Protein AF-A0A6N4XTC2-F1 (afdb_monomer_lite)

Organism: NCBI:txid2675058

InterPro domains:
  IPR032871 AHH domain-containing protein [PF14412] (399-469)

Radius of gyration: 38.66 Å; chains: 1; bounding box: 98×58×109 Å

Sequence (501 aa):
MTTCGFVETYTIRGCSDVHNGVSTHNENNTSEWENCKADRKPGVHMTMTYRCDFISDTNNPGTGGGDGSSSGNEGGTYVPGGGSSIPCNGNGIATGPFDPTEDIGDRNCTGIPTTPTVTLSTFFLYVKSLPSDLKDMINDPSNSDFYEELKNYYDANSSEDSRKFITNVLKSNLPNAITAAQFRKWFLEGYSQTFQKNISLLSSDKIQEYIAINKEIEASPYDEEYIKETNEAFVAFTSYADINTMTDAQIEYVLNNNCCAGLLIQNFVHEKVRLISANYLHLRKYYPSWSKGKCFWEASRETFQLLLDVIGVVPVVGEVADLTNGLIYTINGDGLNASLSFASAVPVAGWGAVGAKFAIKTVAVAGGGKVVLGMIKGAGGLITFGKTSKLRAAIKLTDASKHAHHIIPRSLYRHQIIQNAAKSEKAFHIDEALNGMAIDKWRNTNHPSYNDIIEFKLENFKNENPNANYDECYDFLLDLIDEAKAAINNNPTLKLQNLIF

Foldseek 3Di:
DKDKDKDKDKDKDAAPCDDPNHRPGTLQALVCQVVDPGPGGIDMDIDIDIDIDDDDPDDDPDDDDDDDDDDDDDDDDDDDDDDPPDPLQNDPDDPDDDDQQDFSDDDPRGDRNDPDPDLPQCVVSLLSNDDPQLSCLCPPPLLVLVVVLLSVQCSVPVDPLSSLLSNQCSVLVVSVVDPSVLCCVQAPPPADPLLSSLSSQDHSVLVVVSVVLVVVVVVDPDDQPCLRQLSQLLSLDRRQDDLVDDDLVSQLCSPCPRGDVPQDDPPCSSLLSLQLNLQLVLCCVPPVVDDSSNSSSVSNSVSSVLLVLLVVVAPDPQLSSLCSQLNSCVSVQNNVSNQVSNQVNDPDQAKDASDDFKIWHWAAEPPGDTGIWIWGQDPPRQIDGGPDACQCVQHVPPDPQWDWDFQQDPVCCRQPLNSLLCVDRRRDHRSHPLRTDTAGPVLADDAVQSNVQNVVQSVVCCVVCVPQHSVSSNVSVSVSSVVSVVQCVVCNPHRSNPTDD

Secondary structure (DSSP, 8-state):
-EEEEEEEEEEEE--S-EETTEESS-TT-GGGGGG--SSS--EEEEEEEEEEEE---------------------------------TTSSSS--SPPPTTS---BTTB----PPP------HHHHHHHS-HHHHHHHHSGGGHHHHHHHHHHHHHS-SHHHHHHHHHHHHTTGGGTS-HHHHIIIIISS--HHHHHHHTTS-HHHHHHHHHHHHHHHT-SS--TTHHHHHHHHHHHHHH--TTT--HHHHHHHHHHTS-TTSS-GGGHHHHHHHHHHHHHHHHHH-TTS-HHHHHHHHHHHHHHHHHHHHHH-SSHHHHHHHHHHHHHHHHT-HHHHHHHHHHS--SSSEEE-SSSEEEEEEEPTTS-EEEEEEEE-GGG-EE--SS--HHHHTT---TTEEEEESS-GGGTTSHHHHHHTTSTT---TTSGGGEEEEETTTSS--HHHHHHHHHHHHHHHHH-TT--HHHHHHHHHHHHHHHHHHHHH-TTS-GGG---

Structure (mmCIF, N/CA/C/O backbone):
data_AF-A0A6N4XTC2-F1
#
_entry.id   AF-A0A6N4XTC2-F1
#
loop_
_atom_site.group_PDB
_atom_site.id
_atom_site.type_symbol
_atom_site.label_atom_id
_atom_site.label_alt_id
_atom_site.label_comp_id
_atom_site.label_asym_id
_atom_site.label_entity_id
_atom_site.label_seq_id
_atom_site.pdbx_PDB_ins_code
_atom_site.Cartn_x
_atom_site.Cartn_y
_atom_site.Cartn_z
_atom_site.occupancy
_atom_site.B_iso_or_equiv
_atom_site.auth_seq_id
_atom_site.auth_comp_id
_atom_site.auth_asym_id
_atom_site.auth_atom_id
_atom_site.pdbx_PDB_model_num
ATOM 1 N N . MET A 1 1 ? 46.965 20.454 -27.073 1.00 43.00 1 MET A N 1
ATOM 2 C CA . MET A 1 1 ? 46.793 19.227 -26.256 1.00 43.00 1 MET A CA 1
ATOM 3 C C . MET A 1 1 ? 46.506 18.079 -27.210 1.00 43.00 1 MET A C 1
ATOM 5 O O . MET A 1 1 ? 45.688 18.271 -28.102 1.00 43.00 1 MET A O 1
ATOM 9 N N . THR A 1 2 ? 47.201 16.947 -27.086 1.00 49.19 2 THR A N 1
ATOM 10 C CA . THR A 1 2 ? 46.916 15.749 -27.894 1.00 49.19 2 THR A CA 1
ATOM 11 C C . THR A 1 2 ? 45.931 14.895 -27.111 1.00 49.19 2 THR A C 1
ATOM 13 O O . THR A 1 2 ? 46.274 14.415 -26.032 1.00 49.19 2 THR A O 1
ATOM 16 N N . THR A 1 3 ? 44.710 14.739 -27.613 1.00 46.22 3 THR A N 1
ATOM 17 C CA . THR A 1 3 ? 43.733 13.830 -27.005 1.00 46.22 3 THR A CA 1
ATOM 18 C C . THR A 1 3 ? 43.834 12.508 -27.747 1.00 46.22 3 THR A C 1
ATOM 20 O O . THR A 1 3 ? 43.473 12.425 -28.920 1.00 46.22 3 THR A O 1
ATOM 23 N N . CYS A 1 4 ? 44.382 11.492 -27.086 1.00 54.62 4 CYS A N 1
ATOM 24 C CA . CYS A 1 4 ? 44.421 10.131 -27.603 1.00 54.62 4 CYS A CA 1
ATOM 25 C C . CYS A 1 4 ? 43.319 9.289 -26.962 1.00 54.62 4 CYS A C 1
ATOM 27 O O . CYS A 1 4 ? 43.104 9.370 -25.754 1.00 54.62 4 CYS A O 1
ATOM 29 N N . GLY A 1 5 ? 42.632 8.474 -27.756 1.00 55.06 5 GLY A N 1
ATOM 30 C CA . GLY A 1 5 ? 41.586 7.580 -27.273 1.00 55.06 5 GLY A CA 1
ATOM 31 C C . GLY A 1 5 ? 41.187 6.536 -28.309 1.00 55.06 5 GLY A C 1
ATOM 32 O O . GLY A 1 5 ? 41.481 6.662 -29.497 1.00 55.06 5 GLY A O 1
ATOM 33 N N . PHE A 1 6 ? 40.515 5.479 -27.859 1.00 60.75 6 PHE A N 1
ATOM 34 C CA . PHE A 1 6 ? 39.911 4.503 -28.761 1.00 60.75 6 PHE A CA 1
ATOM 35 C C . PHE A 1 6 ? 38.625 5.066 -29.376 1.00 60.75 6 PHE A C 1
ATOM 37 O O . PHE A 1 6 ? 37.772 5.608 -28.680 1.00 60.75 6 PHE A O 1
ATOM 44 N N . VAL A 1 7 ? 38.488 4.900 -30.687 1.00 65.38 7 VAL A N 1
ATOM 45 C CA . VAL A 1 7 ? 37.278 5.151 -31.467 1.00 65.38 7 VAL A CA 1
ATOM 46 C C . VAL A 1 7 ? 36.715 3.804 -31.893 1.00 65.38 7 VAL A C 1
ATOM 48 O O . VAL A 1 7 ? 37.384 3.026 -32.576 1.00 65.38 7 VAL A O 1
ATOM 51 N N . GLU A 1 8 ? 35.478 3.522 -31.507 1.00 69.00 8 GLU A N 1
ATOM 52 C CA . GLU A 1 8 ? 34.762 2.325 -31.942 1.00 69.00 8 GLU A CA 1
ATOM 53 C C . GLU A 1 8 ? 34.015 2.602 -33.247 1.00 69.00 8 GLU A C 1
ATOM 55 O O . GLU A 1 8 ? 33.336 3.613 -33.401 1.00 69.00 8 GLU A O 1
ATOM 60 N N . THR A 1 9 ? 34.131 1.698 -34.215 1.00 73.94 9 THR A N 1
ATOM 61 C CA . THR A 1 9 ? 33.367 1.733 -35.464 1.00 73.94 9 THR A CA 1
ATOM 62 C C . THR A 1 9 ? 32.690 0.389 -35.673 1.00 73.94 9 THR A C 1
ATOM 64 O O . THR A 1 9 ? 33.342 -0.653 -35.674 1.00 73.94 9 THR A O 1
ATOM 67 N N . TYR A 1 10 ? 31.377 0.402 -35.880 1.00 73.62 10 TYR A N 1
ATOM 68 C CA . TYR A 1 10 ? 30.587 -0.799 -36.134 1.00 73.62 10 TYR A CA 1
ATOM 69 C C . TYR A 1 10 ? 30.278 -0.887 -37.627 1.00 73.62 10 TYR A C 1
ATOM 71 O O . TYR A 1 10 ? 29.731 0.043 -38.212 1.00 73.62 10 TYR A O 1
ATOM 79 N N . THR A 1 11 ? 30.606 -2.016 -38.251 1.00 82.31 11 THR A N 1
ATOM 80 C CA . THR A 1 11 ? 30.273 -2.297 -39.651 1.00 82.31 11 THR A CA 1
ATOM 81 C C . THR A 1 11 ? 29.332 -3.492 -39.738 1.00 82.31 11 THR A C 1
ATOM 83 O O . THR A 1 11 ? 29.626 -4.590 -39.259 1.00 82.31 11 THR A O 1
ATOM 86 N N . ILE A 1 12 ? 28.170 -3.277 -40.356 1.00 81.94 12 ILE A N 1
ATOM 87 C CA . ILE A 1 12 ? 27.224 -4.346 -40.673 1.00 81.94 12 ILE A CA 1
ATOM 88 C C . ILE A 1 12 ? 27.607 -4.931 -42.027 1.00 81.94 12 ILE A C 1
ATOM 90 O O . ILE A 1 12 ? 27.702 -4.223 -43.027 1.00 81.94 12 ILE A O 1
ATOM 94 N N . ARG A 1 13 ? 27.801 -6.247 -42.066 1.00 87.06 13 ARG A N 1
ATOM 95 C CA . ARG A 1 13 ? 28.026 -6.988 -43.302 1.00 87.06 13 ARG A CA 1
ATOM 96 C C . ARG A 1 13 ? 26.802 -7.846 -43.598 1.00 87.06 13 ARG A C 1
ATOM 98 O O . ARG A 1 13 ? 26.436 -8.701 -42.795 1.00 87.06 13 ARG A O 1
ATOM 105 N N . GLY A 1 14 ? 26.207 -7.640 -44.771 1.00 87.56 14 GLY A N 1
ATOM 106 C CA . GLY A 1 14 ? 25.113 -8.469 -45.267 1.00 87.56 14 GLY A CA 1
ATOM 107 C C . GLY A 1 14 ? 25.543 -9.903 -45.596 1.00 87.56 14 GLY A C 1
ATOM 108 O O . GLY A 1 14 ? 26.730 -10.205 -45.812 1.00 87.56 14 GLY A O 1
ATOM 109 N N . CYS A 1 15 ? 24.562 -10.802 -45.637 1.00 90.44 15 CYS A N 1
ATOM 110 C CA . CYS A 1 15 ? 24.790 -12.205 -45.965 1.00 90.44 15 CYS A CA 1
ATOM 111 C C . CYS A 1 15 ? 25.318 -12.390 -47.401 1.00 90.44 15 CYS A C 1
ATOM 113 O O . CYS A 1 15 ? 25.290 -11.465 -48.216 1.00 90.44 15 CYS A O 1
ATOM 115 N N . SER A 1 16 ? 25.858 -13.573 -47.712 1.00 92.38 16 SER A N 1
ATOM 116 C CA . SER A 1 16 ? 26.364 -13.872 -49.065 1.00 92.38 16 SER A CA 1
ATOM 117 C C . SER A 1 16 ? 25.274 -14.090 -50.111 1.00 92.38 16 SER A C 1
ATOM 119 O O . SER A 1 16 ? 25.600 -14.160 -51.290 1.00 92.38 16 SER A O 1
ATOM 121 N N . ASP A 1 17 ? 24.011 -14.208 -49.703 1.00 91.56 17 ASP A N 1
ATOM 122 C CA . ASP A 1 17 ? 22.883 -14.265 -50.628 1.00 91.56 17 ASP A CA 1
ATOM 123 C C . ASP A 1 17 ? 22.516 -12.840 -51.057 1.00 91.56 17 ASP A C 1
ATOM 125 O O . ASP A 1 17 ? 22.234 -11.990 -50.211 1.00 91.56 17 ASP A O 1
ATOM 129 N N . VAL A 1 18 ? 22.599 -12.561 -52.358 1.00 87.94 18 VAL A N 1
ATOM 130 C CA . VAL A 1 18 ? 22.509 -11.213 -52.934 1.00 87.94 18 VAL A CA 1
ATOM 131 C C . VAL A 1 18 ? 21.487 -11.212 -54.061 1.00 87.94 18 VAL A C 1
ATOM 133 O O . VAL A 1 18 ? 21.643 -11.927 -55.048 1.00 87.94 18 VAL A O 1
ATOM 136 N N . HIS A 1 19 ? 20.486 -10.342 -53.948 1.00 84.69 19 HIS A N 1
ATOM 137 C CA . HIS A 1 19 ? 19.469 -10.106 -54.966 1.00 84.69 19 HIS A CA 1
ATOM 138 C C . HIS A 1 19 ? 19.546 -8.648 -55.429 1.00 84.69 19 HIS A C 1
ATOM 140 O O . HIS A 1 19 ? 19.532 -7.725 -54.619 1.00 84.69 19 HIS A O 1
ATOM 146 N N . ASN A 1 20 ? 19.657 -8.425 -56.743 1.00 86.25 20 ASN A N 1
ATOM 147 C CA . ASN A 1 20 ? 19.776 -7.088 -57.347 1.00 86.25 20 ASN A CA 1
ATOM 148 C C . ASN A 1 20 ? 20.890 -6.213 -56.733 1.00 86.25 20 ASN A C 1
ATOM 150 O O . ASN A 1 20 ? 20.725 -5.010 -56.554 1.00 86.25 20 ASN A O 1
ATOM 154 N N . GLY A 1 21 ? 22.030 -6.823 -56.394 1.00 85.69 21 GLY A N 1
ATOM 155 C CA . GLY A 1 21 ? 23.174 -6.117 -55.806 1.00 85.69 21 GLY A CA 1
ATOM 156 C C . GLY A 1 21 ? 23.029 -5.781 -54.318 1.00 85.69 21 GLY A C 1
ATOM 157 O O . GLY A 1 21 ? 23.939 -5.183 -53.750 1.00 85.69 21 GLY A O 1
ATOM 158 N N . VAL A 1 22 ? 21.936 -6.193 -53.671 1.00 86.25 22 VAL A N 1
ATOM 159 C CA . VAL A 1 22 ? 21.696 -5.999 -52.237 1.00 86.25 22 VAL A CA 1
ATOM 160 C C . VAL A 1 22 ? 21.639 -7.360 -51.548 1.00 86.25 22 VAL A C 1
ATOM 162 O O . VAL A 1 22 ? 20.973 -8.279 -52.022 1.00 86.25 22 VAL A O 1
ATOM 165 N N . SER A 1 23 ? 22.349 -7.520 -50.429 1.00 89.88 23 SER A N 1
ATOM 166 C CA . SER A 1 23 ? 22.249 -8.746 -49.629 1.00 89.88 23 SER A CA 1
ATOM 167 C C . SER A 1 23 ? 20.812 -8.950 -49.148 1.00 89.88 23 SER A C 1
ATOM 169 O O . SER A 1 23 ? 20.228 -8.029 -48.574 1.00 89.88 23 SER A O 1
ATOM 171 N N . THR A 1 24 ? 20.273 -10.159 -49.320 1.00 88.94 24 THR A N 1
ATOM 172 C CA . THR A 1 24 ? 18.914 -10.535 -48.895 1.00 88.94 24 THR A CA 1
ATOM 173 C C . THR A 1 24 ? 18.695 -10.241 -47.409 1.00 88.94 24 THR A C 1
ATOM 175 O O . THR A 1 24 ? 17.650 -9.731 -47.026 1.00 88.94 24 THR A O 1
ATOM 178 N N . HIS A 1 25 ? 19.710 -10.492 -46.576 1.00 89.88 25 HIS A N 1
ATOM 179 C CA . HIS A 1 25 ? 19.749 -10.068 -45.176 1.00 89.88 25 HIS A CA 1
ATOM 180 C C . HIS A 1 25 ? 20.874 -9.041 -45.003 1.00 89.88 25 HIS A C 1
ATOM 182 O O . HIS A 1 25 ? 22.049 -9.349 -45.230 1.00 89.88 25 HIS A O 1
ATOM 188 N N . ASN A 1 26 ? 20.513 -7.814 -44.639 1.00 88.25 26 ASN A N 1
ATOM 189 C CA . ASN A 1 26 ? 21.367 -6.634 -44.543 1.00 88.25 26 ASN A CA 1
ATOM 190 C C . ASN A 1 26 ? 21.005 -5.787 -43.305 1.00 88.25 26 ASN A C 1
ATOM 192 O O . ASN A 1 26 ? 20.306 -6.237 -42.400 1.00 88.25 26 ASN A O 1
ATOM 196 N N . GLU A 1 27 ? 21.523 -4.565 -43.227 1.00 82.25 27 GLU A N 1
ATOM 197 C CA . GLU A 1 27 ? 21.330 -3.673 -42.079 1.00 82.25 27 GLU A CA 1
ATOM 198 C C . GLU A 1 27 ? 19.895 -3.184 -41.847 1.00 82.25 27 GLU A C 1
ATOM 200 O O . GLU A 1 27 ? 19.609 -2.679 -40.761 1.00 82.25 27 GLU A O 1
ATOM 205 N N . ASN A 1 28 ? 19.015 -3.321 -42.840 1.00 84.19 28 ASN A N 1
ATOM 206 C CA . ASN A 1 28 ? 17.634 -2.846 -42.787 1.00 84.19 28 ASN A CA 1
ATOM 207 C C . ASN A 1 28 ? 16.637 -3.928 -42.347 1.00 84.19 28 ASN A C 1
ATOM 209 O O . ASN A 1 28 ? 15.486 -3.604 -42.075 1.00 84.19 28 ASN A O 1
ATOM 213 N N . ASN A 1 29 ? 17.058 -5.195 -42.256 1.00 82.38 29 ASN A N 1
ATOM 214 C CA . ASN A 1 29 ? 16.220 -6.322 -41.829 1.00 82.38 29 ASN A CA 1
ATOM 215 C C . ASN A 1 29 ? 16.934 -7.220 -40.804 1.00 82.38 29 ASN A C 1
ATOM 217 O O . ASN A 1 29 ? 16.976 -8.445 -40.930 1.00 82.38 29 ASN A O 1
ATOM 221 N N . THR A 1 30 ? 17.497 -6.606 -39.758 1.00 83.31 30 THR A N 1
ATOM 222 C CA . THR A 1 30 ? 18.222 -7.313 -38.683 1.00 83.31 30 THR A CA 1
ATOM 223 C C . THR A 1 30 ? 17.377 -8.348 -37.938 1.00 83.31 30 THR A C 1
ATOM 225 O O . THR A 1 30 ? 17.923 -9.333 -37.448 1.00 83.31 30 THR A O 1
ATOM 228 N N . SER A 1 31 ? 16.053 -8.179 -37.901 1.00 77.94 31 SER A N 1
ATOM 229 C CA . SER A 1 31 ? 15.100 -9.137 -37.321 1.00 77.94 31 SER A CA 1
ATOM 230 C C . SER A 1 31 ? 15.037 -10.479 -38.060 1.00 77.94 31 SER A C 1
ATOM 232 O O . SER A 1 31 ? 14.625 -11.479 -37.480 1.00 77.94 31 SER A O 1
ATOM 234 N N . GLU A 1 32 ? 15.455 -10.531 -39.326 1.00 84.19 32 GLU A N 1
ATOM 235 C CA . GLU A 1 32 ? 15.381 -11.732 -40.167 1.00 84.19 32 GLU A CA 1
ATOM 236 C C . GLU A 1 32 ? 16.703 -12.512 -40.200 1.00 84.19 32 GLU A C 1
ATOM 238 O O . GLU A 1 32 ? 16.783 -13.592 -40.784 1.00 84.19 32 GLU A O 1
ATOM 243 N N . TRP A 1 33 ? 17.761 -11.988 -39.573 1.00 85.88 33 TRP A N 1
ATOM 244 C CA . TRP A 1 33 ? 19.120 -12.523 -39.692 1.00 85.88 33 TRP A CA 1
ATOM 245 C C . TRP A 1 33 ? 19.252 -13.987 -39.266 1.00 85.88 33 TRP A C 1
ATOM 247 O O . TRP A 1 33 ? 19.992 -14.738 -39.905 1.00 85.88 33 TRP A O 1
ATOM 257 N N . GLU A 1 34 ? 18.508 -14.415 -38.244 1.00 82.12 34 GLU A N 1
ATOM 258 C CA . GLU A 1 34 ? 18.507 -15.805 -37.763 1.00 82.12 34 GLU A CA 1
ATOM 259 C C . GLU A 1 34 ? 17.957 -16.796 -38.803 1.00 82.12 34 GLU A C 1
ATOM 261 O O . GLU A 1 34 ? 18.349 -17.964 -38.836 1.00 82.12 34 GLU A O 1
ATOM 266 N N . ASN A 1 35 ? 17.105 -16.324 -39.718 1.00 85.12 35 ASN A N 1
ATOM 267 C CA . ASN A 1 35 ? 16.509 -17.145 -40.769 1.00 85.12 35 ASN A CA 1
ATOM 268 C C . ASN A 1 35 ? 17.390 -17.254 -42.021 1.00 85.12 35 ASN A C 1
ATOM 270 O O . ASN A 1 35 ? 17.087 -18.046 -42.920 1.00 85.12 35 ASN A O 1
ATOM 274 N N . CYS A 1 36 ? 18.504 -16.516 -42.081 1.00 87.50 36 CYS A N 1
ATOM 275 C CA . CYS A 1 36 ? 19.376 -16.488 -43.245 1.00 87.50 36 CYS A CA 1
ATOM 276 C C . CYS A 1 36 ? 19.940 -17.881 -43.562 1.00 87.50 36 CYS A C 1
ATOM 278 O O . CYS A 1 36 ? 20.656 -18.483 -42.759 1.00 87.50 36 CYS A O 1
ATOM 280 N N . LYS A 1 37 ? 19.694 -18.385 -44.778 1.00 90.00 37 LYS A N 1
ATOM 281 C CA . LYS A 1 37 ? 20.203 -19.688 -45.251 1.00 90.00 37 LYS A CA 1
ATOM 282 C C . LYS A 1 37 ? 21.526 -19.617 -46.017 1.00 90.00 37 LYS A C 1
ATOM 284 O O . LYS A 1 37 ? 22.135 -20.656 -46.214 1.00 90.00 37 LYS A O 1
ATOM 289 N N . ALA A 1 38 ? 22.007 -18.418 -46.346 1.00 90.06 38 ALA A N 1
ATOM 290 C CA . ALA A 1 38 ? 23.271 -18.212 -47.055 1.00 90.06 38 ALA A CA 1
ATOM 291 C C . ALA A 1 38 ? 24.485 -18.806 -46.313 1.00 90.06 38 ALA A C 1
ATOM 293 O O . ALA A 1 38 ? 24.487 -18.842 -45.075 1.00 90.06 38 ALA A O 1
ATOM 294 N N . ASP A 1 39 ? 25.517 -19.204 -47.065 1.00 86.56 39 ASP A N 1
ATOM 295 C CA . ASP A 1 39 ? 26.774 -19.757 -46.534 1.00 86.56 39 ASP A CA 1
ATOM 296 C C . ASP A 1 39 ? 27.471 -18.781 -45.580 1.00 86.56 39 ASP A C 1
ATOM 298 O O . ASP A 1 39 ? 27.853 -19.142 -44.467 1.00 86.56 39 ASP A O 1
ATOM 302 N N . ARG A 1 40 ? 27.572 -17.504 -45.974 1.00 89.25 40 ARG A N 1
ATOM 303 C CA . ARG A 1 40 ? 28.008 -16.423 -45.088 1.00 89.25 40 ARG A CA 1
ATOM 304 C C . ARG A 1 40 ? 26.783 -15.751 -44.484 1.00 89.25 40 ARG A C 1
ATOM 306 O O . ARG A 1 40 ? 26.041 -15.056 -45.184 1.00 89.25 40 ARG A O 1
ATOM 313 N N . LYS A 1 41 ? 26.597 -15.924 -43.177 1.00 87.25 41 LYS A N 1
ATOM 314 C CA . LYS A 1 41 ? 25.551 -15.246 -42.400 1.00 87.25 41 LYS A CA 1
ATOM 315 C C . LYS A 1 41 ? 25.793 -13.729 -42.347 1.00 87.25 41 LYS A C 1
ATOM 317 O O . LYS A 1 41 ? 26.940 -13.296 -42.500 1.00 87.25 41 LYS A O 1
ATOM 322 N N . PRO A 1 42 ? 24.735 -12.916 -42.177 1.00 86.75 42 PRO A N 1
ATOM 323 C CA . PRO A 1 42 ? 24.916 -11.503 -41.881 1.00 86.75 42 PRO A CA 1
ATOM 324 C C . PRO A 1 42 ? 25.557 -11.355 -40.493 1.00 86.75 42 PRO A C 1
ATOM 326 O O . PRO A 1 42 ? 25.411 -12.234 -39.641 1.00 86.75 42 PRO A O 1
ATOM 329 N N . GLY A 1 43 ? 26.297 -10.274 -40.264 1.00 80.88 43 GLY A N 1
ATOM 330 C CA . GLY A 1 43 ? 27.004 -10.094 -38.999 1.00 80.88 43 GLY A CA 1
ATOM 331 C C . GLY A 1 43 ? 27.513 -8.680 -38.766 1.00 80.88 43 GLY A C 1
ATOM 332 O O . GLY A 1 43 ? 27.693 -7.894 -39.700 1.00 80.88 43 GLY A O 1
ATOM 333 N N . VAL A 1 44 ? 27.766 -8.373 -37.495 1.00 79.25 44 VAL A N 1
ATOM 334 C CA . VAL A 1 44 ? 28.387 -7.123 -37.050 1.00 79.25 44 VAL A CA 1
ATOM 335 C C . VAL A 1 44 ? 29.866 -7.341 -36.812 1.00 79.25 44 VAL A C 1
ATOM 337 O O . VAL A 1 44 ? 30.258 -8.292 -36.144 1.00 79.25 44 VAL A O 1
ATOM 340 N N . HIS A 1 45 ? 30.669 -6.412 -37.317 1.00 76.62 45 HIS A N 1
ATOM 341 C CA . HIS A 1 45 ? 32.092 -6.334 -37.043 1.00 76.62 45 HIS A CA 1
ATOM 342 C C . HIS A 1 45 ? 32.354 -5.018 -36.315 1.00 76.62 45 HIS A C 1
ATOM 344 O O . HIS A 1 45 ? 32.092 -3.944 -36.856 1.00 76.62 45 HIS A O 1
ATOM 350 N N . MET A 1 46 ? 32.851 -5.096 -35.085 1.00 69.31 46 MET A N 1
ATOM 351 C CA . MET A 1 46 ? 33.375 -3.929 -34.383 1.00 69.31 46 MET A CA 1
ATOM 352 C C . MET A 1 46 ? 34.857 -3.782 -34.732 1.00 69.31 46 MET A C 1
ATOM 354 O O . MET A 1 46 ? 35.618 -4.745 -34.683 1.00 69.31 46 MET A O 1
ATOM 358 N N . THR A 1 47 ? 35.262 -2.576 -35.106 1.00 72.25 47 THR A N 1
ATOM 359 C CA . THR A 1 47 ? 36.656 -2.172 -35.275 1.00 72.25 47 THR A CA 1
ATOM 360 C C . THR A 1 47 ? 36.961 -1.102 -34.241 1.00 72.25 47 THR A C 1
ATOM 362 O O . THR A 1 47 ? 36.311 -0.062 -34.223 1.00 72.25 47 THR A O 1
ATOM 365 N N . MET A 1 48 ? 37.944 -1.350 -33.381 1.00 64.25 48 MET A N 1
ATOM 366 C CA . MET A 1 48 ? 38.448 -0.351 -32.442 1.00 64.25 48 MET A CA 1
ATOM 367 C C . MET A 1 48 ? 39.711 0.272 -33.020 1.00 64.25 48 MET A C 1
ATOM 369 O O . MET A 1 48 ? 40.672 -0.433 -33.319 1.00 64.25 48 MET A O 1
ATOM 373 N N . THR A 1 49 ? 39.705 1.589 -33.189 1.00 67.62 49 THR A N 1
ATOM 374 C CA . THR A 1 49 ? 40.834 2.351 -33.725 1.00 67.62 49 THR A CA 1
ATOM 375 C C . THR A 1 49 ? 41.344 3.291 -32.649 1.00 67.62 49 THR A C 1
ATOM 377 O O . THR A 1 49 ? 40.631 4.202 -32.248 1.00 67.62 49 THR A O 1
ATOM 380 N N . TYR A 1 50 ? 42.572 3.107 -32.177 1.00 63.12 50 TYR A N 1
ATOM 381 C CA . TYR A 1 50 ? 43.204 4.101 -31.313 1.00 63.12 50 TYR A CA 1
ATOM 382 C C . TYR A 1 50 ? 43.609 5.320 -32.150 1.00 63.12 50 TYR A C 1
ATOM 384 O O . TYR A 1 50 ? 44.369 5.189 -33.111 1.00 63.12 50 TYR A O 1
ATOM 392 N N . ARG A 1 51 ? 43.073 6.498 -31.820 1.00 63.69 51 ARG A N 1
ATOM 393 C CA . ARG A 1 51 ? 43.309 7.753 -32.539 1.00 63.69 51 ARG A CA 1
ATOM 394 C C . ARG A 1 51 ? 43.829 8.818 -31.582 1.00 63.69 51 ARG A C 1
ATOM 396 O O . ARG A 1 51 ? 43.277 9.014 -30.507 1.00 63.69 51 ARG A O 1
ATOM 403 N N . CYS A 1 52 ? 44.868 9.526 -32.009 1.00 58.12 52 CYS A N 1
ATOM 404 C CA . CYS A 1 52 ? 45.381 10.721 -31.351 1.00 58.12 52 CYS A CA 1
ATOM 405 C C . CYS A 1 52 ? 45.053 11.939 -32.211 1.00 58.12 52 CYS A C 1
ATOM 407 O O . CYS A 1 52 ? 45.617 12.087 -33.297 1.00 58.12 52 CYS A O 1
ATOM 409 N N . ASP A 1 53 ? 44.146 12.794 -31.741 1.00 56.25 53 ASP A N 1
ATOM 410 C CA . ASP A 1 53 ? 43.835 14.056 -32.407 1.00 56.25 53 ASP A CA 1
ATOM 411 C C . ASP A 1 53 ? 44.742 15.171 -31.880 1.00 56.25 53 ASP A C 1
ATOM 413 O O . ASP A 1 53 ? 44.837 15.433 -30.676 1.00 56.25 53 ASP A O 1
ATOM 417 N N . PHE A 1 54 ? 45.425 15.837 -32.809 1.00 55.25 54 PHE A N 1
ATOM 418 C CA . PHE A 1 54 ? 46.261 16.994 -32.524 1.00 55.25 54 PHE A CA 1
ATOM 419 C C . PHE A 1 54 ? 45.395 18.255 -32.570 1.00 55.25 54 PHE A C 1
ATOM 421 O O . PHE A 1 54 ? 45.021 18.713 -33.648 1.00 55.25 54 PHE A O 1
ATOM 428 N N . ILE A 1 55 ? 45.088 18.841 -31.410 1.00 48.09 55 ILE A N 1
ATOM 429 C CA . ILE A 1 55 ? 44.513 20.190 -31.359 1.00 48.09 55 ILE A CA 1
ATOM 430 C C . ILE A 1 55 ? 45.662 21.176 -31.583 1.00 48.09 55 ILE A C 1
ATOM 432 O O . ILE A 1 55 ? 46.441 21.442 -30.660 1.00 48.09 55 ILE A O 1
ATOM 436 N N . SER A 1 56 ? 45.800 21.697 -32.806 1.00 45.88 56 SER A N 1
ATOM 437 C CA . SER A 1 56 ? 46.553 22.932 -33.024 1.00 45.88 56 SER A CA 1
ATOM 438 C C . SER A 1 56 ? 45.664 24.095 -32.594 1.00 45.88 56 SER A C 1
ATOM 440 O O . SER A 1 56 ? 44.649 24.358 -33.241 1.00 45.88 56 SER A O 1
ATOM 442 N N . ASP A 1 57 ? 46.023 24.780 -31.510 1.00 40.56 57 ASP A N 1
ATOM 443 C CA . ASP A 1 57 ? 45.394 26.047 -31.134 1.00 40.56 57 ASP A CA 1
ATOM 444 C C . ASP A 1 57 ? 45.718 27.114 -32.188 1.00 40.56 57 ASP A C 1
ATOM 446 O O . ASP A 1 57 ? 46.642 27.910 -32.051 1.00 40.56 57 ASP A O 1
ATOM 450 N N . THR A 1 58 ? 44.925 27.136 -33.251 1.00 41.16 58 THR A N 1
ATOM 451 C CA . THR A 1 58 ? 44.632 28.331 -34.036 1.00 41.16 58 THR A CA 1
ATOM 452 C C . THR A 1 58 ? 43.153 28.288 -34.385 1.00 41.16 58 THR A C 1
ATOM 454 O O . THR A 1 58 ? 42.741 27.833 -35.449 1.00 41.16 58 THR A O 1
ATOM 457 N N . ASN A 1 59 ? 42.338 28.774 -33.449 1.00 41.91 59 ASN A N 1
ATOM 458 C CA . ASN A 1 59 ? 40.965 29.180 -33.715 1.00 41.91 59 ASN A CA 1
ATOM 459 C C . ASN A 1 59 ? 40.930 30.128 -34.923 1.00 41.91 59 ASN A C 1
ATOM 461 O O . ASN A 1 59 ? 41.269 31.303 -34.794 1.00 41.91 59 ASN A O 1
ATOM 465 N N . ASN A 1 60 ? 40.474 29.638 -36.076 1.00 34.16 60 ASN A N 1
ATOM 466 C CA . ASN A 1 60 ? 39.686 30.454 -36.992 1.00 34.16 60 ASN A CA 1
ATOM 467 C C . ASN A 1 60 ? 38.766 29.561 -37.848 1.00 34.16 60 ASN A C 1
ATOM 469 O O . ASN A 1 60 ? 39.269 28.705 -38.579 1.00 34.16 60 ASN A O 1
ATOM 473 N N . PRO A 1 61 ? 37.433 29.735 -37.796 1.00 47.06 61 PRO A N 1
ATOM 474 C CA . PRO A 1 61 ? 36.521 29.055 -38.702 1.00 47.06 61 PRO A CA 1
ATOM 475 C C . PRO A 1 61 ? 36.557 29.784 -40.052 1.00 47.06 61 PRO A C 1
ATOM 477 O O . PRO A 1 61 ? 35.910 30.809 -40.243 1.00 47.06 61 PRO A O 1
ATOM 480 N N . GLY A 1 62 ? 37.361 29.279 -40.987 1.00 31.59 62 GLY A N 1
ATOM 481 C CA . GLY A 1 62 ? 37.395 29.742 -42.373 1.00 31.59 62 GLY A CA 1
ATOM 482 C C . GLY A 1 62 ? 36.568 28.822 -43.261 1.00 31.59 62 GLY A C 1
ATOM 483 O O . GLY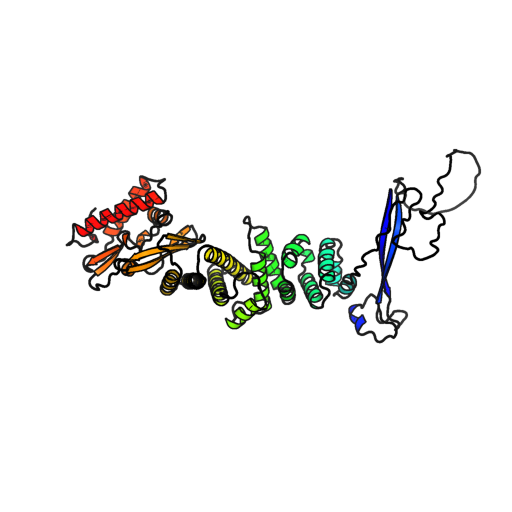 A 1 62 ? 37.005 27.733 -43.616 1.00 31.59 62 GLY A O 1
ATOM 484 N N . THR A 1 63 ? 35.362 29.268 -43.584 1.00 35.94 63 THR A N 1
ATOM 485 C CA . THR A 1 63 ? 34.444 28.722 -44.591 1.00 35.94 63 THR A CA 1
ATOM 486 C C . THR A 1 63 ? 35.135 28.391 -45.919 1.00 35.94 63 THR A C 1
ATOM 488 O O . THR A 1 63 ? 36.032 29.112 -46.347 1.00 35.94 63 THR A O 1
ATOM 491 N N . GLY A 1 64 ? 34.683 27.324 -46.584 1.00 35.59 64 GLY A N 1
ATOM 492 C CA . GLY A 1 64 ? 35.234 26.853 -47.855 1.00 35.59 64 GLY A CA 1
ATOM 493 C C . GLY A 1 64 ? 35.140 27.834 -49.032 1.00 35.59 64 GLY A C 1
ATOM 494 O O . GLY A 1 64 ? 34.410 28.822 -48.999 1.00 35.59 64 GLY A O 1
ATOM 495 N N . GLY A 1 65 ? 35.859 27.498 -50.102 1.00 28.52 65 GLY A N 1
ATOM 496 C CA . GLY A 1 65 ? 35.779 28.149 -51.410 1.00 28.52 65 GLY A CA 1
ATOM 497 C C . GLY A 1 65 ? 36.981 27.769 -52.273 1.00 28.52 65 GLY A C 1
ATOM 498 O O . GLY A 1 65 ? 38.115 27.896 -51.825 1.00 28.52 65 GLY A O 1
ATOM 499 N N . GLY A 1 66 ? 36.726 27.226 -53.464 1.00 35.06 66 GLY A N 1
ATOM 500 C CA . GLY A 1 66 ? 37.752 26.802 -54.415 1.00 35.06 66 GLY A CA 1
ATOM 501 C C . GLY A 1 66 ? 38.314 27.925 -55.296 1.00 35.06 66 GLY A C 1
ATOM 502 O O . GLY A 1 66 ? 38.036 29.101 -55.085 1.00 35.06 66 GLY A O 1
ATOM 503 N N . ASP A 1 67 ? 39.041 27.461 -56.317 1.00 30.42 67 ASP A N 1
ATOM 504 C CA . ASP A 1 67 ? 39.520 28.121 -57.544 1.00 30.42 67 ASP A CA 1
ATOM 505 C C . ASP A 1 67 ? 40.959 28.684 -57.586 1.00 30.42 67 ASP A C 1
ATOM 507 O O . ASP A 1 67 ? 41.309 29.683 -56.974 1.00 30.42 67 ASP A O 1
ATOM 511 N N . GLY A 1 68 ? 41.784 28.022 -58.414 1.00 31.02 68 GLY A N 1
ATOM 512 C CA . GLY A 1 68 ? 42.337 28.598 -59.649 1.00 31.02 68 GLY A CA 1
ATOM 513 C C . GLY A 1 68 ? 43.453 29.660 -59.611 1.00 31.02 68 GLY A C 1
ATOM 514 O O . GLY A 1 68 ? 43.187 30.841 -59.451 1.00 31.02 68 GLY A O 1
ATOM 515 N N . SER A 1 69 ? 44.633 29.240 -60.098 1.00 29.28 69 SER A N 1
ATOM 516 C CA . SER A 1 69 ? 45.517 29.970 -61.042 1.00 29.28 69 SER A CA 1
ATOM 517 C C . SER A 1 69 ? 46.686 30.857 -60.542 1.00 29.28 69 SER A C 1
ATOM 519 O O . SER A 1 69 ? 46.507 31.879 -59.897 1.00 29.28 69 SER A O 1
ATOM 521 N N . SER A 1 70 ? 47.876 30.474 -61.040 1.00 32.69 70 SER A N 1
ATOM 522 C CA . SER A 1 70 ? 48.980 31.267 -61.628 1.00 32.69 70 SER A CA 1
ATOM 523 C C . SER A 1 70 ? 49.824 32.280 -60.824 1.00 32.69 70 SER A C 1
ATOM 525 O O . SER A 1 70 ? 49.370 33.348 -60.442 1.00 32.69 70 SER A O 1
ATOM 527 N N . SER A 1 71 ? 51.138 31.991 -60.855 1.00 35.75 71 SER A N 1
ATOM 528 C CA . SER A 1 71 ? 52.306 32.879 -61.071 1.00 35.75 71 SER A CA 1
ATOM 529 C C . SER A 1 71 ? 52.605 34.037 -60.112 1.00 35.75 71 SER A C 1
ATOM 531 O O . SER A 1 71 ? 51.819 34.967 -59.987 1.00 35.75 71 SER A O 1
ATOM 533 N N . GLY A 1 72 ? 53.857 34.096 -59.643 1.00 29.11 72 GLY A N 1
ATOM 534 C CA . GLY A 1 72 ? 54.490 35.358 -59.246 1.00 29.11 72 GLY A CA 1
ATOM 535 C C . GLY A 1 72 ? 55.498 35.214 -58.116 1.00 29.11 72 GLY A C 1
ATOM 536 O O . GLY A 1 72 ? 55.130 35.020 -56.967 1.00 29.11 72 GLY A O 1
ATOM 537 N N . ASN A 1 73 ? 56.774 35.306 -58.469 1.00 35.69 73 ASN A N 1
ATOM 538 C CA . ASN A 1 73 ? 57.924 35.380 -57.577 1.00 35.69 73 ASN A CA 1
ATOM 539 C C . ASN A 1 73 ? 57.986 36.785 -56.939 1.00 35.69 73 ASN A C 1
ATOM 541 O O . ASN A 1 73 ? 57.847 37.740 -57.694 1.00 35.69 73 ASN A O 1
ATOM 545 N N . GLU A 1 74 ? 58.191 36.894 -55.615 1.00 28.72 74 GLU A N 1
ATOM 546 C CA . GLU A 1 74 ? 59.037 37.891 -54.908 1.00 28.72 74 GLU A CA 1
ATOM 547 C C . GLU A 1 74 ? 58.706 38.011 -53.395 1.00 28.72 74 GLU A C 1
ATOM 549 O O . GLU A 1 74 ? 57.601 38.364 -53.001 1.00 28.72 74 GLU A O 1
ATOM 554 N N . GLY A 1 75 ? 59.718 37.794 -52.539 1.00 28.11 75 GLY A N 1
ATOM 555 C CA . GLY A 1 75 ? 60.051 38.788 -51.504 1.00 28.11 75 GLY A CA 1
ATOM 556 C C . GLY A 1 75 ? 59.468 38.706 -50.082 1.00 28.11 75 GLY A C 1
ATOM 557 O O . GLY A 1 75 ? 58.950 39.698 -49.596 1.00 28.11 75 GLY A O 1
ATOM 558 N N . GLY A 1 76 ? 59.671 37.589 -49.374 1.00 27.00 76 GLY A N 1
ATOM 559 C CA . GLY A 1 76 ? 60.158 37.554 -47.979 1.00 27.00 76 GLY A CA 1
ATOM 560 C C . GLY A 1 76 ? 59.356 38.184 -46.820 1.00 27.00 76 GLY A C 1
ATOM 561 O O . GLY A 1 76 ? 59.511 39.360 -46.510 1.00 27.00 76 GLY A O 1
ATOM 562 N N . THR A 1 77 ? 58.766 37.323 -45.984 1.00 24.78 77 THR A N 1
ATOM 563 C CA . THR A 1 77 ? 58.949 37.403 -44.524 1.00 24.78 77 THR A CA 1
ATOM 564 C C . THR A 1 77 ? 59.455 36.059 -44.010 1.00 24.78 77 THR A C 1
ATOM 566 O O . THR A 1 77 ? 58.837 35.008 -44.154 1.00 24.78 77 THR A O 1
ATOM 569 N N . TYR A 1 78 ? 60.655 36.106 -43.449 1.00 29.69 78 TYR A N 1
ATOM 570 C CA . TYR A 1 78 ? 61.286 35.024 -42.718 1.00 29.69 78 TYR A CA 1
ATOM 571 C C . TYR A 1 78 ? 60.423 34.662 -41.501 1.00 29.69 78 TYR A C 1
ATOM 573 O O . TYR A 1 78 ? 60.329 35.448 -40.559 1.00 29.69 78 TYR A O 1
ATOM 581 N N . VAL A 1 79 ? 59.815 33.473 -41.513 1.00 28.11 79 VAL A N 1
ATOM 582 C CA . VAL A 1 79 ? 59.384 32.787 -40.289 1.00 28.11 79 VAL A CA 1
ATOM 583 C C . VAL A 1 79 ? 60.409 31.679 -40.034 1.00 28.11 79 VAL A C 1
ATOM 585 O O . VAL A 1 79 ? 60.556 30.783 -40.870 1.00 28.11 79 VAL A O 1
ATOM 588 N N . PRO A 1 80 ? 61.184 31.750 -38.941 1.00 29.11 80 PRO A N 1
ATOM 589 C CA . PRO A 1 80 ? 62.221 30.775 -38.664 1.00 29.11 80 PRO A CA 1
ATOM 590 C C . PRO A 1 80 ? 61.614 29.413 -38.320 1.00 29.11 80 PRO A C 1
ATOM 592 O O . PRO A 1 80 ? 60.766 29.310 -37.443 1.00 29.11 80 PRO A O 1
ATOM 595 N N . GLY A 1 81 ? 62.143 28.376 -38.968 1.00 25.95 81 GLY A N 1
ATOM 596 C CA . GLY A 1 81 ? 62.439 27.095 -38.331 1.00 25.95 81 GLY A CA 1
ATOM 597 C C . GLY A 1 81 ? 61.262 26.229 -37.881 1.00 25.95 81 GLY A C 1
ATOM 598 O O . GLY A 1 81 ? 60.805 26.317 -36.752 1.00 25.95 81 GLY A O 1
ATOM 599 N N . GLY A 1 82 ? 60.937 25.247 -38.723 1.00 36.69 82 GLY A N 1
ATOM 600 C CA . GLY A 1 82 ? 61.048 23.841 -38.327 1.00 36.69 82 GLY A CA 1
ATOM 601 C C . GLY A 1 82 ? 60.194 23.366 -37.152 1.00 36.69 82 GLY A C 1
ATOM 602 O O . GLY A 1 82 ? 60.690 23.190 -36.046 1.00 36.69 82 GLY A O 1
ATOM 603 N N . GLY A 1 83 ? 58.958 22.980 -37.448 1.00 29.06 83 GLY A N 1
ATOM 604 C 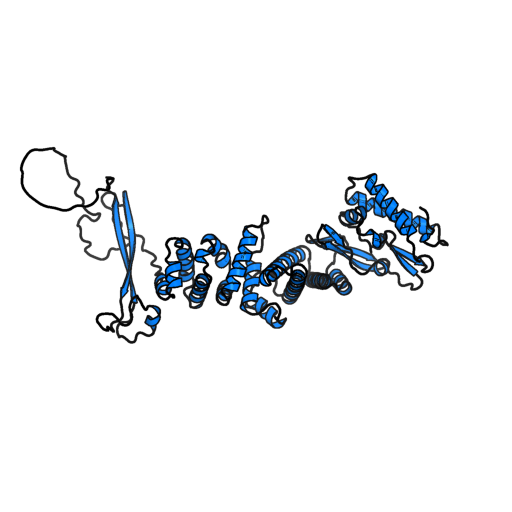CA . GLY A 1 83 ? 58.229 21.978 -36.680 1.00 29.06 83 GLY A CA 1
ATOM 605 C C . GLY A 1 83 ? 57.825 20.859 -37.625 1.00 29.06 83 GLY A C 1
ATOM 606 O O . GLY A 1 83 ? 56.793 20.948 -38.276 1.00 29.06 83 GLY A O 1
ATOM 607 N N . SER A 1 84 ? 58.667 19.837 -37.761 1.00 36.66 84 SER A N 1
ATOM 608 C CA . SER A 1 84 ? 58.282 18.609 -38.456 1.00 36.66 84 SER A CA 1
ATOM 609 C C . SER A 1 84 ? 57.053 18.026 -37.752 1.00 36.66 84 SER A C 1
ATOM 611 O O . SER A 1 84 ? 57.147 17.670 -36.575 1.00 36.66 84 SER A O 1
ATOM 613 N N . SER A 1 85 ? 55.905 17.950 -38.431 1.00 46.50 85 SER A N 1
ATOM 614 C CA . SER A 1 85 ? 54.721 17.238 -37.941 1.00 46.50 85 SER A CA 1
ATOM 615 C C . SER A 1 85 ? 54.955 15.735 -38.096 1.00 46.50 85 SER A C 1
ATOM 617 O O . SER A 1 85 ? 54.403 15.082 -38.981 1.00 46.50 85 SER A O 1
ATOM 619 N N . ILE A 1 86 ? 55.860 15.204 -37.280 1.00 43.53 86 ILE A N 1
ATOM 620 C CA . ILE A 1 86 ? 56.090 13.768 -37.158 1.00 43.53 86 ILE A CA 1
ATOM 621 C C . ILE A 1 86 ? 54.924 13.217 -36.319 1.00 43.53 86 ILE A C 1
ATOM 623 O O . ILE A 1 86 ? 54.774 13.664 -35.179 1.00 43.53 86 ILE A O 1
ATOM 627 N N . PRO A 1 87 ? 54.084 12.297 -36.837 1.00 47.75 87 PRO A N 1
ATOM 628 C CA . PRO A 1 87 ? 53.109 11.582 -36.004 1.00 47.75 87 PRO A CA 1
ATOM 629 C C . PRO A 1 87 ? 53.830 10.855 -34.848 1.00 47.75 87 PRO A C 1
ATOM 631 O O . PRO A 1 87 ? 55.024 10.583 -34.976 1.00 47.75 87 PRO A O 1
ATOM 634 N N . CYS A 1 88 ? 53.145 10.549 -33.729 1.00 49.09 88 CYS A N 1
ATOM 635 C CA . CYS A 1 88 ? 53.737 9.982 -32.489 1.00 49.09 88 CYS A CA 1
ATOM 636 C C . CYS A 1 88 ? 54.370 8.565 -32.654 1.00 49.09 88 CYS A C 1
ATOM 638 O O . CYS A 1 88 ? 54.289 7.751 -31.749 1.00 49.09 88 CYS A O 1
ATOM 640 N N . ASN A 1 89 ? 54.984 8.213 -33.785 1.00 50.41 89 ASN A N 1
ATOM 641 C CA . ASN A 1 89 ? 55.743 6.973 -33.948 1.00 50.41 89 ASN A CA 1
ATOM 642 C C . ASN A 1 89 ? 57.040 7.114 -34.767 1.00 50.41 89 ASN A C 1
ATOM 644 O O . ASN A 1 89 ? 57.622 6.103 -35.148 1.00 50.41 89 ASN A O 1
ATOM 648 N N . GLY A 1 90 ? 57.506 8.331 -35.077 1.00 41.62 90 GLY A N 1
ATOM 649 C CA . GLY A 1 90 ? 58.814 8.553 -35.721 1.00 41.62 90 GLY A CA 1
ATOM 650 C C . GLY A 1 90 ? 58.954 8.059 -37.171 1.00 41.62 90 GLY A C 1
ATOM 651 O O . GLY A 1 90 ? 59.813 8.551 -37.892 1.00 41.62 90 GLY A O 1
ATOM 652 N N . ASN A 1 91 ? 58.087 7.155 -37.624 1.00 45.03 91 ASN A N 1
ATOM 653 C CA . ASN A 1 91 ? 58.030 6.554 -38.948 1.00 45.03 91 ASN A CA 1
ATOM 654 C C . ASN A 1 91 ? 56.550 6.331 -39.263 1.00 45.03 91 ASN A C 1
ATOM 656 O O . ASN A 1 91 ? 55.949 5.393 -38.751 1.00 45.03 91 ASN A O 1
ATOM 660 N N . GLY A 1 92 ? 55.952 7.202 -40.074 1.00 43.94 92 GLY A N 1
ATOM 661 C CA . GLY A 1 92 ? 54.502 7.332 -40.264 1.00 43.94 92 GLY A CA 1
ATOM 662 C C . GLY A 1 92 ? 53.718 6.147 -40.857 1.00 43.94 92 GLY A C 1
ATOM 663 O O . GLY A 1 92 ? 52.759 6.397 -41.575 1.00 43.94 92 GLY A O 1
ATOM 664 N N . ILE A 1 93 ? 54.061 4.884 -40.585 1.00 39.25 93 ILE A N 1
ATOM 665 C CA . ILE A 1 93 ? 53.250 3.696 -40.888 1.00 39.25 93 ILE A CA 1
ATOM 666 C C . ILE A 1 93 ? 53.468 2.658 -39.773 1.00 39.25 93 ILE A C 1
ATOM 668 O O . ILE A 1 93 ? 54.597 2.233 -39.541 1.00 39.25 93 ILE A O 1
ATOM 672 N N . ALA A 1 94 ? 52.401 2.230 -39.091 1.00 43.09 94 ALA A N 1
ATOM 673 C CA . ALA A 1 94 ? 52.452 1.084 -38.180 1.00 43.09 94 ALA A CA 1
ATOM 674 C C . ALA A 1 94 ? 52.742 -0.194 -38.989 1.00 43.09 94 ALA A C 1
ATOM 676 O O . ALA A 1 94 ? 51.964 -0.562 -39.867 1.00 43.09 94 ALA A O 1
ATOM 677 N N . THR A 1 95 ? 53.875 -0.851 -38.735 1.00 41.81 95 THR A N 1
ATOM 678 C CA . THR A 1 95 ? 54.339 -2.021 -39.507 1.00 41.81 95 THR A CA 1
ATOM 679 C C . THR A 1 95 ? 53.829 -3.363 -38.966 1.00 41.81 95 THR A C 1
ATOM 681 O O . THR A 1 95 ? 54.164 -4.409 -39.522 1.00 41.81 95 THR A O 1
ATOM 684 N N . GLY A 1 96 ? 52.987 -3.358 -37.928 1.00 50.91 96 GLY A N 1
ATOM 685 C CA . GLY A 1 96 ? 52.378 -4.554 -37.345 1.00 50.91 96 GLY A CA 1
ATOM 686 C C . GLY A 1 96 ? 51.302 -4.222 -36.301 1.00 50.91 96 GLY A C 1
ATOM 687 O O . GLY A 1 96 ? 51.132 -3.051 -35.956 1.00 50.91 96 GLY A O 1
ATOM 688 N N . PRO A 1 97 ? 50.542 -5.225 -35.822 1.00 49.78 97 PRO A N 1
ATOM 689 C CA . PRO A 1 97 ? 49.628 -5.046 -34.696 1.00 49.78 97 PRO A CA 1
ATOM 690 C C . PRO A 1 97 ? 50.419 -4.656 -33.437 1.00 49.78 97 PRO A C 1
ATOM 692 O O . PRO A 1 97 ? 51.407 -5.308 -33.111 1.00 49.78 97 PRO A O 1
ATOM 695 N N . PHE A 1 98 ? 49.995 -3.587 -32.762 1.00 55.19 98 PHE A N 1
ATOM 696 C CA . PHE A 1 98 ? 50.639 -3.081 -31.546 1.00 55.19 98 PHE A CA 1
ATOM 697 C C . PHE A 1 98 ? 50.438 -4.033 -30.360 1.00 55.19 98 PHE A C 1
ATOM 699 O O . PHE A 1 98 ? 49.345 -4.579 -30.185 1.00 55.19 98 PHE A O 1
ATOM 706 N N . ASP A 1 99 ? 51.468 -4.182 -29.523 1.00 56.69 99 ASP A N 1
ATOM 707 C C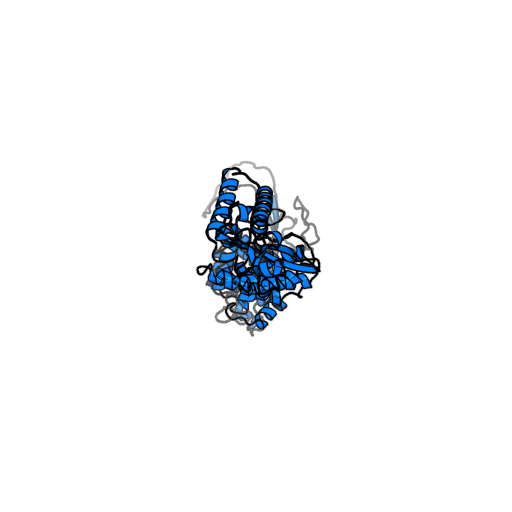A . ASP A 1 99 ? 51.311 -4.736 -28.180 1.00 56.69 99 ASP A CA 1
ATOM 708 C C . ASP A 1 99 ? 50.647 -3.661 -27.295 1.00 56.69 99 ASP A C 1
ATOM 710 O O . ASP A 1 99 ? 51.196 -2.568 -27.150 1.00 56.69 99 ASP A O 1
ATOM 714 N N . PRO A 1 100 ? 49.461 -3.912 -26.711 1.00 53.81 100 PRO A N 1
ATOM 715 C CA . PRO A 1 100 ? 48.764 -2.926 -25.885 1.00 53.81 100 PRO A CA 1
ATOM 716 C C . PRO A 1 100 ? 49.543 -2.551 -24.613 1.00 53.81 100 PRO A C 1
ATOM 718 O O . PRO A 1 100 ? 49.247 -1.546 -23.987 1.00 53.81 100 PRO A O 1
ATOM 721 N N . THR A 1 101 ? 50.550 -3.321 -24.206 1.00 54.41 101 THR A N 1
ATOM 722 C CA . THR A 1 101 ? 51.378 -2.986 -23.038 1.00 54.41 101 THR A CA 1
ATOM 723 C C . THR A 1 101 ? 52.553 -2.060 -23.359 1.00 54.41 101 THR A C 1
ATOM 725 O O . THR A 1 101 ? 53.244 -1.614 -22.441 1.00 54.41 101 THR A O 1
ATOM 728 N N . GLU A 1 102 ? 52.775 -1.743 -24.636 1.00 57.50 102 GLU A N 1
ATOM 729 C CA . GLU A 1 102 ? 53.874 -0.896 -25.090 1.00 57.50 102 GLU A CA 1
ATOM 730 C C . GLU A 1 102 ? 53.522 0.593 -24.913 1.00 57.50 102 GLU A C 1
ATOM 732 O O . GLU A 1 102 ? 52.513 1.082 -25.425 1.00 57.50 102 GLU A O 1
ATOM 737 N N . ASP A 1 103 ? 54.344 1.327 -24.154 1.00 55.19 103 ASP A N 1
ATOM 738 C CA . ASP A 1 103 ? 54.219 2.782 -24.026 1.00 55.19 103 ASP A CA 1
ATOM 739 C C . ASP A 1 103 ? 54.593 3.430 -25.365 1.00 55.19 103 ASP A C 1
ATOM 741 O O . ASP A 1 103 ? 55.705 3.253 -25.863 1.00 55.19 103 ASP A O 1
ATOM 745 N N . ILE A 1 104 ? 53.669 4.200 -25.946 1.00 55.28 104 ILE A N 1
ATOM 746 C CA . ILE A 1 104 ? 53.856 4.876 -27.243 1.00 55.28 104 ILE A CA 1
ATOM 747 C C . ILE A 1 104 ? 54.821 6.081 -27.108 1.00 55.28 104 ILE A C 1
ATOM 749 O O . ILE A 1 104 ? 55.070 6.808 -28.067 1.00 55.28 104 ILE A O 1
ATOM 753 N N . GLY A 1 105 ? 55.382 6.299 -25.914 1.00 53.12 105 GLY A N 1
ATOM 754 C CA . GLY A 1 105 ? 56.280 7.386 -25.549 1.00 53.12 105 GLY A CA 1
ATOM 755 C C . GLY A 1 105 ? 57.341 7.771 -26.581 1.00 53.12 105 GLY A C 1
ATOM 756 O O . GLY A 1 105 ? 58.424 7.195 -26.620 1.00 53.12 105 GLY A O 1
ATOM 757 N N . ASP A 1 106 ? 57.078 8.868 -27.301 1.00 47.81 106 ASP A N 1
ATOM 758 C CA . ASP A 1 106 ? 58.094 9.827 -27.734 1.00 47.81 106 ASP A CA 1
ATOM 759 C C . ASP A 1 106 ? 57.480 11.233 -27.948 1.00 47.81 106 ASP A C 1
ATOM 761 O O . ASP A 1 106 ? 56.319 11.378 -28.337 1.00 47.81 106 ASP A O 1
ATOM 765 N N . ARG A 1 107 ? 58.255 12.294 -27.676 1.00 47.59 107 ARG A N 1
ATOM 766 C CA . ARG A 1 107 ? 57.877 13.726 -27.819 1.00 47.59 107 ARG A CA 1
ATOM 767 C C . ARG A 1 107 ? 56.565 14.159 -27.128 1.00 47.59 107 ARG A C 1
ATOM 769 O O . ARG A 1 107 ? 55.683 14.735 -27.761 1.00 47.59 107 ARG A O 1
ATOM 776 N N . ASN A 1 108 ? 56.474 13.974 -25.808 1.00 51.09 108 ASN A N 1
ATOM 777 C CA . ASN A 1 108 ? 55.344 14.382 -24.945 1.00 51.09 108 ASN A CA 1
ATOM 778 C C . ASN A 1 108 ? 54.005 13.635 -25.166 1.00 51.09 108 ASN A C 1
ATOM 780 O O . ASN A 1 108 ? 53.019 13.998 -24.524 1.00 51.09 108 ASN A O 1
ATOM 784 N N . CYS A 1 109 ? 53.941 12.591 -26.005 1.00 50.44 109 CYS A N 1
ATOM 785 C CA . CYS A 1 109 ? 52.798 11.667 -26.036 1.00 50.44 109 CYS A CA 1
ATOM 786 C C . CYS A 1 109 ? 53.026 10.586 -24.951 1.00 50.44 109 CYS A C 1
ATOM 788 O O . CYS A 1 109 ? 53.725 9.617 -25.203 1.00 50.44 109 CYS A O 1
ATOM 790 N N . THR A 1 110 ? 52.514 10.761 -23.727 1.00 46.50 110 THR A N 1
ATOM 791 C CA . THR A 1 110 ? 52.587 9.743 -22.653 1.00 46.50 110 THR A CA 1
ATOM 792 C C . THR A 1 110 ? 51.275 8.964 -22.569 1.00 46.50 110 THR A C 1
ATOM 794 O O . THR A 1 110 ? 50.232 9.583 -22.346 1.00 46.50 110 THR A O 1
ATOM 797 N N . GLY A 1 111 ? 51.305 7.633 -22.699 1.00 49.50 111 GLY A N 1
ATOM 798 C CA . GLY A 1 111 ? 50.128 6.793 -22.464 1.00 49.50 111 GLY A CA 1
ATOM 799 C C . GLY A 1 111 ? 50.341 5.339 -22.878 1.00 49.50 111 GLY A C 1
ATOM 800 O O . GLY A 1 111 ? 50.552 5.057 -24.054 1.00 49.50 111 GLY A O 1
ATOM 801 N N . ILE A 1 112 ? 50.223 4.420 -21.917 1.00 50.84 112 ILE A N 1
ATOM 802 C CA . ILE A 1 112 ? 50.118 2.981 -22.186 1.00 50.84 112 ILE A CA 1
ATOM 803 C C . ILE A 1 112 ? 48.688 2.719 -22.682 1.00 50.84 112 ILE A C 1
ATOM 805 O O . ILE A 1 112 ? 47.745 3.064 -21.958 1.00 50.84 112 ILE A O 1
ATOM 809 N N . PRO A 1 113 ? 48.483 2.132 -23.876 1.00 50.03 113 PRO A N 1
ATOM 810 C CA . PRO A 1 113 ? 47.159 1.737 -24.339 1.00 50.03 113 PRO A CA 1
ATOM 811 C C . PRO A 1 113 ? 46.563 0.696 -23.388 1.00 50.03 113 PRO A C 1
ATOM 813 O O . PRO A 1 113 ? 46.892 -0.482 -23.434 1.00 50.03 113 PRO A O 1
ATOM 816 N N . THR A 1 114 ? 45.654 1.084 -22.497 1.00 49.94 114 THR A N 1
ATOM 817 C CA . THR A 1 114 ? 44.952 0.072 -21.703 1.00 49.94 114 THR A CA 1
ATOM 818 C C . THR A 1 114 ? 44.209 -0.857 -22.657 1.00 49.94 114 THR A C 1
ATOM 820 O O . THR A 1 114 ? 43.552 -0.402 -23.594 1.00 49.94 114 THR A O 1
ATOM 823 N N . THR A 1 115 ? 44.352 -2.171 -22.460 1.00 49.00 115 THR A N 1
ATOM 824 C CA . THR A 1 115 ? 43.604 -3.159 -23.239 1.00 49.00 115 THR A CA 1
ATOM 825 C C . THR A 1 115 ? 42.126 -2.818 -23.072 1.00 49.00 115 THR A C 1
ATOM 827 O O . THR A 1 115 ? 41.643 -2.835 -21.935 1.00 49.00 115 THR A O 1
ATOM 830 N N . PRO A 1 116 ? 41.402 -2.441 -24.139 1.00 50.44 116 PRO A N 1
ATOM 831 C CA . PRO A 1 116 ? 40.011 -2.085 -23.972 1.00 50.44 116 PRO A CA 1
ATOM 832 C C . PRO A 1 116 ? 39.252 -3.338 -23.547 1.00 50.44 116 PRO A C 1
ATOM 834 O O . PRO A 1 116 ? 39.327 -4.380 -24.201 1.00 50.44 116 PRO A O 1
ATOM 837 N N . THR A 1 117 ? 38.501 -3.242 -22.453 1.00 46.75 117 THR A N 1
ATOM 838 C CA . THR A 1 117 ? 37.493 -4.250 -22.134 1.00 46.75 117 THR A CA 1
ATOM 839 C C . THR A 1 117 ? 36.361 -4.083 -23.137 1.00 46.75 117 THR A C 1
ATOM 841 O O . THR A 1 117 ? 35.461 -3.265 -22.952 1.00 46.75 117 THR A O 1
ATOM 844 N N . VAL A 1 118 ? 36.443 -4.818 -24.245 1.00 52.59 118 VAL A N 1
ATOM 845 C CA . VAL A 1 118 ? 35.458 -4.741 -25.323 1.00 52.59 118 VAL A CA 1
ATOM 846 C C . VAL A 1 118 ? 34.180 -5.437 -24.872 1.00 52.59 118 VAL A C 1
ATOM 848 O O . VAL A 1 118 ? 34.038 -6.653 -24.989 1.00 52.59 118 VAL A O 1
ATOM 851 N N . THR A 1 119 ? 33.235 -4.662 -24.349 1.00 56.44 119 THR A N 1
ATOM 852 C CA . THR A 1 119 ? 31.876 -5.155 -24.121 1.00 56.44 119 THR A CA 1
ATOM 853 C C . THR A 1 119 ? 31.079 -4.820 -25.373 1.00 56.44 119 THR A C 1
ATOM 855 O O . THR A 1 119 ? 30.637 -3.688 -25.552 1.00 56.44 119 THR A O 1
ATOM 858 N N . LEU A 1 120 ? 30.966 -5.779 -26.297 1.00 67.56 120 LEU A N 1
ATOM 859 C CA . LEU A 1 120 ? 30.223 -5.586 -27.542 1.00 67.56 120 LEU A CA 1
ATOM 860 C C . LEU A 1 120 ? 28.730 -5.436 -27.229 1.00 67.56 120 LEU A C 1
ATOM 862 O O . LEU A 1 120 ? 28.011 -6.429 -27.109 1.00 67.56 120 LEU A O 1
ATOM 866 N N . SER A 1 121 ? 28.258 -4.194 -27.125 1.00 76.62 121 SER A N 1
ATOM 867 C CA . SER A 1 121 ? 26.826 -3.937 -27.030 1.00 76.62 121 SER A CA 1
ATOM 868 C C . SER A 1 121 ? 26.157 -4.322 -28.343 1.00 76.62 121 SER A C 1
ATOM 870 O O . SER A 1 121 ? 26.523 -3.840 -29.414 1.00 76.62 121 SER A O 1
ATOM 872 N N . THR A 1 122 ? 25.144 -5.182 -28.269 1.00 83.06 122 THR A N 1
ATOM 873 C CA . THR A 1 122 ? 24.271 -5.491 -29.415 1.00 83.06 122 THR A CA 1
ATOM 874 C C . THR A 1 122 ? 22.957 -4.716 -29.356 1.00 83.06 122 THR A C 1
ATOM 876 O O . THR A 1 122 ? 22.058 -4.963 -30.161 1.00 83.06 122 THR A O 1
ATOM 879 N N . PHE A 1 123 ? 22.842 -3.746 -28.442 1.00 87.94 123 PHE A N 1
ATOM 880 C CA . PHE A 1 123 ? 21.625 -2.962 -28.257 1.00 87.94 123 PHE A CA 1
ATOM 881 C C . PHE A 1 123 ? 21.212 -2.229 -29.537 1.00 87.94 123 PHE A C 1
ATOM 883 O O . PHE A 1 123 ? 20.051 -2.282 -29.930 1.00 87.94 123 PHE A O 1
ATOM 890 N N . PHE A 1 124 ? 22.166 -1.644 -30.266 1.00 84.44 124 PHE A N 1
ATOM 891 C CA . PHE A 1 124 ? 21.881 -0.942 -31.521 1.00 84.44 124 PHE A CA 1
ATOM 892 C C . PHE A 1 124 ? 21.282 -1.862 -32.607 1.00 84.44 124 PHE A C 1
ATOM 894 O O . PHE A 1 124 ? 20.465 -1.420 -33.415 1.00 84.44 124 PHE A O 1
ATOM 901 N N . LEU A 1 125 ? 21.650 -3.153 -32.637 1.00 82.81 125 LEU A N 1
ATOM 902 C CA . LEU A 1 125 ? 21.046 -4.130 -33.554 1.00 82.81 125 LEU A CA 1
ATOM 903 C C . LEU A 1 125 ? 19.596 -4.407 -33.189 1.00 82.81 125 LEU A C 1
ATOM 905 O O . LEU A 1 125 ? 18.741 -4.516 -34.070 1.00 82.81 125 LEU A O 1
ATOM 909 N N . TYR A 1 126 ? 19.338 -4.521 -31.889 1.00 88.56 126 TYR A N 1
ATOM 910 C CA . TYR A 1 126 ? 17.994 -4.660 -31.370 1.00 88.56 126 TYR A CA 1
ATOM 911 C C . TYR A 1 126 ? 17.159 -3.407 -31.679 1.00 88.56 126 TYR A C 1
ATOM 913 O O . TYR A 1 126 ? 16.065 -3.546 -32.219 1.00 88.56 126 TYR A O 1
ATOM 921 N N . VAL A 1 127 ? 17.699 -2.199 -31.487 1.00 90.50 127 VAL A N 1
ATOM 922 C CA . VAL A 1 127 ? 17.036 -0.941 -31.875 1.00 90.50 127 VAL A CA 1
ATOM 923 C C . VAL A 1 127 ? 16.708 -0.922 -33.370 1.00 90.50 127 VAL A C 1
ATOM 925 O O . VAL A 1 127 ? 15.595 -0.567 -33.749 1.00 90.50 127 VAL A O 1
ATOM 928 N N . LYS A 1 128 ? 17.624 -1.381 -34.236 1.00 86.50 128 LYS A N 1
ATOM 929 C CA . LYS A 1 128 ? 17.354 -1.522 -35.679 1.00 86.50 128 LYS A CA 1
ATOM 930 C C . LYS A 1 128 ? 16.229 -2.515 -35.999 1.00 86.50 128 LYS A C 1
ATOM 932 O O . LYS A 1 128 ? 15.588 -2.359 -37.033 1.00 86.50 128 LYS A O 1
ATOM 937 N N . SER A 1 129 ? 15.988 -3.504 -35.135 1.00 88.31 129 SER A N 1
ATOM 938 C CA . SER A 1 129 ? 14.912 -4.491 -35.302 1.00 88.31 129 SER A CA 1
ATOM 939 C C . SER A 1 129 ? 13.535 -4.002 -34.833 1.00 88.31 129 SER A C 1
ATOM 941 O O . SER A 1 129 ? 12.536 -4.675 -35.084 1.00 88.31 129 SER A O 1
ATOM 943 N N . LEU A 1 130 ? 13.467 -2.852 -34.152 1.00 92.00 130 LEU A N 1
ATOM 944 C CA . LEU A 1 130 ? 12.210 -2.277 -33.679 1.00 92.00 130 LEU A CA 1
ATOM 945 C C . LEU A 1 130 ? 11.360 -1.723 -34.839 1.00 92.00 130 LEU A C 1
ATOM 947 O O . LEU A 1 130 ? 11.907 -1.301 -35.864 1.00 92.00 130 LEU A O 1
ATOM 951 N N . PRO A 1 131 ? 10.026 -1.649 -34.661 1.00 93.56 131 PRO A N 1
ATOM 952 C CA . PRO A 1 131 ? 9.149 -0.844 -35.509 1.00 93.56 131 PRO A CA 1
ATOM 953 C C . PRO A 1 131 ? 9.671 0.588 -35.698 1.00 93.56 131 PRO A C 1
ATOM 955 O O . PRO A 1 131 ? 10.317 1.140 -34.804 1.00 93.56 131 PRO A O 1
ATOM 958 N N . SER A 1 132 ? 9.404 1.187 -36.864 1.00 91.44 132 SER A N 1
ATOM 959 C CA . SER A 1 132 ? 9.979 2.484 -37.249 1.00 91.44 132 SER A CA 1
ATOM 960 C C . SER A 1 132 ? 9.664 3.598 -36.255 1.00 91.44 132 SER A C 1
ATOM 962 O O . SER A 1 132 ? 10.562 4.338 -35.889 1.00 91.44 132 SER A O 1
ATOM 964 N N . ASP A 1 133 ? 8.435 3.660 -35.752 1.00 94.38 133 ASP A N 1
ATOM 965 C CA . ASP A 1 133 ? 7.992 4.629 -34.747 1.00 94.38 133 ASP A CA 1
ATOM 966 C C . ASP A 1 133 ? 8.777 4.522 -33.428 1.00 94.38 133 ASP A C 1
ATOM 968 O O . ASP A 1 133 ? 9.207 5.533 -32.873 1.00 94.38 133 ASP A O 1
ATOM 972 N N . LEU A 1 134 ? 9.026 3.302 -32.943 1.00 95.56 134 LEU A N 1
ATOM 973 C CA . LEU A 1 134 ? 9.792 3.083 -31.709 1.00 95.56 134 LEU A CA 1
ATOM 974 C C . LEU A 1 134 ? 11.285 3.347 -31.908 1.00 95.56 134 LEU A C 1
ATOM 976 O O . LEU A 1 134 ? 11.951 3.872 -31.016 1.00 95.56 134 LEU A O 1
ATOM 980 N N . LYS A 1 135 ? 11.807 2.978 -33.081 1.00 93.50 135 LYS A N 1
ATOM 981 C CA . LYS A 1 135 ? 13.189 3.245 -33.480 1.00 93.50 135 LYS A CA 1
ATOM 982 C C . LYS A 1 135 ? 13.445 4.746 -33.586 1.00 93.50 135 LYS A C 1
ATOM 984 O O . LYS A 1 135 ? 14.471 5.207 -33.097 1.00 93.50 135 LYS A O 1
ATOM 989 N N . ASP A 1 136 ? 12.539 5.495 -34.201 1.00 93.81 136 ASP A N 1
ATOM 990 C CA . ASP A 1 136 ? 12.675 6.943 -34.347 1.00 93.81 136 ASP A CA 1
ATOM 991 C C . ASP A 1 136 ? 12.586 7.625 -32.973 1.00 93.81 136 ASP A C 1
ATOM 993 O O . ASP A 1 136 ? 13.412 8.477 -32.666 1.00 93.81 136 ASP A O 1
ATOM 997 N N . MET A 1 137 ? 11.682 7.167 -32.094 1.00 95.44 137 MET A N 1
ATOM 998 C CA . MET A 1 137 ? 11.567 7.664 -30.717 1.00 95.44 137 MET A CA 1
ATOM 999 C C . MET A 1 137 ? 12.861 7.496 -29.915 1.00 95.44 137 MET A C 1
ATOM 1001 O O . MET A 1 137 ? 13.305 8.437 -29.262 1.00 95.44 137 MET A O 1
ATOM 1005 N N . ILE A 1 138 ? 13.456 6.299 -29.920 1.00 95.06 138 ILE A N 1
ATOM 1006 C CA . ILE A 1 138 ? 14.633 6.031 -29.084 1.00 95.06 138 ILE A CA 1
ATOM 1007 C C . ILE A 1 138 ? 15.920 6.642 -29.652 1.00 95.06 138 ILE A C 1
ATOM 1009 O O . ILE A 1 138 ? 16.857 6.879 -28.899 1.00 95.06 138 ILE A O 1
ATOM 1013 N N . ASN A 1 139 ? 15.966 6.913 -30.961 1.00 93.12 139 ASN A N 1
ATOM 1014 C CA . ASN A 1 139 ? 17.094 7.590 -31.605 1.00 93.12 139 ASN A CA 1
ATOM 1015 C C . ASN A 1 139 ? 16.932 9.119 -31.668 1.00 93.12 139 ASN A C 1
ATOM 1017 O O . ASN A 1 139 ? 17.827 9.786 -32.192 1.00 93.12 139 ASN A O 1
ATOM 1021 N N . ASP A 1 140 ? 15.825 9.682 -31.170 1.00 94.00 140 ASP A N 1
ATOM 1022 C CA . ASP A 1 140 ? 15.685 11.133 -31.051 1.00 94.00 140 ASP A CA 1
ATOM 1023 C C . ASP A 1 140 ? 16.810 11.674 -30.147 1.00 94.00 140 ASP A C 1
ATOM 1025 O O . ASP A 1 140 ? 16.973 11.180 -29.025 1.00 94.00 140 ASP A O 1
ATOM 1029 N N . PRO A 1 141 ? 17.596 12.675 -30.591 1.00 92.75 141 PRO A N 1
ATOM 1030 C CA . PRO A 1 141 ? 18.639 13.279 -29.770 1.00 92.75 141 PRO A CA 1
ATOM 1031 C C . PRO A 1 141 ? 18.157 13.772 -28.399 1.00 92.75 141 PRO A C 1
ATOM 1033 O O . PRO A 1 141 ? 18.955 13.795 -27.467 1.00 92.75 141 PRO A O 1
ATOM 1036 N N . SER A 1 142 ? 16.875 14.134 -28.237 1.00 93.38 142 SER A N 1
ATOM 1037 C CA . SER A 1 142 ? 16.322 14.516 -26.929 1.00 93.38 142 SER A CA 1
ATOM 1038 C C . SER A 1 142 ? 16.260 13.358 -25.929 1.00 93.38 142 SER A C 1
ATOM 1040 O O . SER A 1 142 ? 16.132 13.594 -24.730 1.00 93.38 142 SER A O 1
ATOM 1042 N N . ASN A 1 143 ? 16.341 12.117 -26.413 1.00 94.62 143 ASN A N 1
ATOM 1043 C CA . ASN A 1 143 ? 16.219 10.888 -25.637 1.00 94.62 143 ASN A CA 1
ATOM 1044 C C . ASN A 1 143 ? 17.570 10.179 -25.436 1.00 94.62 143 ASN A C 1
ATOM 1046 O O . ASN A 1 143 ? 17.583 9.031 -24.991 1.00 94.62 143 ASN A O 1
ATOM 1050 N N . SER A 1 144 ? 18.704 10.838 -25.717 1.00 93.62 144 SER A N 1
ATOM 1051 C CA . SER A 1 144 ? 20.048 10.240 -25.632 1.00 93.62 144 SER A CA 1
ATOM 1052 C C . SER A 1 144 ? 20.356 9.625 -24.265 1.00 93.62 144 SER A C 1
ATOM 1054 O O . SER A 1 144 ? 20.868 8.512 -24.188 1.00 93.62 144 SER A O 1
ATOM 1056 N N . ASP A 1 145 ? 19.985 10.299 -23.176 1.00 93.88 145 ASP A N 1
ATOM 1057 C CA . ASP A 1 145 ? 20.218 9.780 -21.824 1.00 93.88 145 ASP A CA 1
ATOM 1058 C C . ASP A 1 145 ? 19.370 8.528 -21.561 1.00 93.88 145 ASP A C 1
ATOM 1060 O O . ASP A 1 145 ? 19.826 7.566 -20.948 1.00 93.88 145 ASP A O 1
ATOM 1064 N N . PHE A 1 146 ? 18.139 8.507 -22.077 1.00 95.69 146 PHE A N 1
ATOM 1065 C CA . PHE A 1 146 ? 17.235 7.364 -21.964 1.00 95.69 146 PHE A CA 1
ATOM 1066 C C . PHE A 1 146 ? 17.731 6.177 -22.801 1.00 95.69 146 PHE A C 1
ATOM 1068 O O . PHE A 1 146 ? 17.646 5.026 -22.365 1.00 95.69 146 PHE A O 1
ATOM 1075 N N . TYR A 1 147 ? 18.279 6.451 -23.989 1.00 94.81 147 TYR A N 1
ATOM 1076 C CA . TYR A 1 147 ? 18.957 5.459 -24.820 1.00 94.81 147 TYR A CA 1
ATOM 1077 C C . TYR A 1 147 ? 20.079 4.778 -24.036 1.00 94.81 147 TYR A C 1
ATOM 1079 O O . TYR A 1 147 ? 20.136 3.548 -24.010 1.00 94.81 147 TYR A O 1
ATOM 1087 N N . GLU A 1 148 ? 20.918 5.550 -23.343 1.00 93.94 148 GLU A N 1
ATOM 1088 C CA . GLU A 1 148 ? 22.008 5.000 -22.536 1.00 93.94 148 GLU A CA 1
ATOM 1089 C C . GLU A 1 148 ? 21.507 4.152 -21.355 1.00 93.94 148 GLU A C 1
ATOM 1091 O O . GLU A 1 148 ? 22.066 3.086 -21.093 1.00 93.94 148 GLU A O 1
ATOM 1096 N N . GLU A 1 149 ? 20.418 4.535 -20.677 1.00 95.06 149 GLU A N 1
ATOM 1097 C CA . GLU A 1 149 ? 19.803 3.683 -19.641 1.00 95.06 149 GLU A CA 1
ATOM 1098 C C . GLU A 1 149 ? 19.369 2.323 -20.195 1.00 95.06 149 GLU A C 1
ATOM 1100 O O . GLU A 1 149 ? 19.679 1.275 -19.622 1.00 95.06 149 GLU A O 1
ATOM 1105 N N . LEU A 1 150 ? 18.658 2.325 -21.327 1.00 94.62 150 LEU A N 1
ATOM 1106 C CA . LEU A 1 150 ? 18.162 1.098 -21.949 1.00 94.62 150 LEU A CA 1
ATOM 1107 C C . LEU A 1 150 ? 19.297 0.248 -22.513 1.00 94.62 150 LEU A C 1
ATOM 1109 O O . LEU A 1 150 ? 19.240 -0.977 -22.408 1.00 94.62 150 LEU A O 1
ATOM 1113 N N . LYS A 1 151 ? 20.340 0.883 -23.055 1.00 93.12 151 LYS A N 1
ATOM 1114 C CA . LYS A 1 151 ? 21.559 0.211 -23.500 1.00 93.12 151 LYS A CA 1
ATOM 1115 C C . LYS A 1 151 ? 22.243 -0.495 -22.334 1.00 93.12 151 LYS A C 1
ATOM 1117 O O . LYS A 1 151 ? 22.509 -1.690 -22.426 1.00 93.12 151 LYS A O 1
ATOM 1122 N N . ASN A 1 152 ? 22.480 0.210 -21.230 1.00 91.44 152 ASN A N 1
ATOM 1123 C CA . ASN A 1 152 ? 23.122 -0.358 -20.045 1.00 91.44 152 ASN A CA 1
ATOM 1124 C C . ASN A 1 152 ? 22.295 -1.505 -19.455 1.00 91.44 152 ASN A C 1
ATOM 1126 O O . ASN A 1 152 ? 22.838 -2.557 -19.115 1.00 91.44 152 ASN A O 1
ATOM 1130 N N . TYR A 1 153 ? 20.972 -1.336 -19.393 1.00 91.44 153 TYR A N 1
ATOM 1131 C CA . TYR A 1 153 ? 20.060 -2.391 -18.967 1.00 91.44 153 TYR A CA 1
ATOM 1132 C C . TYR A 1 153 ? 20.125 -3.624 -19.880 1.00 91.44 153 TYR A C 1
ATOM 1134 O O . TYR A 1 153 ? 20.229 -4.752 -19.390 1.00 91.44 153 TYR A O 1
ATOM 1142 N N . TYR A 1 154 ? 20.081 -3.415 -21.199 1.00 92.06 154 TYR A N 1
ATOM 1143 C CA . TYR A 1 154 ? 20.170 -4.472 -22.203 1.00 92.06 154 TYR A CA 1
ATOM 1144 C C . TYR A 1 154 ? 21.497 -5.226 -22.104 1.00 92.06 154 TYR A C 1
ATOM 1146 O O . TYR A 1 154 ? 21.497 -6.453 -22.062 1.00 92.06 154 TYR A O 1
ATOM 1154 N N . ASP A 1 155 ? 22.617 -4.507 -22.028 1.00 87.69 155 ASP A N 1
ATOM 1155 C CA . ASP A 1 155 ? 23.955 -5.096 -21.980 1.00 87.69 155 ASP A CA 1
ATOM 1156 C C . ASP A 1 155 ? 24.148 -5.937 -20.705 1.00 87.69 155 ASP A C 1
ATOM 1158 O O . ASP A 1 155 ? 24.751 -7.008 -20.757 1.00 87.69 155 ASP A O 1
ATOM 1162 N N . ALA A 1 156 ? 23.561 -5.512 -19.580 1.00 87.31 156 ALA A N 1
ATOM 1163 C CA . ALA A 1 156 ? 23.593 -6.258 -18.323 1.00 87.31 156 ALA A CA 1
ATOM 1164 C C . ALA A 1 156 ? 22.670 -7.495 -18.301 1.00 87.31 156 ALA A C 1
ATOM 1166 O O . ALA A 1 156 ? 22.908 -8.416 -17.521 1.00 87.31 156 ALA A O 1
ATOM 1167 N N . ASN A 1 157 ? 21.617 -7.532 -19.129 1.00 83.38 157 ASN A N 1
ATOM 1168 C CA . ASN A 1 157 ? 20.543 -8.533 -19.045 1.00 83.38 157 ASN A CA 1
ATOM 1169 C C . ASN A 1 157 ? 20.186 -9.165 -20.401 1.00 83.38 157 ASN A C 1
ATOM 1171 O O . ASN A 1 157 ? 19.042 -9.582 -20.581 1.00 83.38 157 ASN A O 1
ATOM 1175 N N . SER A 1 158 ? 21.104 -9.182 -21.373 1.00 76.38 158 SER A N 1
ATOM 1176 C CA . SER A 1 158 ? 20.868 -9.529 -22.789 1.00 76.38 158 SER A CA 1
ATOM 1177 C C . SER A 1 158 ? 20.120 -10.863 -22.969 1.00 76.38 158 SER A C 1
ATOM 1179 O O . SER A 1 158 ? 20.711 -11.941 -23.019 1.00 76.38 158 SER A O 1
ATOM 1181 N N . SER A 1 159 ? 18.789 -10.789 -23.028 1.00 83.88 159 SER A N 1
ATOM 1182 C CA . SER A 1 159 ? 17.848 -11.909 -22.982 1.00 83.88 159 SER A CA 1
ATOM 1183 C C . SER A 1 159 ? 16.568 -11.530 -23.726 1.00 83.88 159 SER A C 1
ATOM 1185 O O . SER A 1 159 ? 16.339 -10.368 -24.071 1.00 83.88 159 SER A O 1
ATOM 1187 N N . GLU A 1 160 ? 15.706 -12.508 -23.993 1.00 85.81 160 GLU A N 1
ATOM 1188 C CA . GLU A 1 160 ? 14.400 -12.231 -24.596 1.00 85.81 160 GLU A CA 1
ATOM 1189 C C . GLU A 1 160 ? 13.523 -11.358 -23.679 1.00 85.81 160 GLU A C 1
ATOM 1191 O O . GLU A 1 160 ? 12.816 -10.470 -24.157 1.00 85.81 160 GLU A O 1
ATOM 1196 N N . ASP A 1 161 ? 13.619 -11.554 -22.361 1.00 85.12 161 ASP A N 1
ATOM 1197 C CA . ASP A 1 161 ? 12.854 -10.795 -21.369 1.00 85.12 161 ASP A CA 1
ATOM 1198 C C . ASP A 1 161 ? 13.294 -9.326 -21.314 1.00 85.12 161 ASP A C 1
ATOM 1200 O O . ASP A 1 161 ? 12.441 -8.436 -21.278 1.00 85.12 161 ASP A O 1
ATOM 1204 N N . SER A 1 162 ? 14.599 -9.037 -21.411 1.00 88.31 162 SER A N 1
ATOM 1205 C CA . SER A 1 162 ? 15.074 -7.647 -21.459 1.00 88.31 162 SER A CA 1
ATOM 1206 C C . SER A 1 162 ? 14.626 -6.933 -22.735 1.00 88.31 162 SER A C 1
ATOM 1208 O O . SER A 1 162 ? 14.199 -5.780 -22.679 1.00 88.31 162 SER A O 1
ATOM 1210 N N . ARG A 1 163 ? 14.603 -7.629 -23.879 1.00 90.94 163 ARG A N 1
ATOM 1211 C CA . ARG A 1 163 ? 14.029 -7.096 -25.128 1.00 90.94 163 ARG A CA 1
ATOM 1212 C C . ARG A 1 163 ? 12.534 -6.813 -24.992 1.00 90.94 163 ARG A C 1
ATOM 1214 O O . ARG A 1 163 ? 12.082 -5.741 -25.388 1.00 90.94 163 ARG A O 1
ATOM 1221 N N . LYS A 1 164 ? 11.759 -7.725 -24.396 1.00 91.31 164 LYS A N 1
ATOM 1222 C CA . LYS A 1 164 ? 10.320 -7.514 -24.146 1.00 91.31 164 LYS A CA 1
ATOM 1223 C C . LYS A 1 164 ? 10.075 -6.312 -23.239 1.00 91.31 164 LYS A C 1
ATOM 1225 O O . LYS A 1 164 ? 9.246 -5.467 -23.572 1.00 91.31 164 LYS A O 1
ATOM 1230 N N . PHE A 1 165 ? 10.829 -6.202 -22.145 1.00 92.38 165 PHE A N 1
ATOM 1231 C CA . PHE A 1 165 ? 10.772 -5.055 -21.243 1.00 92.38 165 PHE A CA 1
ATOM 1232 C C . PHE A 1 165 ? 11.034 -3.741 -21.990 1.00 92.38 165 PHE A C 1
ATOM 1234 O O . PHE A 1 165 ? 10.187 -2.850 -21.970 1.00 92.38 165 PHE A O 1
ATOM 1241 N N . ILE A 1 166 ? 12.143 -3.648 -22.734 1.00 94.19 166 ILE A N 1
ATOM 1242 C CA . ILE A 1 166 ? 12.492 -2.435 -23.488 1.00 94.19 166 ILE A CA 1
ATOM 1243 C C . ILE A 1 166 ? 11.426 -2.117 -24.545 1.00 94.19 166 ILE A C 1
ATOM 1245 O O . ILE A 1 166 ? 11.015 -0.968 -24.680 1.00 94.19 166 ILE A O 1
ATOM 1249 N N . THR A 1 167 ? 10.927 -3.121 -25.274 1.00 93.69 167 THR A N 1
ATOM 1250 C CA . THR A 1 167 ? 9.846 -2.917 -26.253 1.00 93.69 167 THR A CA 1
ATOM 1251 C C . THR A 1 167 ? 8.605 -2.319 -25.583 1.00 93.69 167 THR A C 1
ATOM 1253 O O . THR A 1 167 ? 8.019 -1.379 -26.119 1.00 93.69 167 THR A O 1
ATOM 1256 N N . ASN A 1 168 ? 8.197 -2.823 -24.414 1.00 92.94 168 ASN A N 1
ATOM 1257 C CA . ASN A 1 168 ? 7.033 -2.302 -23.692 1.00 92.94 168 ASN A CA 1
ATOM 1258 C C . ASN A 1 168 ? 7.244 -0.889 -23.142 1.00 92.94 168 ASN A C 1
ATOM 1260 O O . ASN A 1 168 ? 6.312 -0.083 -23.177 1.00 92.94 168 ASN A O 1
ATOM 1264 N N . VAL A 1 169 ? 8.454 -0.572 -22.677 1.00 94.00 169 VAL A N 1
ATOM 1265 C CA . VAL A 1 169 ? 8.852 0.784 -22.268 1.00 94.00 169 VAL A CA 1
ATOM 1266 C C . VAL A 1 169 ? 8.660 1.769 -23.426 1.00 94.00 169 VAL A C 1
ATOM 1268 O O . VAL A 1 169 ? 8.011 2.803 -23.257 1.00 94.00 169 VAL A O 1
ATOM 1271 N N . LEU A 1 170 ? 9.135 1.415 -24.625 1.00 95.38 170 LEU A N 1
ATOM 1272 C CA . LEU A 1 170 ? 9.005 2.255 -25.820 1.00 95.38 170 LEU A CA 1
ATOM 1273 C C . LEU A 1 170 ? 7.554 2.360 -26.306 1.00 95.38 170 LEU A C 1
ATOM 1275 O O . LEU A 1 170 ? 7.072 3.460 -26.559 1.00 95.38 170 LEU A O 1
ATOM 1279 N N . LYS A 1 171 ? 6.813 1.244 -26.362 1.00 94.75 171 LYS A N 1
ATOM 1280 C CA . LYS A 1 171 ? 5.377 1.243 -26.715 1.00 94.75 171 LYS A CA 1
ATOM 1281 C C . LYS A 1 171 ? 4.534 2.094 -25.772 1.00 94.75 171 LYS A C 1
ATOM 1283 O O . LYS A 1 171 ? 3.505 2.628 -26.172 1.00 94.75 171 LYS A O 1
ATOM 1288 N N . SER A 1 172 ? 4.972 2.223 -24.525 1.00 94.12 172 SER A N 1
ATOM 1289 C CA . SER A 1 172 ? 4.321 3.065 -23.524 1.00 94.12 172 SER A CA 1
ATOM 1290 C C . SER A 1 172 ? 4.762 4.526 -23.601 1.00 94.12 172 SER A C 1
ATOM 1292 O O . SER A 1 172 ? 4.386 5.299 -22.729 1.00 94.12 172 SER A O 1
ATOM 1294 N N . ASN A 1 173 ? 5.527 4.921 -24.626 1.00 94.81 173 ASN A N 1
ATOM 1295 C CA . ASN A 1 173 ? 5.987 6.289 -24.862 1.00 94.81 173 ASN A CA 1
ATOM 1296 C C . ASN A 1 173 ? 6.780 6.880 -23.679 1.00 94.81 173 ASN A C 1
ATOM 1298 O O . ASN A 1 173 ? 6.730 8.084 -23.431 1.00 94.81 173 ASN A O 1
ATOM 1302 N N . LEU A 1 174 ? 7.488 6.035 -22.916 1.00 95.25 174 LEU A N 1
ATOM 1303 C CA . LEU A 1 174 ? 8.194 6.474 -21.709 1.00 95.25 174 LEU A CA 1
ATOM 1304 C C . LEU A 1 174 ? 9.319 7.487 -21.963 1.00 95.25 174 LEU A C 1
ATOM 1306 O O . LEU A 1 174 ? 9.365 8.447 -21.195 1.00 95.25 174 LEU A O 1
ATOM 1310 N N . PRO A 1 175 ? 10.150 7.371 -23.022 1.00 95.88 175 PRO A N 1
ATOM 1311 C CA . PRO A 1 175 ? 11.178 8.376 -23.308 1.00 95.88 175 PRO A CA 1
ATOM 1312 C C . PRO A 1 175 ? 10.629 9.805 -23.417 1.00 95.88 175 PRO A C 1
ATOM 1314 O O . PRO A 1 175 ? 11.269 10.751 -22.982 1.00 95.88 175 PRO A O 1
ATOM 1317 N N . ASN A 1 176 ? 9.394 9.955 -23.906 1.00 93.38 176 ASN A N 1
ATOM 1318 C CA . ASN A 1 176 ? 8.736 11.255 -24.038 1.00 93.38 176 ASN A CA 1
ATOM 1319 C C . ASN A 1 176 ? 7.874 11.636 -22.816 1.00 93.38 176 ASN A C 1
ATOM 1321 O O . ASN A 1 176 ? 7.324 12.736 -22.770 1.00 93.38 176 ASN A O 1
ATOM 1325 N N . ALA A 1 177 ? 7.690 10.733 -21.847 1.00 93.25 177 ALA A N 1
ATOM 1326 C CA . ALA A 1 177 ? 6.784 10.922 -20.711 1.00 93.25 177 ALA A CA 1
ATOM 1327 C C . ALA A 1 177 ? 7.503 11.196 -19.379 1.00 93.25 177 ALA A C 1
ATOM 1329 O O . ALA A 1 177 ? 6.887 11.778 -18.471 1.00 93.25 177 ALA A O 1
ATOM 1330 N N . ILE A 1 178 ? 8.752 10.740 -19.238 1.00 95.88 178 ILE A N 1
ATOM 1331 C CA . ILE A 1 178 ? 9.571 10.827 -18.020 1.00 95.88 178 ILE A CA 1
ATOM 1332 C C . ILE A 1 178 ? 11.046 11.045 -18.379 1.00 95.88 178 ILE A C 1
ATOM 1334 O O . ILE A 1 178 ? 11.473 10.728 -19.485 1.00 95.88 178 ILE A O 1
ATOM 1338 N N . THR A 1 179 ? 11.840 11.551 -17.437 1.00 96.06 179 THR A N 1
ATOM 1339 C CA . THR A 1 179 ? 13.291 11.700 -17.634 1.00 96.06 179 THR A CA 1
ATOM 1340 C C . THR A 1 179 ? 14.026 10.361 -17.494 1.00 96.06 179 THR A C 1
ATOM 1342 O O . THR A 1 179 ? 13.526 9.430 -16.859 1.00 96.06 179 THR A O 1
ATOM 1345 N N . ALA A 1 180 ? 15.253 10.267 -18.017 1.00 95.00 180 ALA A N 1
ATOM 1346 C CA . ALA A 1 180 ? 16.117 9.097 -17.816 1.00 95.00 180 ALA A CA 1
ATOM 1347 C C . ALA A 1 180 ? 16.369 8.805 -16.321 1.00 95.00 180 ALA A C 1
ATOM 1349 O O . ALA A 1 180 ? 16.322 7.655 -15.890 1.00 95.00 180 ALA A O 1
ATOM 1350 N N . ALA A 1 181 ? 16.525 9.854 -15.505 1.00 94.81 181 ALA A N 1
ATOM 1351 C CA . ALA A 1 181 ? 16.666 9.728 -14.055 1.00 94.81 181 ALA A CA 1
ATOM 1352 C C . ALA A 1 181 ? 15.408 9.140 -13.392 1.00 94.81 181 ALA A C 1
ATOM 1354 O O . ALA A 1 181 ? 15.514 8.244 -12.555 1.00 94.81 181 ALA A O 1
ATOM 1355 N N . GLN A 1 182 ? 14.214 9.592 -13.794 1.00 95.62 182 GLN A N 1
ATOM 1356 C CA . GLN A 1 182 ? 12.950 9.012 -13.328 1.00 95.62 182 GLN A CA 1
ATOM 1357 C C . GLN A 1 182 ? 12.810 7.555 -13.773 1.00 95.62 182 GLN A C 1
ATOM 1359 O O . GLN A 1 182 ? 12.413 6.710 -12.977 1.00 95.62 182 GLN A O 1
ATOM 1364 N N . PHE A 1 183 ? 13.184 7.230 -15.013 1.00 96.12 183 PHE A N 1
ATOM 1365 C CA . PHE A 1 183 ? 13.176 5.852 -15.498 1.00 96.12 183 PHE A CA 1
ATOM 1366 C C . PHE A 1 183 ? 14.092 4.948 -14.668 1.00 96.12 183 PHE A C 1
ATOM 1368 O O . PHE A 1 183 ? 13.652 3.907 -14.178 1.00 96.12 183 PHE A O 1
ATOM 1375 N N . ARG A 1 184 ? 15.337 5.373 -14.433 1.00 94.06 184 ARG A N 1
ATOM 1376 C CA . ARG A 1 184 ? 16.284 4.649 -13.581 1.00 94.06 184 ARG A CA 1
ATOM 1377 C C . ARG A 1 184 ? 15.705 4.422 -12.184 1.00 94.06 184 ARG A C 1
ATOM 1379 O O . ARG A 1 184 ? 15.636 3.277 -11.740 1.00 94.06 184 ARG A O 1
ATOM 1386 N N . LYS A 1 185 ? 15.218 5.486 -11.540 1.00 92.88 185 LYS A N 1
ATOM 1387 C CA . LYS A 1 185 ? 14.647 5.458 -10.185 1.00 92.88 185 LYS A CA 1
ATOM 1388 C C . LYS A 1 185 ? 13.404 4.574 -10.079 1.00 92.88 185 LYS A C 1
ATOM 1390 O O . LYS A 1 185 ? 13.230 3.889 -9.079 1.00 92.88 185 LYS A O 1
ATOM 1395 N N . TRP A 1 186 ? 12.518 4.596 -11.073 1.00 93.75 186 TRP A N 1
ATOM 1396 C CA . TRP A 1 186 ? 11.220 3.915 -10.996 1.00 93.75 186 TRP A CA 1
ATOM 1397 C C . TRP A 1 186 ? 11.218 2.509 -11.590 1.00 93.75 186 TRP A C 1
ATOM 1399 O O . TRP A 1 186 ? 10.252 1.786 -11.370 1.00 93.75 186 TRP A O 1
ATOM 1409 N N . PHE A 1 187 ? 12.246 2.105 -12.341 1.00 93.25 187 PHE A N 1
ATOM 1410 C CA . PHE A 1 187 ? 12.248 0.797 -13.005 1.00 93.25 187 PHE A CA 1
ATOM 1411 C C . PHE A 1 187 ? 13.504 -0.043 -12.787 1.00 93.25 187 PHE A C 1
ATOM 1413 O O . PHE A 1 187 ? 13.431 -1.267 -12.908 1.00 93.25 187 PHE A O 1
ATOM 1420 N N . LEU A 1 188 ? 14.651 0.581 -12.513 1.00 91.44 188 LEU A N 1
ATOM 1421 C CA . LEU A 1 188 ? 15.940 -0.110 -12.531 1.00 91.44 188 LEU A CA 1
ATOM 1422 C C . LEU A 1 188 ? 16.563 -0.199 -11.141 1.00 91.44 188 LEU A C 1
ATOM 1424 O O . LEU A 1 188 ? 16.982 -1.274 -10.717 1.00 91.44 188 LEU A O 1
ATOM 1428 N N . GLU A 1 189 ? 16.639 0.922 -10.430 1.00 89.75 189 GLU A N 1
ATOM 1429 C CA . GLU A 1 189 ? 17.410 1.025 -9.198 1.00 89.75 189 GLU A CA 1
ATOM 1430 C C . GLU A 1 189 ? 16.749 0.258 -8.051 1.00 89.75 189 GLU A C 1
ATOM 1432 O O . GLU A 1 189 ? 15.636 0.547 -7.620 1.00 89.75 189 GLU A O 1
ATOM 1437 N N . GLY A 1 190 ? 17.440 -0.773 -7.569 1.00 84.19 190 GLY A N 1
ATOM 1438 C CA . GLY A 1 190 ? 16.986 -1.615 -6.469 1.00 84.19 190 GLY A CA 1
ATOM 1439 C C . GLY A 1 190 ? 15.912 -2.641 -6.841 1.00 84.19 190 GLY A C 1
ATOM 1440 O O . GLY A 1 190 ? 15.798 -3.633 -6.124 1.00 84.19 190 GLY A O 1
ATOM 1441 N N . TYR A 1 191 ? 15.149 -2.461 -7.921 1.00 87.94 191 TYR A N 1
ATOM 1442 C CA . TYR A 1 191 ? 14.075 -3.380 -8.322 1.00 87.94 191 TYR A CA 1
ATOM 1443 C C . TYR A 1 191 ? 14.580 -4.771 -8.722 1.00 87.94 191 TYR A C 1
ATOM 1445 O O . TYR A 1 191 ? 15.633 -4.932 -9.339 1.00 87.94 191 TYR A O 1
ATOM 1453 N N . SER A 1 192 ? 13.798 -5.797 -8.384 1.00 84.88 192 SER A N 1
ATOM 1454 C CA . SER A 1 192 ? 14.103 -7.189 -8.722 1.00 84.88 192 SER A CA 1
ATOM 1455 C C . SER A 1 192 ? 13.962 -7.495 -10.223 1.00 84.88 192 SER A C 1
ATOM 1457 O O . SER A 1 192 ? 13.197 -6.861 -10.951 1.00 84.88 192 SER A O 1
ATOM 1459 N N . GLN A 1 193 ? 14.638 -8.545 -10.705 1.00 83.88 193 GLN A N 1
ATOM 1460 C CA . GLN A 1 193 ? 14.418 -9.047 -12.072 1.00 83.88 193 GLN A CA 1
ATOM 1461 C C . GLN A 1 193 ? 12.967 -9.512 -12.284 1.00 83.88 193 GLN A C 1
ATOM 1463 O O . GLN A 1 193 ? 12.404 -9.330 -13.362 1.00 83.88 193 GLN A O 1
ATOM 1468 N N . THR A 1 194 ? 12.327 -10.055 -11.241 1.00 85.75 194 THR A N 1
ATOM 1469 C CA . THR A 1 194 ? 10.904 -10.424 -11.263 1.00 85.75 194 THR A CA 1
ATOM 1470 C C . THR A 1 194 ? 10.015 -9.211 -11.519 1.00 85.75 194 THR A C 1
ATOM 1472 O O . THR A 1 194 ? 9.099 -9.299 -12.333 1.00 85.75 194 THR A O 1
ATOM 1475 N N . PHE A 1 195 ? 10.304 -8.063 -10.898 1.00 88.25 195 PHE A N 1
ATOM 1476 C CA . PHE A 1 195 ? 9.594 -6.817 -11.184 1.00 88.25 195 PHE A CA 1
ATOM 1477 C C . PHE A 1 195 ? 9.707 -6.424 -12.660 1.00 88.25 195 PHE A C 1
ATOM 1479 O O . PHE A 1 195 ? 8.694 -6.177 -13.311 1.00 88.25 195 PHE A O 1
ATOM 1486 N N . GLN A 1 196 ? 10.921 -6.430 -13.213 1.00 88.19 196 GLN A N 1
ATOM 1487 C CA . GLN A 1 196 ? 11.162 -6.054 -14.611 1.00 88.19 196 GLN A CA 1
ATOM 1488 C C . GLN A 1 196 ? 10.445 -7.005 -15.580 1.00 88.19 196 GLN A C 1
ATOM 1490 O O . GLN A 1 196 ? 9.804 -6.567 -16.539 1.00 88.19 196 GLN A O 1
ATOM 1495 N N . LYS A 1 197 ? 10.469 -8.310 -15.285 1.00 87.62 197 LYS A N 1
ATOM 1496 C CA . LYS A 1 197 ? 9.698 -9.316 -16.019 1.00 87.62 197 LYS A CA 1
ATOM 1497 C C . LYS A 1 197 ? 8.200 -9.034 -15.943 1.00 87.62 197 LYS A C 1
ATOM 1499 O O . LYS A 1 197 ? 7.529 -9.070 -16.970 1.00 87.62 197 LYS A O 1
ATOM 1504 N N . ASN A 1 198 ? 7.672 -8.710 -14.767 1.00 89.56 198 ASN A N 1
ATOM 1505 C CA . ASN A 1 198 ? 6.255 -8.405 -14.607 1.00 89.56 198 ASN A CA 1
ATOM 1506 C C . ASN A 1 198 ? 5.859 -7.133 -15.373 1.00 89.56 198 ASN A C 1
ATOM 1508 O O . ASN A 1 198 ? 4.833 -7.159 -16.043 1.00 89.56 198 ASN A O 1
ATOM 1512 N N . ILE A 1 199 ? 6.688 -6.076 -15.395 1.00 90.75 199 ILE A N 1
ATOM 1513 C CA . ILE A 1 199 ? 6.471 -4.889 -16.253 1.00 90.75 199 ILE A CA 1
ATOM 1514 C C . ILE A 1 199 ? 6.283 -5.284 -17.725 1.00 90.75 199 ILE A C 1
ATOM 1516 O O . ILE A 1 199 ? 5.425 -4.728 -18.412 1.00 90.75 199 ILE A O 1
ATOM 1520 N N . SER A 1 200 ? 7.031 -6.274 -18.219 1.00 89.06 200 SER A N 1
ATOM 1521 C CA . SER A 1 200 ? 6.894 -6.748 -19.604 1.00 89.06 200 SER A CA 1
ATOM 1522 C C . SER A 1 200 ? 5.543 -7.425 -19.913 1.00 89.06 200 SER A C 1
ATOM 1524 O O . SER A 1 200 ? 5.203 -7.612 -21.080 1.00 89.06 200 SER A O 1
ATOM 1526 N N . LEU A 1 201 ? 4.749 -7.756 -18.889 1.00 89.69 201 LEU A N 1
ATOM 1527 C CA . LEU A 1 201 ? 3.401 -8.320 -19.023 1.00 89.69 201 LEU A CA 1
ATOM 1528 C C . LEU A 1 201 ? 2.297 -7.253 -18.976 1.00 89.69 201 LEU A C 1
ATOM 1530 O O . LEU A 1 201 ? 1.154 -7.544 -19.325 1.00 89.69 201 LEU A O 1
ATOM 1534 N N . LEU A 1 202 ? 2.613 -6.029 -18.540 1.00 89.75 202 LEU A N 1
ATOM 1535 C CA . LEU A 1 202 ? 1.635 -4.951 -18.427 1.00 89.75 202 LEU A CA 1
ATOM 1536 C C . LEU A 1 202 ? 1.310 -4.366 -19.805 1.00 89.75 202 LEU A C 1
ATOM 1538 O O . LEU A 1 202 ? 2.180 -4.181 -20.657 1.00 89.75 202 LEU A O 1
ATOM 1542 N N . SER A 1 203 ? 0.044 -4.005 -19.998 1.00 90.12 203 SER A N 1
ATOM 1543 C CA . SER A 1 203 ? -0.384 -3.166 -21.113 1.00 90.12 203 SER A CA 1
ATOM 1544 C C . SER A 1 203 ? 0.058 -1.710 -20.912 1.00 90.12 203 SER A C 1
ATOM 1546 O O . SER A 1 203 ? 0.327 -1.263 -19.793 1.00 90.12 203 SER A O 1
ATOM 1548 N N . SER A 1 204 ? 0.120 -0.938 -22.001 1.00 89.50 204 SER A N 1
ATOM 1549 C CA . SER A 1 204 ? 0.599 0.449 -21.957 1.00 89.50 204 SER A CA 1
ATOM 1550 C C . SER A 1 204 ? -0.230 1.355 -21.041 1.00 89.50 204 SER A C 1
ATOM 1552 O O . SER A 1 204 ? 0.333 2.228 -20.390 1.00 89.50 204 SER A O 1
ATOM 1554 N N . ASP A 1 205 ? -1.542 1.132 -20.916 1.00 89.44 205 ASP A N 1
ATOM 1555 C CA . ASP A 1 205 ? -2.398 1.866 -19.972 1.00 89.44 205 ASP A CA 1
ATOM 1556 C C . ASP A 1 205 ? -2.023 1.590 -18.508 1.00 89.44 205 ASP A C 1
ATOM 1558 O O . ASP A 1 205 ? -2.043 2.505 -17.685 1.00 89.44 205 ASP A O 1
ATOM 1562 N N . LYS A 1 206 ? -1.610 0.359 -18.181 1.00 90.06 206 LYS A N 1
ATOM 1563 C CA . LYS A 1 206 ? -1.155 -0.008 -16.832 1.00 90.06 206 LYS A CA 1
ATOM 1564 C C . LYS A 1 206 ? 0.213 0.555 -16.496 1.00 90.06 206 LYS A C 1
ATOM 1566 O O . LYS A 1 206 ? 0.427 0.991 -15.367 1.00 90.06 206 LYS A O 1
ATOM 1571 N N . ILE A 1 207 ? 1.108 0.620 -17.477 1.00 92.38 207 ILE A N 1
ATOM 1572 C CA . ILE A 1 207 ? 2.387 1.318 -17.318 1.00 92.38 207 ILE A CA 1
ATOM 1573 C C . ILE A 1 207 ? 2.139 2.817 -17.096 1.00 92.38 207 ILE A C 1
ATOM 1575 O O . ILE A 1 207 ? 2.735 3.407 -16.203 1.00 92.38 207 ILE A O 1
ATOM 1579 N N . GLN A 1 208 ? 1.212 3.437 -17.828 1.00 91.56 208 GLN A N 1
ATOM 1580 C CA . GLN A 1 208 ? 0.868 4.848 -17.616 1.00 91.56 208 GLN A CA 1
ATOM 1581 C C . GLN A 1 208 ? 0.224 5.107 -16.244 1.00 91.56 208 GLN A C 1
ATOM 1583 O O . GLN A 1 208 ? 0.539 6.108 -15.602 1.00 91.56 208 GLN A O 1
ATOM 1588 N N . GLU A 1 209 ? -0.614 4.191 -15.749 1.00 91.06 209 GLU A N 1
ATOM 1589 C CA . GLU A 1 209 ? -1.146 4.241 -14.379 1.00 91.06 209 GLU A CA 1
ATOM 1590 C C . GLU A 1 209 ? -0.015 4.186 -13.332 1.00 91.06 209 GLU A C 1
ATOM 1592 O O . GLU A 1 209 ? 0.007 5.004 -12.412 1.00 91.06 209 GLU A O 1
ATOM 1597 N N . TYR A 1 210 ? 0.971 3.302 -13.518 1.00 92.88 210 TYR A N 1
ATOM 1598 C CA . TYR A 1 210 ? 2.172 3.228 -12.676 1.00 92.88 210 TYR A CA 1
ATOM 1599 C C . TYR A 1 210 ? 2.984 4.535 -12.672 1.00 92.88 210 TYR A C 1
ATOM 1601 O O . TYR A 1 210 ? 3.407 5.008 -11.615 1.00 92.88 210 TYR A O 1
ATOM 1609 N N . ILE A 1 211 ? 3.173 5.152 -13.843 1.00 94.56 211 ILE A N 1
ATOM 1610 C CA . ILE A 1 211 ? 3.868 6.441 -13.972 1.00 94.56 211 ILE A CA 1
ATOM 1611 C C . ILE A 1 211 ? 3.113 7.557 -13.250 1.00 94.56 211 ILE A C 1
ATOM 1613 O O . ILE A 1 211 ? 3.731 8.366 -12.560 1.00 94.56 211 ILE A O 1
ATOM 1617 N N . ALA A 1 212 ? 1.788 7.616 -13.400 1.00 93.06 212 ALA A N 1
ATOM 1618 C CA . ALA A 1 212 ? 0.971 8.630 -12.743 1.00 93.06 212 ALA A CA 1
ATOM 1619 C C . ALA A 1 212 ? 1.100 8.547 -11.215 1.00 93.06 212 ALA A C 1
ATOM 1621 O O . ALA A 1 212 ? 1.305 9.572 -10.570 1.00 93.06 212 ALA A O 1
ATOM 1622 N N . ILE A 1 213 ? 1.069 7.331 -10.658 1.00 91.12 213 ILE A N 1
ATOM 1623 C CA . ILE A 1 213 ? 1.281 7.089 -9.225 1.00 91.12 213 ILE A CA 1
ATOM 1624 C C . ILE A 1 213 ? 2.666 7.592 -8.789 1.00 91.12 213 ILE A C 1
ATOM 1626 O O . ILE A 1 213 ? 2.763 8.378 -7.853 1.00 91.12 213 ILE A O 1
ATOM 1630 N N . ASN A 1 214 ? 3.738 7.227 -9.498 1.00 93.19 214 ASN A N 1
ATOM 1631 C CA . ASN A 1 214 ? 5.095 7.641 -9.117 1.00 93.19 214 ASN A CA 1
ATOM 1632 C C . ASN A 1 214 ? 5.339 9.154 -9.230 1.00 93.19 214 ASN A C 1
ATOM 1634 O O . ASN A 1 214 ? 6.085 9.714 -8.427 1.00 93.19 214 ASN A O 1
ATOM 1638 N N . LYS A 1 215 ? 4.667 9.836 -10.164 1.00 93.31 215 LYS A N 1
ATOM 1639 C CA . LYS A 1 215 ? 4.673 11.305 -10.233 1.00 93.31 215 LYS A CA 1
ATOM 1640 C C . LYS A 1 215 ? 4.003 11.942 -9.016 1.00 93.31 215 LYS A C 1
ATOM 1642 O O . LYS A 1 215 ? 4.495 12.950 -8.522 1.00 93.31 215 LYS A O 1
ATOM 1647 N N . GLU A 1 216 ? 2.898 11.373 -8.534 1.00 87.94 216 GLU A N 1
ATOM 1648 C CA . GLU A 1 216 ? 2.241 11.856 -7.313 1.00 87.94 216 GLU A CA 1
ATOM 1649 C C . GLU A 1 216 ? 3.125 11.654 -6.075 1.00 87.94 216 GLU A C 1
ATOM 1651 O O . GLU A 1 216 ? 3.217 12.559 -5.249 1.00 87.94 216 GLU A O 1
ATOM 1656 N N . ILE A 1 217 ? 3.811 10.510 -5.976 1.00 85.38 217 ILE A N 1
ATOM 1657 C CA . ILE A 1 217 ? 4.752 10.217 -4.885 1.00 85.38 217 ILE A CA 1
ATOM 1658 C C . ILE A 1 217 ? 5.920 11.202 -4.901 1.00 85.38 217 ILE A C 1
ATOM 1660 O O . ILE A 1 217 ? 6.253 11.779 -3.876 1.00 85.38 217 ILE A O 1
ATOM 1664 N N . GLU A 1 218 ? 6.535 11.435 -6.061 1.00 88.44 218 GLU A N 1
ATOM 1665 C CA . GLU A 1 218 ? 7.660 12.369 -6.173 1.00 88.44 218 GLU A CA 1
ATOM 1666 C C . GLU A 1 218 ? 7.259 13.824 -5.882 1.00 88.44 218 GLU A C 1
ATOM 1668 O O . GLU A 1 218 ? 8.080 14.611 -5.419 1.00 88.44 218 GLU A O 1
ATOM 1673 N N . ALA A 1 219 ? 5.992 14.178 -6.112 1.00 85.44 219 ALA A N 1
ATOM 1674 C CA . ALA A 1 219 ? 5.434 15.472 -5.729 1.00 85.44 219 ALA A CA 1
ATOM 1675 C C . ALA A 1 219 ? 5.003 15.545 -4.249 1.00 85.44 219 ALA A C 1
ATOM 1677 O O . ALA A 1 219 ? 4.635 16.624 -3.774 1.00 85.44 219 ALA A O 1
ATOM 1678 N N . SER A 1 220 ? 5.004 14.421 -3.525 1.00 75.88 220 SER A N 1
ATOM 1679 C CA . SER A 1 220 ? 4.617 14.357 -2.117 1.00 75.88 220 SER A CA 1
ATOM 1680 C C . SER A 1 220 ? 5.634 15.098 -1.242 1.00 75.88 220 SER A C 1
ATOM 1682 O O . SER A 1 220 ? 6.838 14.936 -1.427 1.00 75.88 220 SER A O 1
ATOM 1684 N N . PRO A 1 221 ? 5.190 15.876 -0.236 1.00 64.75 221 PRO A N 1
ATOM 1685 C CA . PRO A 1 221 ? 6.090 16.500 0.734 1.00 64.75 221 PRO A CA 1
ATOM 1686 C C . PRO A 1 221 ? 6.593 15.516 1.807 1.00 64.75 221 PRO A C 1
ATOM 1688 O O . PRO A 1 221 ? 7.276 15.938 2.740 1.00 64.75 221 PRO A O 1
ATOM 1691 N N . TYR A 1 222 ? 6.202 14.241 1.729 1.00 62.56 222 TYR A N 1
ATOM 1692 C CA . TYR A 1 222 ? 6.548 13.203 2.694 1.00 62.56 222 TYR A CA 1
ATOM 1693 C C . TYR A 1 222 ? 7.500 12.190 2.064 1.00 62.56 222 TYR A C 1
ATOM 1695 O O . TYR A 1 222 ? 7.204 11.662 0.992 1.00 62.56 222 TYR A O 1
ATOM 1703 N N . ASP A 1 223 ? 8.589 11.880 2.767 1.00 57.81 223 ASP A N 1
ATOM 1704 C CA . ASP A 1 223 ? 9.478 10.782 2.399 1.00 57.81 223 ASP A CA 1
ATOM 1705 C C . ASP A 1 223 ? 8.785 9.447 2.687 1.00 57.81 223 ASP A C 1
ATOM 1707 O O . ASP A 1 223 ? 8.373 9.166 3.815 1.00 57.81 223 ASP A O 1
ATOM 1711 N N . GLU A 1 224 ? 8.642 8.620 1.655 1.00 64.81 224 GLU A N 1
ATOM 1712 C CA . GLU A 1 224 ? 8.069 7.284 1.778 1.00 64.81 224 GLU A CA 1
ATOM 1713 C C . GLU A 1 224 ? 9.168 6.218 1.769 1.00 64.81 224 GLU A C 1
ATOM 1715 O O . GLU A 1 224 ? 9.894 6.048 0.790 1.00 64.81 224 GLU A O 1
ATOM 1720 N N . GLU A 1 225 ? 9.257 5.460 2.859 1.00 62.44 225 GLU A N 1
ATOM 1721 C CA . GLU A 1 225 ? 10.359 4.526 3.126 1.00 62.44 225 GLU A CA 1
ATOM 1722 C C . GLU A 1 225 ? 10.252 3.194 2.340 1.00 62.44 225 GLU A C 1
ATOM 1724 O O . GLU A 1 225 ? 11.231 2.462 2.243 1.00 62.44 225 GLU A O 1
ATOM 1729 N N . TYR A 1 226 ? 9.105 2.904 1.699 1.00 72.06 226 TYR A N 1
ATOM 1730 C CA . TYR A 1 226 ? 8.810 1.602 1.057 1.00 72.06 226 TYR A CA 1
ATOM 1731 C C . TYR A 1 226 ? 8.123 1.715 -0.316 1.00 72.06 226 TYR A C 1
ATOM 1733 O O . TYR A 1 226 ? 7.305 0.870 -0.711 1.00 72.06 226 TYR A O 1
ATOM 1741 N N . ILE A 1 227 ? 8.420 2.788 -1.059 1.00 80.69 227 ILE A N 1
ATOM 1742 C CA . ILE A 1 227 ? 7.868 3.020 -2.409 1.00 80.69 227 ILE A CA 1
ATOM 1743 C C . ILE A 1 227 ? 8.142 1.819 -3.308 1.00 80.69 227 ILE A C 1
ATOM 1745 O O . ILE A 1 227 ? 7.258 1.342 -4.018 1.00 80.69 227 ILE A O 1
ATOM 1749 N N . LYS A 1 228 ? 9.377 1.320 -3.262 1.00 82.94 228 LYS A N 1
ATOM 1750 C CA . LYS A 1 228 ? 9.855 0.250 -4.127 1.00 82.94 228 LYS A CA 1
ATOM 1751 C C . LYS A 1 228 ? 9.021 -1.011 -3.959 1.00 82.94 228 LYS A C 1
ATOM 1753 O O . LYS A 1 228 ? 8.566 -1.583 -4.941 1.00 82.94 228 LYS A O 1
ATOM 1758 N N . GLU A 1 229 ? 8.796 -1.454 -2.735 1.00 78.94 229 GLU A N 1
ATOM 1759 C CA . GLU A 1 229 ? 8.079 -2.699 -2.495 1.00 78.94 229 GLU A CA 1
ATOM 1760 C C . GLU A 1 229 ? 6.589 -2.569 -2.745 1.00 78.94 229 GLU A C 1
ATOM 1762 O O . GLU A 1 229 ? 5.959 -3.499 -3.250 1.00 78.94 229 GLU A O 1
ATOM 1767 N N . THR A 1 230 ? 6.042 -1.386 -2.479 1.00 82.56 230 THR A N 1
ATOM 1768 C CA . THR A 1 230 ? 4.678 -1.057 -2.884 1.00 82.56 230 THR A CA 1
ATOM 1769 C C . THR A 1 230 ? 4.543 -1.095 -4.409 1.00 82.56 230 THR A C 1
ATOM 1771 O O . THR A 1 230 ? 3.580 -1.657 -4.928 1.00 82.56 230 THR A O 1
ATOM 1774 N N . ASN A 1 231 ? 5.540 -0.591 -5.139 1.00 89.12 231 ASN A N 1
ATOM 1775 C CA . ASN A 1 231 ? 5.615 -0.663 -6.595 1.00 89.12 231 ASN A CA 1
ATOM 1776 C C . ASN A 1 231 ? 5.783 -2.103 -7.104 1.00 89.12 231 ASN A C 1
ATOM 1778 O O . ASN A 1 231 ? 5.117 -2.490 -8.065 1.00 89.12 231 ASN A O 1
ATOM 1782 N N . GLU A 1 232 ? 6.607 -2.927 -6.453 1.00 86.50 232 GLU A N 1
ATOM 1783 C CA . GLU A 1 232 ? 6.752 -4.344 -6.802 1.00 86.50 232 GLU A CA 1
ATOM 1784 C C . GLU A 1 232 ? 5.453 -5.128 -6.601 1.00 86.50 232 GLU A C 1
ATOM 1786 O O . GLU A 1 232 ? 5.055 -5.896 -7.481 1.00 86.50 232 GLU A O 1
ATOM 1791 N N . ALA A 1 233 ? 4.755 -4.888 -5.490 1.00 80.81 233 ALA A N 1
ATOM 1792 C CA . ALA A 1 233 ? 3.445 -5.471 -5.233 1.00 80.81 233 ALA A CA 1
ATOM 1793 C C . ALA A 1 233 ? 2.422 -4.991 -6.268 1.00 80.81 233 ALA A C 1
ATOM 1795 O O . ALA A 1 233 ? 1.733 -5.804 -6.885 1.00 80.81 233 ALA A O 1
ATOM 1796 N N . PHE A 1 234 ? 2.368 -3.684 -6.526 1.00 86.81 234 PHE A N 1
ATOM 1797 C CA . PHE A 1 234 ? 1.492 -3.101 -7.536 1.00 86.81 234 PHE A CA 1
ATOM 1798 C C . PHE A 1 234 ? 1.640 -3.790 -8.896 1.00 86.81 234 PHE A C 1
ATOM 1800 O O . PHE A 1 234 ? 0.656 -4.260 -9.479 1.00 86.81 234 PHE A O 1
ATOM 1807 N N . VAL A 1 235 ? 2.876 -3.877 -9.386 1.00 89.38 235 VAL A N 1
ATOM 1808 C CA . VAL A 1 235 ? 3.181 -4.435 -10.703 1.00 89.38 235 VAL A CA 1
ATOM 1809 C C . VAL A 1 235 ? 2.874 -5.926 -10.757 1.00 89.38 235 VAL A C 1
ATOM 1811 O O . VAL A 1 235 ? 2.241 -6.366 -11.713 1.00 89.38 235 VAL A O 1
ATOM 1814 N N . ALA A 1 236 ? 3.252 -6.695 -9.734 1.00 86.56 236 ALA A N 1
ATOM 1815 C CA . ALA A 1 236 ? 3.014 -8.135 -9.705 1.00 86.56 236 ALA A CA 1
ATOM 1816 C C . ALA A 1 236 ? 1.524 -8.492 -9.718 1.00 86.56 236 ALA A C 1
ATOM 1818 O O . ALA A 1 236 ? 1.095 -9.389 -10.437 1.00 86.56 236 ALA A O 1
ATOM 1819 N N . PHE A 1 237 ? 0.696 -7.792 -8.950 1.00 80.56 237 PHE A N 1
ATOM 1820 C CA . PHE A 1 237 ? -0.740 -8.069 -8.969 1.00 80.56 237 PHE A CA 1
ATOM 1821 C C . PHE A 1 237 ? -1.360 -7.666 -10.301 1.00 80.56 237 PHE A C 1
ATOM 1823 O O . PHE A 1 237 ? -2.099 -8.448 -10.897 1.00 80.56 237 PHE A O 1
ATOM 1830 N N . THR A 1 238 ? -0.987 -6.491 -10.811 1.00 84.62 238 THR A N 1
ATOM 1831 C CA . THR A 1 238 ? -1.504 -5.976 -12.083 1.00 84.62 238 THR A CA 1
ATOM 1832 C C . THR A 1 238 ? -1.094 -6.849 -13.276 1.00 84.62 238 THR A C 1
ATOM 1834 O O . THR A 1 238 ? -1.840 -6.916 -14.250 1.00 84.62 238 THR A O 1
ATOM 1837 N N . SER A 1 239 ? 0.047 -7.547 -13.212 1.00 85.62 239 SER A N 1
ATOM 1838 C CA . SER A 1 239 ? 0.517 -8.424 -14.292 1.00 85.62 239 SER A CA 1
ATOM 1839 C C . SER A 1 239 ? -0.201 -9.772 -14.378 1.00 85.62 239 SER A C 1
ATOM 1841 O O . SER A 1 239 ? -0.232 -10.357 -15.458 1.00 85.62 239 SER A O 1
ATOM 1843 N N . TYR A 1 240 ? -0.749 -10.297 -13.275 1.00 77.19 240 TYR A N 1
ATOM 1844 C CA . TYR A 1 240 ? -1.273 -11.674 -13.240 1.00 77.19 240 TYR A CA 1
ATOM 1845 C C . TYR A 1 240 ? -2.783 -11.783 -13.034 1.00 77.19 240 TYR A C 1
ATOM 1847 O O . TYR A 1 240 ? -3.349 -12.814 -13.403 1.00 77.19 240 TYR A O 1
ATOM 1855 N N . ALA A 1 241 ? -3.459 -10.770 -12.481 1.00 69.31 241 ALA A N 1
ATOM 1856 C CA . ALA A 1 241 ? -4.916 -10.802 -12.366 1.00 69.31 241 ALA A CA 1
ATOM 1857 C C . ALA A 1 241 ? -5.554 -9.427 -12.109 1.00 69.31 241 ALA A C 1
ATOM 1859 O O . ALA A 1 241 ? -4.946 -8.519 -11.548 1.00 69.31 241 ALA A O 1
ATOM 1860 N N . ASP A 1 242 ? -6.838 -9.287 -12.462 1.00 73.50 242 ASP A N 1
ATOM 1861 C CA . ASP A 1 242 ? -7.629 -8.143 -12.003 1.00 73.50 242 ASP A CA 1
ATOM 1862 C C . ASP A 1 242 ? -7.932 -8.328 -10.517 1.00 73.50 242 ASP A C 1
ATOM 1864 O O . ASP A 1 242 ? -8.688 -9.224 -10.126 1.00 73.50 242 ASP A O 1
ATOM 1868 N N . ILE A 1 243 ? -7.380 -7.431 -9.707 1.00 68.56 243 ILE A N 1
ATOM 1869 C CA . ILE A 1 243 ? -7.545 -7.410 -8.258 1.00 68.56 243 ILE A CA 1
ATOM 1870 C C . ILE A 1 243 ? -8.996 -7.497 -7.777 1.00 68.56 243 ILE A C 1
ATOM 1872 O O . ILE A 1 243 ? -9.266 -8.029 -6.706 1.00 68.56 243 ILE A O 1
ATOM 1876 N N . ASN A 1 244 ? -9.957 -7.019 -8.568 1.00 69.00 244 ASN A N 1
ATOM 1877 C CA . ASN A 1 244 ? -11.372 -7.083 -8.198 1.00 69.00 244 ASN A CA 1
ATOM 1878 C C . ASN A 1 244 ? -11.947 -8.504 -8.260 1.00 69.00 244 ASN A C 1
ATOM 1880 O O . ASN A 1 244 ? -13.065 -8.727 -7.804 1.00 69.00 244 ASN A O 1
ATOM 1884 N N . THR A 1 245 ? -11.220 -9.436 -8.874 1.00 74.56 245 THR A N 1
ATOM 1885 C CA . THR A 1 245 ? -11.685 -10.791 -9.195 1.00 74.56 245 THR A CA 1
ATOM 1886 C C . THR A 1 245 ? -10.728 -11.885 -8.736 1.00 74.56 245 THR A C 1
ATOM 1888 O O . THR A 1 245 ? -11.006 -13.062 -8.957 1.00 74.56 245 THR A O 1
ATOM 1891 N N . MET A 1 246 ? -9.609 -11.522 -8.105 1.00 73.50 246 MET A N 1
ATOM 1892 C CA . MET A 1 246 ? -8.639 -12.502 -7.635 1.00 73.50 246 MET A CA 1
ATOM 1893 C C . MET A 1 246 ? -9.223 -13.379 -6.529 1.00 73.50 246 MET A C 1
ATOM 1895 O O . MET A 1 246 ? -9.821 -12.893 -5.572 1.00 73.50 246 MET A O 1
ATOM 1899 N N . THR A 1 247 ? -8.996 -14.683 -6.651 1.00 79.75 247 THR A N 1
ATOM 1900 C CA . THR A 1 247 ? -9.222 -15.646 -5.567 1.00 79.75 247 THR A CA 1
ATOM 1901 C C . THR A 1 247 ? -8.059 -15.622 -4.575 1.00 79.75 247 THR A C 1
ATOM 1903 O O . THR A 1 247 ? -6.925 -15.343 -4.968 1.00 79.75 247 THR A O 1
ATOM 1906 N N . ASP A 1 248 ? -8.302 -16.000 -3.316 1.00 72.25 248 ASP A N 1
ATOM 1907 C CA . ASP A 1 248 ? -7.258 -16.100 -2.280 1.00 72.25 248 ASP A CA 1
ATOM 1908 C C . ASP A 1 248 ? -6.034 -16.911 -2.754 1.00 72.25 248 ASP A C 1
ATOM 1910 O O . ASP A 1 248 ? -4.897 -16.507 -2.523 1.00 72.25 248 ASP A O 1
ATOM 1914 N N . ALA A 1 249 ? -6.259 -17.999 -3.501 1.00 78.12 249 ALA A N 1
ATOM 1915 C CA . ALA A 1 249 ? -5.198 -18.845 -4.052 1.00 78.12 249 ALA A CA 1
ATOM 1916 C C . ALA A 1 249 ? -4.358 -18.143 -5.135 1.00 78.12 249 ALA A C 1
ATOM 1918 O O . ALA A 1 249 ? -3.138 -18.299 -5.183 1.00 78.12 249 ALA A O 1
ATOM 1919 N N . GLN A 1 250 ? -4.987 -17.352 -6.012 1.00 78.00 250 GLN A N 1
ATOM 1920 C CA . GLN A 1 250 ? -4.260 -16.565 -7.016 1.00 78.00 250 GLN A CA 1
ATOM 1921 C C . GLN A 1 250 ? -3.427 -15.471 -6.358 1.00 78.00 250 GLN A C 1
ATOM 1923 O O . GLN A 1 250 ? -2.314 -15.194 -6.800 1.00 78.00 250 GLN A O 1
ATOM 1928 N N . ILE A 1 251 ? -3.953 -14.860 -5.298 1.00 72.75 251 ILE A N 1
ATOM 1929 C CA . ILE A 1 251 ? -3.224 -13.832 -4.570 1.00 72.75 251 ILE A CA 1
ATOM 1930 C C . ILE A 1 251 ? -2.009 -14.433 -3.859 1.00 72.75 251 ILE A C 1
ATOM 1932 O O . ILE A 1 251 ? -0.903 -13.904 -3.973 1.00 72.75 251 ILE A O 1
ATOM 1936 N N . GLU A 1 252 ? -2.201 -15.546 -3.154 1.00 74.50 252 GLU A N 1
ATOM 1937 C CA . GLU A 1 252 ? -1.117 -16.267 -2.488 1.00 74.50 252 GLU A CA 1
ATOM 1938 C C . GLU A 1 252 ? -0.019 -16.655 -3.485 1.00 74.50 252 GLU A C 1
ATOM 1940 O O . GLU A 1 252 ? 1.167 -16.450 -3.223 1.00 74.50 252 GLU A O 1
ATOM 1945 N N . TYR A 1 253 ? -0.404 -17.131 -4.671 1.00 78.88 253 TYR A N 1
ATOM 1946 C CA . TYR A 1 253 ? 0.543 -17.435 -5.737 1.00 78.88 253 TYR A CA 1
ATOM 1947 C C . TYR A 1 253 ? 1.360 -16.207 -6.170 1.00 78.88 253 TYR A C 1
ATOM 1949 O O . TYR A 1 253 ? 2.581 -16.314 -6.320 1.00 78.88 253 TYR A O 1
ATOM 1957 N N . VAL A 1 254 ? 0.718 -15.048 -6.360 1.00 77.94 254 VAL A N 1
ATOM 1958 C CA . VAL A 1 254 ? 1.406 -13.806 -6.748 1.00 77.94 254 VAL A CA 1
ATOM 1959 C C . VAL A 1 254 ? 2.383 -13.358 -5.664 1.00 77.94 254 VAL A C 1
ATOM 1961 O O . VAL A 1 254 ? 3.531 -13.060 -5.984 1.00 77.94 254 VAL A O 1
ATOM 1964 N N . LEU A 1 255 ? 1.980 -13.370 -4.393 1.00 73.12 255 LEU A N 1
ATOM 1965 C CA . LEU A 1 255 ? 2.853 -12.959 -3.290 1.00 73.12 255 LEU A CA 1
ATOM 1966 C C . LEU A 1 255 ? 4.023 -13.912 -3.052 1.00 73.12 255 LEU A C 1
ATOM 1968 O O . LEU A 1 255 ? 5.122 -13.452 -2.770 1.00 73.12 255 LEU A O 1
ATOM 1972 N N . ASN A 1 256 ? 3.810 -15.222 -3.176 1.00 74.50 256 ASN A N 1
ATOM 1973 C CA . ASN A 1 256 ? 4.860 -16.201 -2.892 1.00 74.50 256 ASN A CA 1
ATOM 1974 C C . ASN A 1 256 ? 5.868 -16.352 -4.034 1.00 74.50 256 ASN A C 1
ATOM 1976 O O . ASN A 1 256 ? 7.020 -16.696 -3.782 1.00 74.50 256 ASN A O 1
ATOM 1980 N N . ASN A 1 257 ? 5.446 -16.126 -5.281 1.00 73.56 257 ASN A N 1
ATOM 1981 C CA . ASN A 1 257 ? 6.263 -16.463 -6.451 1.00 73.56 257 ASN A CA 1
ATOM 1982 C C . ASN A 1 257 ? 6.605 -15.262 -7.336 1.00 73.56 257 ASN A C 1
ATOM 1984 O O . ASN A 1 257 ? 7.545 -15.345 -8.121 1.00 73.56 257 ASN A O 1
ATOM 1988 N N . ASN A 1 258 ? 5.849 -14.163 -7.251 1.00 74.56 258 ASN A N 1
ATOM 1989 C CA . ASN A 1 258 ? 5.904 -13.095 -8.251 1.00 74.56 258 ASN A CA 1
ATOM 1990 C C . ASN A 1 258 ? 6.052 -11.680 -7.673 1.00 74.56 258 ASN A C 1
ATOM 1992 O O . ASN A 1 258 ? 6.149 -10.740 -8.457 1.00 74.56 258 ASN A O 1
ATOM 1996 N N . CYS A 1 259 ? 6.106 -11.504 -6.351 1.00 71.25 259 CYS A N 1
ATOM 1997 C CA . CYS A 1 259 ? 6.403 -10.218 -5.712 1.00 71.25 259 CYS A CA 1
ATOM 1998 C C . CYS A 1 259 ? 7.291 -10.390 -4.481 1.00 71.25 259 CYS A C 1
ATOM 2000 O O . CYS A 1 259 ? 7.259 -11.416 -3.812 1.00 71.25 259 CYS A O 1
ATOM 2002 N N . CYS A 1 260 ? 8.089 -9.354 -4.211 1.00 63.41 260 CYS A N 1
ATOM 2003 C CA . CYS A 1 260 ? 8.514 -8.907 -2.885 1.00 63.41 260 CYS A CA 1
ATOM 2004 C C . CYS A 1 260 ? 9.004 -9.997 -1.913 1.00 63.41 260 CYS A C 1
ATOM 2006 O O . CYS A 1 260 ? 8.740 -9.933 -0.711 1.00 63.41 260 CYS A O 1
ATOM 2008 N N . ALA A 1 261 ? 9.771 -10.971 -2.416 1.00 54.97 261 ALA A N 1
ATOM 2009 C CA . ALA A 1 261 ? 10.315 -12.086 -1.634 1.00 54.97 261 ALA A CA 1
ATOM 2010 C C . ALA A 1 261 ? 11.173 -11.641 -0.426 1.00 54.97 261 ALA A C 1
ATOM 2012 O O . ALA A 1 261 ? 11.406 -12.431 0.486 1.00 54.97 261 ALA A O 1
ATOM 2013 N N . GLY A 1 262 ? 11.633 -10.383 -0.411 1.00 52.88 262 GLY A N 1
ATOM 2014 C CA . GLY A 1 262 ? 12.442 -9.799 0.660 1.00 52.88 262 GLY A CA 1
ATOM 2015 C C . GLY A 1 262 ? 11.671 -9.098 1.786 1.00 52.88 262 GLY A C 1
ATOM 2016 O O . GLY A 1 262 ? 12.289 -8.771 2.796 1.00 52.88 262 GLY A O 1
ATOM 2017 N N . LEU A 1 263 ? 10.356 -8.862 1.667 1.00 49.53 263 LEU A N 1
ATOM 2018 C CA . LEU A 1 263 ? 9.652 -7.923 2.554 1.00 49.53 263 LEU A CA 1
ATOM 2019 C C . LEU A 1 263 ? 8.793 -8.590 3.642 1.00 49.53 263 LEU A C 1
ATOM 2021 O O . LEU A 1 263 ? 7.568 -8.494 3.658 1.00 49.53 263 LEU A O 1
ATOM 2025 N N . LEU A 1 264 ? 9.458 -9.193 4.631 1.00 50.00 264 LEU A N 1
ATOM 2026 C CA . LEU A 1 264 ? 8.887 -9.759 5.870 1.00 50.00 264 LEU A CA 1
ATOM 2027 C C . LEU A 1 264 ? 8.435 -11.223 5.766 1.00 50.00 264 LEU A C 1
ATOM 2029 O O . LEU A 1 264 ? 7.612 -11.575 4.922 1.00 50.00 264 LEU A O 1
ATOM 2033 N N . ILE A 1 265 ? 8.944 -12.019 6.715 1.00 52.09 265 ILE A N 1
ATOM 2034 C CA . ILE A 1 265 ? 8.582 -13.383 7.141 1.00 52.09 265 ILE A CA 1
ATOM 2035 C C . ILE A 1 265 ? 7.403 -13.982 6.352 1.00 52.09 265 ILE A C 1
ATOM 2037 O O . ILE A 1 265 ? 6.260 -13.547 6.509 1.00 52.09 265 ILE A O 1
ATOM 2041 N N . GLN A 1 266 ? 7.666 -15.030 5.561 1.00 55.72 266 GLN A N 1
ATOM 2042 C CA . GLN A 1 266 ? 6.660 -15.750 4.756 1.00 55.72 266 GLN A CA 1
ATOM 2043 C C . GLN A 1 266 ? 5.459 -16.294 5.563 1.00 55.72 266 GLN A C 1
ATOM 2045 O O . GLN A 1 266 ? 4.460 -16.709 4.990 1.00 55.72 266 GLN A O 1
ATOM 2050 N N . ASN A 1 267 ? 5.513 -16.232 6.893 1.00 58.19 267 ASN A N 1
ATOM 2051 C CA . ASN A 1 267 ? 4.494 -16.745 7.802 1.00 58.19 267 ASN A CA 1
ATOM 2052 C C . ASN A 1 267 ? 3.201 -15.896 7.871 1.00 58.19 267 ASN A C 1
ATOM 2054 O O . ASN A 1 267 ? 2.288 -16.305 8.576 1.00 58.19 267 ASN A O 1
ATOM 2058 N N . PHE A 1 268 ? 3.105 -14.749 7.176 1.00 61.78 268 PHE A N 1
ATOM 2059 C CA . PHE A 1 268 ? 1.939 -13.834 7.238 1.00 61.78 268 PHE A CA 1
ATOM 2060 C C . PHE A 1 268 ? 1.328 -13.480 5.874 1.00 61.78 268 PHE A C 1
ATOM 2062 O O . PHE A 1 268 ? 0.737 -12.412 5.696 1.00 61.78 268 PHE A O 1
ATOM 2069 N N . VAL A 1 269 ? 1.524 -14.328 4.863 1.00 67.38 269 VAL A N 1
ATOM 2070 C CA . VAL A 1 269 ? 1.049 -14.055 3.497 1.00 67.38 269 VAL A CA 1
ATOM 2071 C C . VAL A 1 269 ? -0.472 -13.886 3.480 1.00 67.38 269 VAL A C 1
ATOM 2073 O O . VAL A 1 269 ? -0.961 -12.904 2.934 1.00 67.38 269 VAL A O 1
ATOM 2076 N N . HIS A 1 270 ? -1.230 -14.753 4.152 1.00 66.75 270 HIS A N 1
ATOM 2077 C CA . HIS A 1 270 ? -2.695 -14.676 4.157 1.00 66.75 270 HIS A CA 1
ATOM 2078 C C . HIS A 1 270 ? -3.240 -13.417 4.852 1.00 66.75 270 HIS A C 1
ATOM 2080 O O . HIS A 1 270 ? -4.191 -12.800 4.367 1.00 66.75 270 HIS A O 1
ATOM 2086 N N . GLU A 1 271 ? -2.642 -13.004 5.967 1.00 69.44 271 GLU A N 1
ATOM 2087 C CA . GLU A 1 271 ? -3.032 -11.810 6.716 1.00 69.44 271 GLU A CA 1
ATOM 2088 C C . GLU A 1 271 ? -2.752 -10.531 5.916 1.00 69.44 271 GLU A C 1
ATOM 2090 O O . GLU A 1 271 ? -3.626 -9.665 5.822 1.00 69.44 271 GLU A O 1
ATOM 2095 N N . LYS A 1 272 ? -1.584 -10.451 5.257 1.00 73.06 272 LYS A N 1
ATOM 2096 C CA . LYS A 1 272 ? -1.229 -9.361 4.329 1.00 73.06 272 LYS A CA 1
ATOM 2097 C C . LYS A 1 272 ? -2.285 -9.213 3.236 1.00 73.06 272 LYS A C 1
ATOM 2099 O O . LYS A 1 272 ? -2.805 -8.124 3.017 1.00 73.06 272 LYS A O 1
ATOM 2104 N N . VAL A 1 273 ? -2.644 -10.321 2.587 1.00 70.19 273 VAL A N 1
ATOM 2105 C CA . VAL A 1 273 ? -3.637 -10.349 1.501 1.00 70.19 273 VAL A CA 1
ATOM 2106 C C . VAL A 1 273 ? -4.978 -9.814 1.945 1.00 70.19 273 VAL A C 1
ATOM 2108 O O . VAL A 1 273 ? -5.566 -8.963 1.273 1.00 70.19 273 VAL A O 1
ATOM 2111 N N . ARG A 1 274 ? -5.471 -10.313 3.077 1.00 72.12 274 ARG A N 1
ATOM 2112 C CA . ARG A 1 274 ? -6.775 -9.915 3.600 1.00 72.12 274 ARG A CA 1
ATOM 2113 C C . ARG A 1 274 ? -6.791 -8.443 3.980 1.00 72.12 274 ARG A C 1
ATOM 2115 O O . ARG A 1 274 ? -7.786 -7.774 3.717 1.00 72.12 274 ARG A O 1
ATOM 2122 N N . LEU A 1 275 ? -5.699 -7.932 4.545 1.00 72.62 275 LEU A N 1
ATOM 2123 C CA . LEU A 1 275 ? -5.587 -6.533 4.940 1.00 72.62 275 LEU A CA 1
ATOM 2124 C C . LEU A 1 275 ? -5.489 -5.597 3.727 1.00 72.62 275 LEU A C 1
ATOM 2126 O O . LEU A 1 275 ? -6.244 -4.629 3.665 1.00 72.62 275 LEU A O 1
ATOM 2130 N N . ILE A 1 276 ? -4.672 -5.932 2.721 1.00 75.69 276 ILE A N 1
ATOM 2131 C CA . ILE A 1 276 ? -4.619 -5.180 1.458 1.00 75.69 276 ILE A CA 1
ATOM 2132 C C . ILE A 1 276 ? -5.989 -5.202 0.775 1.00 75.69 276 ILE A C 1
ATOM 2134 O O . ILE A 1 276 ? -6.473 -4.163 0.336 1.00 75.69 276 ILE A O 1
ATOM 2138 N N . SER A 1 277 ? -6.658 -6.356 0.734 1.00 74.56 277 SER A N 1
ATOM 2139 C CA . SER A 1 277 ? -7.994 -6.487 0.138 1.00 74.56 277 SER A CA 1
ATOM 2140 C C . SER A 1 277 ? -9.036 -5.654 0.888 1.00 74.56 277 SER A C 1
ATOM 2142 O O . SER A 1 277 ? -9.835 -4.953 0.267 1.00 74.56 277 SER A O 1
ATOM 2144 N N . ALA A 1 278 ? -9.014 -5.675 2.223 1.00 70.75 278 ALA A N 1
ATOM 2145 C CA . ALA A 1 278 ? -9.916 -4.886 3.055 1.00 70.75 278 ALA A CA 1
ATOM 2146 C C . ALA A 1 278 ? -9.679 -3.378 2.873 1.00 70.75 278 ALA A C 1
ATOM 2148 O O . ALA A 1 278 ? -10.635 -2.635 2.635 1.00 70.75 278 ALA A O 1
ATOM 2149 N N . ASN A 1 279 ? -8.420 -2.929 2.911 1.00 73.50 279 ASN A N 1
ATOM 2150 C CA . ASN A 1 279 ? -8.042 -1.537 2.658 1.00 73.50 279 ASN A CA 1
ATOM 2151 C C . ASN A 1 279 ? -8.410 -1.108 1.236 1.00 73.50 279 ASN A C 1
ATOM 2153 O O . ASN A 1 279 ? -8.986 -0.042 1.042 1.00 73.50 279 ASN A O 1
ATOM 2157 N N . TYR A 1 280 ? -8.182 -1.962 0.240 1.00 76.88 280 TYR A N 1
ATOM 2158 C CA . TYR A 1 280 ? -8.568 -1.699 -1.140 1.00 76.88 280 TYR A CA 1
ATOM 2159 C C . TYR A 1 280 ? -10.079 -1.487 -1.261 1.00 76.88 280 TYR A C 1
ATOM 2161 O O . TYR A 1 280 ? -10.514 -0.454 -1.771 1.00 76.88 280 TYR A O 1
ATOM 2169 N N . LEU A 1 281 ? -10.898 -2.407 -0.739 1.00 74.38 281 LEU A N 1
ATOM 2170 C CA . LEU A 1 281 ? -12.360 -2.278 -0.750 1.00 74.38 281 LEU A CA 1
ATOM 2171 C C . LEU A 1 281 ? -12.833 -1.033 0.014 1.00 74.38 281 LEU A C 1
ATOM 2173 O O . LEU A 1 281 ? -13.763 -0.349 -0.425 1.00 74.38 281 LEU A O 1
ATOM 2177 N N . HIS A 1 282 ? -12.176 -0.707 1.128 1.00 72.19 282 HIS A N 1
ATOM 2178 C CA . HIS A 1 282 ? -12.425 0.514 1.883 1.00 72.19 282 HIS A CA 1
ATOM 2179 C C . HIS A 1 282 ? -12.146 1.760 1.031 1.00 72.19 282 HIS A C 1
ATOM 2181 O O . HIS A 1 282 ? -13.024 2.610 0.869 1.00 72.19 282 HIS A O 1
ATOM 2187 N N . LEU A 1 283 ? -10.971 1.846 0.408 1.00 74.00 283 LEU A N 1
ATOM 2188 C CA . LEU A 1 283 ? -10.594 2.966 -0.448 1.00 74.00 283 LEU A CA 1
ATOM 2189 C C . LEU A 1 283 ? -11.512 3.081 -1.670 1.00 74.00 283 LEU A C 1
ATOM 2191 O O . LEU A 1 283 ? -11.957 4.179 -1.987 1.00 74.00 283 LEU A O 1
ATOM 2195 N N . ARG A 1 284 ? -11.898 1.963 -2.299 1.00 82.19 284 ARG A N 1
ATOM 2196 C CA . ARG A 1 284 ? -12.880 1.946 -3.400 1.00 82.19 284 ARG A CA 1
ATOM 2197 C C . ARG A 1 284 ? -14.226 2.549 -2.998 1.00 82.19 284 ARG A C 1
ATOM 2199 O O . ARG A 1 284 ? -14.887 3.164 -3.833 1.00 82.19 284 ARG A O 1
ATOM 2206 N N . LYS A 1 285 ? -14.637 2.374 -1.739 1.00 75.19 285 LYS A N 1
ATOM 2207 C CA . LYS A 1 285 ? -15.892 2.913 -1.205 1.00 75.19 285 LYS A CA 1
ATOM 2208 C C . LYS A 1 285 ? -15.814 4.413 -0.916 1.00 75.19 285 LYS A C 1
ATOM 2210 O O . LYS A 1 285 ? -16.768 5.127 -1.210 1.00 75.19 285 LYS A O 1
ATOM 2215 N N . TYR A 1 286 ? -14.722 4.879 -0.310 1.00 71.25 286 TYR A N 1
ATOM 2216 C CA . TYR A 1 286 ? -14.590 6.270 0.143 1.00 71.25 286 TYR A CA 1
ATOM 2217 C C . TYR A 1 286 ? -13.969 7.208 -0.901 1.00 71.25 286 TYR A C 1
ATOM 2219 O O . TYR A 1 286 ? -14.230 8.409 -0.863 1.00 71.25 286 TYR A O 1
ATOM 2227 N N . TYR A 1 287 ? -13.229 6.665 -1.869 1.00 78.88 287 TYR A N 1
ATOM 2228 C CA . TYR A 1 287 ? -12.572 7.401 -2.951 1.00 78.88 287 TYR A CA 1
ATOM 2229 C C . TYR A 1 287 ? -12.986 6.848 -4.326 1.00 78.88 287 TYR A C 1
ATOM 2231 O O . TYR A 1 287 ? -12.158 6.324 -5.072 1.00 78.88 287 TYR A O 1
ATOM 2239 N N . PRO A 1 288 ? -14.273 6.955 -4.710 1.00 80.94 288 PRO A N 1
ATOM 2240 C CA . PRO A 1 288 ? -14.775 6.363 -5.952 1.00 80.94 288 PRO A CA 1
ATOM 2241 C C . PRO A 1 288 ? -14.158 6.973 -7.222 1.00 80.94 288 PRO A C 1
ATOM 2243 O O . PRO A 1 288 ? -14.177 6.327 -8.269 1.00 80.94 288 PRO A O 1
ATOM 2246 N N . SER A 1 289 ? -13.612 8.193 -7.136 1.00 85.75 289 SER A N 1
ATOM 2247 C CA . SER A 1 289 ? -12.923 8.881 -8.236 1.00 85.75 289 SER A CA 1
ATOM 2248 C C . SER A 1 289 ? -11.488 8.403 -8.461 1.00 85.75 289 SER A C 1
ATOM 2250 O O . SER A 1 289 ? -10.915 8.697 -9.508 1.00 85.75 289 SER A O 1
ATOM 2252 N N . TRP A 1 290 ? -10.890 7.688 -7.506 1.00 84.12 290 TRP A N 1
ATOM 2253 C CA . TRP A 1 290 ? -9.549 7.141 -7.681 1.00 84.12 290 TRP A CA 1
ATOM 2254 C C . TRP A 1 290 ? -9.576 5.967 -8.656 1.00 84.12 290 TRP A C 1
ATOM 2256 O O . TRP A 1 290 ? -10.547 5.199 -8.720 1.00 84.12 290 TRP A O 1
ATOM 2266 N N . SER A 1 291 ? -8.492 5.811 -9.418 1.00 86.25 291 SER A N 1
ATOM 2267 C CA . SER A 1 291 ? -8.323 4.638 -10.268 1.00 86.25 291 SER A CA 1
ATOM 2268 C C . SER A 1 291 ? -8.199 3.377 -9.408 1.00 86.25 291 SER A C 1
ATOM 2270 O O . SER A 1 291 ? -7.842 3.425 -8.227 1.00 86.25 291 SER A O 1
ATOM 2272 N N . LYS A 1 292 ? -8.513 2.218 -9.994 1.00 85.25 292 LYS A N 1
ATOM 2273 C CA . LYS A 1 292 ? -8.357 0.930 -9.305 1.00 85.25 292 LYS A CA 1
ATOM 2274 C C . LYS A 1 292 ? -6.904 0.715 -8.881 1.00 85.25 292 LYS A C 1
ATOM 2276 O O . LYS A 1 292 ? -6.665 0.300 -7.753 1.00 85.25 292 LYS A O 1
ATOM 2281 N N . GLY A 1 293 ? -5.948 1.041 -9.748 1.00 83.00 293 GLY A N 1
ATOM 2282 C CA . GLY A 1 293 ? -4.540 0.877 -9.434 1.00 83.00 293 GLY A CA 1
ATOM 2283 C C . GLY A 1 293 ? -4.077 1.791 -8.306 1.00 83.00 293 GLY A C 1
ATOM 2284 O O . GLY A 1 293 ? -3.413 1.315 -7.391 1.00 83.00 293 GLY A O 1
ATOM 2285 N N . LYS A 1 294 ? -4.524 3.053 -8.285 1.00 85.19 294 LYS A N 1
ATOM 2286 C CA . LYS A 1 294 ? -4.236 3.974 -7.180 1.00 85.19 294 LYS A CA 1
ATOM 2287 C C . LYS A 1 294 ? -4.770 3.449 -5.850 1.00 85.19 294 LYS A C 1
ATOM 2289 O O . LYS A 1 294 ? -4.027 3.391 -4.880 1.00 85.19 294 LYS A O 1
ATOM 2294 N N . CYS A 1 295 ? -6.028 3.001 -5.806 1.00 83.06 295 CYS A N 1
ATOM 2295 C CA . CYS A 1 295 ? -6.584 2.396 -4.593 1.00 83.06 295 CYS A CA 1
ATOM 2296 C C . CYS A 1 295 ? -5.785 1.171 -4.133 1.00 83.06 295 CYS A C 1
ATOM 2298 O O . CYS A 1 295 ? -5.664 0.948 -2.933 1.00 83.06 295 CYS A O 1
ATOM 2300 N N . PHE A 1 296 ? -5.276 0.356 -5.059 1.00 83.81 296 PHE A N 1
ATOM 2301 C CA . PHE A 1 296 ? -4.502 -0.828 -4.695 1.00 83.81 296 PHE A CA 1
ATOM 2302 C C . PHE A 1 296 ? -3.116 -0.488 -4.164 1.00 83.81 296 PHE A C 1
ATOM 2304 O O . PHE A 1 296 ? -2.689 -1.043 -3.152 1.00 83.81 296 PHE A O 1
ATOM 2311 N N . TRP A 1 297 ? -2.427 0.426 -4.839 1.00 85.00 297 TRP A N 1
ATOM 2312 C CA . TRP A 1 297 ? -1.121 0.897 -4.416 1.00 85.00 297 TRP A CA 1
ATOM 2313 C C . TRP A 1 297 ? -1.206 1.506 -3.010 1.00 85.00 297 TRP A C 1
ATOM 2315 O O . TRP A 1 297 ? -0.470 1.107 -2.114 1.00 85.00 297 TRP A O 1
ATOM 2325 N N . GLU A 1 298 ? -2.211 2.350 -2.776 1.00 81.12 298 GLU A N 1
ATOM 2326 C CA . GLU A 1 298 ? -2.490 2.964 -1.476 1.00 81.12 298 GLU A CA 1
ATOM 2327 C C . GLU A 1 298 ? -2.814 1.936 -0.386 1.00 81.12 298 GLU A C 1
ATOM 2329 O O . GLU A 1 298 ? -2.259 1.980 0.711 1.00 81.12 298 GLU A O 1
ATOM 2334 N N . ALA A 1 299 ? -3.653 0.948 -0.704 1.00 78.88 299 ALA A N 1
ATOM 2335 C CA . ALA A 1 299 ? -3.962 -0.141 0.216 1.00 78.88 299 ALA A CA 1
ATOM 2336 C C . ALA A 1 299 ? -2.723 -0.975 0.571 1.00 78.88 299 ALA A C 1
ATOM 2338 O O . ALA A 1 299 ? -2.582 -1.416 1.714 1.00 78.88 299 ALA A O 1
ATOM 2339 N N . SER A 1 300 ? -1.835 -1.192 -0.400 1.00 77.56 300 SER A N 1
ATOM 2340 C CA . SER A 1 300 ? -0.577 -1.913 -0.212 1.00 77.56 300 SER A CA 1
ATOM 2341 C C . SER A 1 300 ? 0.376 -1.112 0.674 1.00 77.56 300 SER A C 1
ATOM 2343 O O . SER A 1 300 ? 0.839 -1.645 1.681 1.00 77.56 300 SER A O 1
ATOM 2345 N N . ARG A 1 301 ? 0.561 0.185 0.388 1.00 78.62 301 ARG A N 1
ATOM 2346 C CA . ARG A 1 301 ? 1.363 1.115 1.199 1.00 78.62 301 ARG A CA 1
ATOM 2347 C C . ARG A 1 301 ? 0.896 1.138 2.652 1.00 78.62 301 ARG A C 1
ATOM 2349 O O . ARG A 1 301 ? 1.690 0.905 3.561 1.00 78.62 301 ARG A O 1
ATOM 2356 N N . GLU A 1 302 ? -0.399 1.381 2.878 1.00 71.88 302 GLU A N 1
ATOM 2357 C CA . GLU A 1 302 ? -0.971 1.440 4.230 1.00 71.88 302 GLU A CA 1
ATOM 2358 C C . GLU A 1 302 ? -0.802 0.114 4.979 1.00 71.88 302 GLU A C 1
ATOM 2360 O O . GLU A 1 302 ? -0.537 0.110 6.180 1.00 71.88 302 GLU A O 1
ATOM 2365 N N . THR A 1 303 ? -0.921 -1.014 4.275 1.00 73.50 303 THR A N 1
ATOM 2366 C CA . THR A 1 303 ? -0.746 -2.342 4.871 1.00 73.50 303 THR A CA 1
ATOM 2367 C C . THR A 1 303 ? 0.706 -2.609 5.253 1.00 73.50 303 THR A C 1
ATOM 2369 O O . THR A 1 303 ? 0.956 -3.123 6.343 1.00 73.50 303 THR A O 1
ATOM 2372 N N . PHE A 1 304 ? 1.667 -2.256 4.396 1.00 71.50 304 PHE A N 1
ATOM 2373 C CA . PHE A 1 304 ? 3.086 -2.449 4.695 1.00 71.50 304 PHE A CA 1
ATOM 2374 C C . PHE A 1 304 ? 3.535 -1.600 5.883 1.00 71.50 304 PHE A C 1
ATOM 2376 O O . PHE A 1 304 ? 4.140 -2.143 6.806 1.00 71.50 304 PHE A O 1
ATOM 2383 N N . GLN A 1 305 ? 3.154 -0.321 5.919 1.00 68.12 305 GLN A N 1
ATOM 2384 C CA . GLN A 1 305 ? 3.468 0.557 7.047 1.00 68.12 305 GLN A CA 1
ATOM 2385 C C . GLN A 1 305 ? 2.889 0.013 8.357 1.00 68.12 305 GLN A C 1
ATOM 2387 O O . GLN A 1 305 ? 3.580 -0.093 9.366 1.00 68.12 305 GLN A O 1
ATOM 2392 N N . LEU A 1 306 ? 1.623 -0.405 8.322 1.00 66.25 306 LEU A N 1
ATOM 2393 C CA . LEU A 1 306 ? 0.934 -0.943 9.486 1.00 66.25 306 LEU A CA 1
ATOM 2394 C C . LEU A 1 306 ? 1.572 -2.235 10.007 1.00 66.25 306 LEU A C 1
ATOM 2396 O O . LEU A 1 306 ? 1.680 -2.421 11.215 1.00 66.25 306 LEU A O 1
ATOM 2400 N N . LEU A 1 307 ? 1.982 -3.144 9.121 1.00 65.06 307 LEU A N 1
ATOM 2401 C CA . LEU A 1 307 ? 2.620 -4.392 9.537 1.00 65.06 307 LEU A CA 1
ATOM 2402 C C . LEU A 1 307 ? 3.997 -4.159 10.147 1.00 65.06 307 LEU A C 1
ATOM 2404 O O . LEU A 1 307 ? 4.351 -4.849 11.097 1.00 65.06 307 LEU A O 1
ATOM 2408 N N . LEU A 1 308 ? 4.756 -3.190 9.641 1.00 59.81 308 LEU A N 1
ATOM 2409 C CA . LEU A 1 308 ? 6.033 -2.801 10.233 1.00 59.81 308 LEU A CA 1
ATOM 2410 C C . LEU A 1 308 ? 5.840 -2.177 11.619 1.00 59.81 308 LEU A C 1
ATOM 2412 O O . LEU A 1 308 ? 6.513 -2.596 12.562 1.00 59.81 308 LEU A O 1
ATOM 2416 N N . ASP A 1 309 ? 4.864 -1.275 11.763 1.00 56.12 309 ASP A N 1
ATOM 2417 C CA . ASP A 1 309 ? 4.486 -0.701 13.059 1.00 56.12 309 ASP A CA 1
ATOM 2418 C C . ASP A 1 309 ? 4.087 -1.807 14.052 1.00 56.12 309 ASP A C 1
ATOM 2420 O O . ASP A 1 309 ? 4.485 -1.781 15.213 1.00 56.12 309 ASP A O 1
ATOM 2424 N N . VAL A 1 310 ? 3.333 -2.812 13.590 1.00 53.06 310 VAL A N 1
ATOM 2425 C CA . VAL A 1 310 ? 2.886 -3.959 14.394 1.00 53.06 310 VAL A CA 1
ATOM 2426 C C . VAL A 1 310 ? 4.048 -4.880 14.785 1.00 53.06 310 VAL A C 1
ATOM 2428 O O . VAL A 1 310 ? 4.159 -5.265 15.947 1.00 53.06 310 VAL A O 1
ATOM 2431 N N . ILE A 1 311 ? 4.932 -5.231 13.850 1.00 54.00 311 ILE A N 1
ATOM 2432 C CA . ILE A 1 311 ? 6.088 -6.102 14.117 1.00 54.00 311 ILE A CA 1
ATOM 2433 C C . ILE A 1 311 ? 7.066 -5.425 15.089 1.00 54.00 311 ILE A C 1
ATOM 2435 O O . ILE A 1 311 ? 7.665 -6.105 15.918 1.00 54.00 311 ILE A O 1
ATOM 2439 N N . GLY A 1 312 ? 7.195 -4.096 15.039 1.00 47.03 312 GLY A N 1
ATOM 2440 C CA . GLY A 1 312 ? 8.055 -3.334 15.946 1.00 47.03 312 GLY A CA 1
ATOM 2441 C C . GLY A 1 312 ? 7.579 -3.292 17.403 1.00 47.03 312 GLY A C 1
ATOM 2442 O O . GLY A 1 312 ? 8.388 -3.039 18.294 1.00 47.03 312 GLY A O 1
ATOM 2443 N N . VAL A 1 313 ? 6.293 -3.553 17.667 1.00 44.88 313 VAL A N 1
ATOM 2444 C CA . VAL A 1 313 ? 5.693 -3.442 19.013 1.00 44.88 313 VAL A CA 1
ATOM 2445 C C . VAL A 1 313 ? 5.301 -4.784 19.636 1.00 44.88 313 VAL A C 1
ATOM 2447 O O . VAL A 1 313 ? 4.906 -4.822 20.802 1.00 44.88 313 VAL A O 1
ATOM 2450 N N . VAL A 1 314 ? 5.419 -5.887 18.892 1.00 48.34 314 VAL A N 1
ATOM 2451 C CA . VAL A 1 314 ? 4.938 -7.206 19.311 1.00 48.34 314 VAL A CA 1
ATOM 2452 C C . VAL A 1 314 ? 6.092 -8.208 19.460 1.00 48.34 314 VAL A C 1
ATOM 2454 O O . VAL A 1 314 ? 6.773 -8.509 18.480 1.00 48.34 314 VAL A O 1
ATOM 2457 N N . PRO A 1 315 ? 6.311 -8.785 20.658 1.00 41.19 315 PRO A N 1
ATOM 2458 C CA . PRO A 1 315 ? 7.423 -9.702 20.906 1.00 41.19 315 PRO A CA 1
ATOM 2459 C C . PRO A 1 315 ? 7.226 -11.117 20.327 1.00 41.19 315 PRO A C 1
ATOM 2461 O O . PRO A 1 315 ? 8.201 -11.865 20.243 1.00 41.19 315 PRO A O 1
ATOM 2464 N N . VAL A 1 316 ? 6.003 -11.516 19.939 1.00 52.75 316 VAL A N 1
ATOM 2465 C CA . VAL A 1 316 ? 5.686 -12.890 19.500 1.00 52.75 316 VAL A CA 1
ATOM 2466 C C . VAL A 1 316 ? 4.919 -12.925 18.167 1.00 52.75 316 VAL A C 1
ATOM 2468 O O . VAL A 1 316 ? 3.947 -12.216 17.954 1.00 52.75 316 VAL A O 1
ATOM 2471 N N . VAL A 1 317 ? 5.304 -13.830 17.263 1.00 52.62 317 VAL A N 1
ATOM 2472 C CA . VAL A 1 317 ? 4.734 -13.975 15.903 1.00 52.62 317 VAL A CA 1
ATOM 2473 C C . VAL A 1 317 ? 3.209 -14.213 15.900 1.00 52.62 317 VAL A C 1
ATOM 2475 O O . VAL A 1 317 ? 2.509 -13.684 15.042 1.00 52.62 317 VAL A O 1
ATOM 2478 N N . GLY A 1 318 ? 2.664 -14.969 16.862 1.00 49.84 318 GLY A N 1
ATOM 2479 C CA . GLY A 1 318 ? 1.216 -15.235 16.938 1.00 49.84 318 GLY A CA 1
ATOM 2480 C C . GLY A 1 318 ? 0.372 -13.985 17.219 1.00 49.84 318 GLY A C 1
ATOM 2481 O O . GLY A 1 318 ? -0.729 -13.840 16.698 1.00 49.84 318 GLY A O 1
ATOM 2482 N N . GLU A 1 319 ? 0.930 -13.036 17.965 1.00 55.91 319 GLU A N 1
ATOM 2483 C CA . GLU A 1 319 ? 0.269 -11.790 18.350 1.00 55.91 319 GLU A CA 1
ATOM 2484 C C . GLU A 1 319 ? 0.140 -10.813 17.161 1.00 55.91 319 GLU A C 1
ATOM 2486 O O . GLU A 1 319 ? -0.832 -10.065 17.064 1.00 55.91 319 GLU A O 1
ATOM 2491 N N . VAL A 1 320 ? 1.057 -10.883 16.187 1.00 55.38 320 VAL A N 1
ATOM 2492 C CA . VAL A 1 320 ? 0.993 -10.120 14.924 1.00 55.38 320 VAL A CA 1
ATOM 2493 C C . VAL A 1 320 ? -0.175 -10.580 14.046 1.00 55.38 320 VAL A C 1
ATOM 2495 O O . VAL A 1 320 ? -0.889 -9.747 13.476 1.00 55.38 320 VAL A O 1
ATOM 2498 N N . ALA A 1 321 ? -0.406 -11.895 13.950 1.00 58.88 321 ALA A N 1
ATOM 2499 C CA . ALA A 1 321 ? -1.537 -12.446 13.197 1.00 58.88 321 ALA A CA 1
ATOM 2500 C C . ALA A 1 321 ? -2.873 -12.020 13.820 1.00 58.88 321 ALA A C 1
ATOM 2502 O O . ALA A 1 321 ? -3.804 -11.612 13.122 1.00 58.88 321 ALA A O 1
ATOM 2503 N N . ASP A 1 322 ? -2.938 -12.035 15.147 1.00 59.53 322 ASP A N 1
ATOM 2504 C CA . ASP A 1 322 ? -4.100 -11.601 15.906 1.00 59.53 322 ASP A CA 1
ATOM 2505 C C . ASP A 1 322 ? -4.353 -10.084 15.784 1.00 59.53 322 ASP A C 1
ATOM 2507 O O . ASP A 1 322 ? -5.488 -9.675 15.540 1.00 59.53 322 ASP A O 1
ATOM 2511 N N . LEU A 1 323 ? -3.328 -9.221 15.795 1.00 61.31 323 LEU A N 1
ATOM 2512 C CA . LEU A 1 323 ? -3.522 -7.784 15.528 1.00 61.31 323 LEU A CA 1
ATOM 2513 C C . LEU A 1 323 ? -4.018 -7.538 14.105 1.00 61.31 323 LEU A C 1
ATOM 2515 O O . LEU A 1 323 ? -4.926 -6.731 13.893 1.00 61.31 323 LEU A O 1
ATOM 2519 N N . THR A 1 324 ? -3.447 -8.249 13.133 1.00 62.50 324 THR A N 1
ATOM 2520 C CA . THR A 1 324 ? -3.794 -8.071 11.721 1.00 62.50 324 THR A CA 1
ATOM 2521 C C . THR A 1 324 ? -5.235 -8.498 11.453 1.00 62.50 324 THR A C 1
ATOM 2523 O O . THR A 1 324 ? -5.992 -7.758 10.822 1.00 62.50 324 THR A O 1
ATOM 2526 N N . ASN A 1 325 ? -5.664 -9.630 12.019 1.00 63.28 325 ASN A N 1
ATOM 2527 C CA . ASN A 1 325 ? -7.064 -10.049 11.990 1.00 63.28 325 ASN A CA 1
ATOM 2528 C C . ASN A 1 325 ? -7.968 -9.012 12.675 1.00 63.28 325 ASN A C 1
ATOM 2530 O O . ASN A 1 325 ? -8.997 -8.633 12.114 1.00 63.28 325 ASN A O 1
ATOM 2534 N N . GLY A 1 326 ? -7.557 -8.473 13.828 1.00 60.91 326 GLY A N 1
ATOM 2535 C CA . GLY A 1 326 ? -8.278 -7.404 14.524 1.00 60.91 326 GLY A CA 1
ATOM 2536 C C . GLY A 1 326 ? -8.524 -6.168 13.651 1.00 60.91 326 GLY A C 1
ATOM 2537 O O . GLY A 1 326 ? -9.632 -5.619 13.614 1.00 60.91 326 GLY A O 1
ATOM 2538 N N . LEU A 1 327 ? -7.511 -5.764 12.886 1.00 60.69 327 LEU A N 1
ATOM 2539 C CA . LEU A 1 327 ? -7.571 -4.659 11.930 1.00 60.69 327 LEU A CA 1
ATOM 2540 C C . LEU A 1 327 ? -8.478 -4.956 10.735 1.00 60.69 327 LEU A C 1
ATOM 2542 O O . LEU A 1 327 ? -9.322 -4.124 10.399 1.00 60.69 327 LEU A O 1
ATOM 2546 N N . ILE A 1 328 ? -8.381 -6.151 10.153 1.00 60.69 328 ILE A N 1
ATOM 2547 C CA . ILE A 1 328 ? -9.269 -6.598 9.069 1.00 60.69 328 ILE A CA 1
ATOM 2548 C C . ILE A 1 328 ? -10.730 -6.545 9.524 1.00 60.69 328 ILE A C 1
ATOM 2550 O O . ILE A 1 328 ? -11.577 -5.954 8.850 1.00 60.69 328 ILE A O 1
ATOM 2554 N N . TYR A 1 329 ? -11.037 -7.105 10.696 1.00 56.56 329 TYR A N 1
ATOM 2555 C CA . TYR A 1 329 ? -12.381 -7.054 11.266 1.00 56.56 329 TYR A CA 1
ATOM 2556 C C . TYR A 1 329 ? -12.844 -5.618 11.513 1.00 56.56 329 TYR A C 1
ATOM 2558 O O . TYR A 1 329 ? -13.998 -5.285 11.252 1.00 56.56 329 TYR A O 1
ATOM 2566 N N . THR A 1 330 ? -11.944 -4.737 11.944 1.00 54.28 330 THR A N 1
ATOM 2567 C CA . THR A 1 330 ? -12.248 -3.319 12.158 1.00 54.28 330 THR A CA 1
ATOM 2568 C C . THR A 1 330 ? -12.623 -2.607 10.860 1.00 54.28 330 THR A C 1
ATOM 2570 O O . THR A 1 330 ? -13.654 -1.931 10.814 1.00 54.28 330 THR A O 1
ATOM 2573 N N . ILE A 1 331 ? -11.838 -2.797 9.795 1.00 53.94 331 ILE A N 1
ATOM 2574 C CA . ILE A 1 331 ? -12.105 -2.234 8.461 1.00 53.94 331 ILE A CA 1
ATOM 2575 C C . ILE A 1 331 ? -13.437 -2.762 7.913 1.00 53.94 331 ILE A C 1
ATOM 2577 O O . ILE A 1 331 ? -14.241 -1.996 7.374 1.00 53.94 331 ILE A O 1
ATOM 2581 N N . ASN A 1 332 ? -13.710 -4.050 8.134 1.00 52.34 332 ASN A N 1
ATOM 2582 C CA . ASN A 1 332 ? -14.946 -4.716 7.723 1.00 52.34 332 ASN A CA 1
ATOM 2583 C C . ASN A 1 332 ? -16.153 -4.392 8.626 1.00 52.34 332 ASN A C 1
ATOM 2585 O O . ASN A 1 332 ? -17.285 -4.756 8.308 1.00 52.34 332 ASN A O 1
ATOM 2589 N N . GLY A 1 333 ? -15.950 -3.671 9.733 1.00 43.91 333 GLY A N 1
ATOM 2590 C CA . GLY A 1 333 ? -17.007 -3.282 10.669 1.00 43.91 333 GLY A CA 1
ATOM 2591 C C . GLY A 1 333 ? -17.460 -4.382 11.637 1.00 43.91 333 GLY A C 1
ATOM 2592 O O . GLY A 1 333 ? -18.465 -4.195 12.326 1.00 43.91 333 GLY A O 1
ATOM 2593 N N . ASP A 1 334 ? -16.726 -5.489 11.729 1.00 48.91 334 ASP A N 1
ATOM 2594 C CA . ASP A 1 334 ? -16.944 -6.594 12.662 1.00 48.91 334 ASP A CA 1
ATOM 2595 C C . ASP A 1 334 ? -16.263 -6.319 14.013 1.00 48.91 334 ASP A C 1
ATOM 2597 O O . ASP A 1 334 ? -15.201 -6.833 14.360 1.00 48.91 334 ASP A O 1
ATOM 2601 N N . GLY A 1 335 ? -16.898 -5.464 14.813 1.00 38.28 335 GLY A N 1
ATOM 2602 C CA . GLY A 1 335 ? -16.371 -5.052 16.117 1.00 38.28 335 GLY A CA 1
ATOM 2603 C C . GLY A 1 335 ? -16.328 -6.155 17.187 1.00 38.28 335 GLY A C 1
ATOM 2604 O O . GLY A 1 335 ? -15.841 -5.905 18.290 1.00 38.28 335 GLY A O 1
ATOM 2605 N N . LEU A 1 336 ? -16.877 -7.350 16.941 1.00 39.66 336 LEU A N 1
ATOM 2606 C CA . LEU A 1 336 ? -16.782 -8.467 17.885 1.00 39.66 336 LEU A CA 1
ATOM 2607 C C . LEU A 1 336 ? -15.483 -9.230 17.659 1.00 39.66 336 LEU A C 1
ATOM 2609 O O . LEU A 1 336 ? -14.687 -9.348 18.592 1.00 39.66 336 LEU A O 1
ATOM 2613 N N . ASN A 1 337 ? -15.257 -9.668 16.423 1.00 47.03 337 ASN A N 1
ATOM 2614 C CA . ASN A 1 337 ? -14.042 -10.382 16.061 1.00 47.03 337 ASN A CA 1
ATOM 2615 C C . ASN A 1 337 ? -12.819 -9.459 16.110 1.00 47.03 337 ASN A C 1
ATOM 2617 O O . ASN A 1 337 ? -11.766 -9.883 16.576 1.00 47.03 337 ASN A O 1
ATOM 2621 N N . ALA A 1 338 ? -12.983 -8.165 15.801 1.00 51.38 338 ALA A N 1
ATOM 2622 C CA . ALA A 1 338 ? -11.932 -7.166 15.993 1.00 51.38 338 ALA A CA 1
ATOM 2623 C C . ALA A 1 338 ? -11.425 -7.133 17.439 1.00 51.38 338 ALA A C 1
ATOM 2625 O O . ALA A 1 338 ? -10.231 -7.242 17.689 1.00 51.38 338 ALA A O 1
ATOM 2626 N N . SER A 1 339 ? -12.341 -7.025 18.408 1.00 44.78 339 SER A N 1
ATOM 2627 C CA . SER A 1 339 ? -11.973 -6.983 19.825 1.00 44.78 339 SER A CA 1
ATOM 2628 C C . SER A 1 339 ? -11.359 -8.290 20.319 1.00 44.78 339 SER A C 1
ATOM 2630 O O . SER A 1 339 ? -10.483 -8.236 21.171 1.00 44.78 339 SER A O 1
ATOM 2632 N N . LEU A 1 340 ? -11.819 -9.445 19.824 1.00 51.88 340 LEU A N 1
ATOM 2633 C CA . LEU A 1 340 ? -11.273 -10.751 20.207 1.00 51.88 340 LEU A CA 1
ATOM 2634 C C . LEU A 1 340 ? -9.851 -10.939 19.676 1.00 51.88 340 LEU A C 1
ATOM 2636 O O . LEU A 1 340 ? -8.975 -11.336 20.435 1.00 51.88 340 LEU A O 1
ATOM 2640 N N . SER A 1 341 ? -9.615 -10.573 18.419 1.00 56.41 341 SER A N 1
ATOM 2641 C CA . SER A 1 341 ? -8.297 -10.642 17.793 1.00 56.41 341 SER A CA 1
ATOM 2642 C C . SER A 1 341 ? -7.325 -9.610 18.377 1.00 56.41 341 SER A C 1
ATOM 2644 O O . SER A 1 341 ? -6.190 -9.940 18.686 1.00 56.41 341 SER A O 1
ATOM 2646 N N . PHE A 1 342 ? -7.771 -8.391 18.698 1.00 55.28 342 PHE A N 1
ATOM 2647 C CA . PHE A 1 342 ? -6.938 -7.463 19.477 1.00 55.28 342 PHE A CA 1
ATOM 2648 C C . PHE A 1 342 ? -6.686 -7.934 20.921 1.00 55.28 342 PHE A C 1
ATOM 2650 O O . PHE A 1 342 ? -5.692 -7.540 21.523 1.00 55.28 342 PHE A O 1
ATOM 2657 N N . ALA A 1 343 ? -7.566 -8.760 21.498 1.00 51.56 343 ALA A N 1
ATOM 2658 C CA . ALA A 1 343 ? -7.399 -9.288 22.851 1.00 51.56 343 ALA A CA 1
ATOM 2659 C C . ALA A 1 343 ? -6.377 -10.417 22.954 1.00 51.56 343 ALA A C 1
ATOM 2661 O O . ALA A 1 343 ? -5.718 -10.530 23.986 1.00 51.56 343 ALA A O 1
ATOM 2662 N N . SER A 1 344 ? -6.244 -11.235 21.914 1.00 54.72 344 SER A N 1
ATOM 2663 C CA . SER A 1 344 ? -5.250 -12.308 21.863 1.00 54.72 344 SER A CA 1
ATOM 2664 C C . SER A 1 344 ? -3.861 -11.814 21.444 1.00 54.72 344 SER A C 1
ATOM 2666 O O . SER A 1 344 ? -2.855 -12.400 21.825 1.00 54.72 344 SER A O 1
ATOM 2668 N N . ALA A 1 345 ? -3.813 -10.669 20.770 1.00 54.06 345 ALA A N 1
ATOM 2669 C CA . ALA A 1 345 ? -2.611 -10.002 20.297 1.00 54.06 345 ALA A CA 1
ATOM 2670 C C . ALA A 1 345 ? -1.741 -9.276 21.339 1.00 54.06 345 ALA A C 1
ATOM 2672 O O . ALA A 1 345 ? -0.616 -8.894 21.037 1.00 54.06 345 ALA A O 1
ATOM 2673 N N . VAL A 1 346 ? -2.275 -8.949 22.515 1.00 49.81 346 VAL A N 1
ATOM 2674 C CA . VAL A 1 346 ? -1.648 -7.953 23.400 1.00 49.81 346 VAL A CA 1
ATOM 2675 C C . VAL A 1 346 ? -1.326 -8.600 24.746 1.00 49.81 346 VAL A C 1
ATOM 2677 O O . VAL A 1 346 ? -2.203 -8.695 25.615 1.00 49.81 346 VAL A O 1
ATOM 2680 N N . PRO A 1 347 ? -0.071 -9.029 24.978 1.00 41.62 347 PRO A N 1
ATOM 2681 C CA . PRO A 1 347 ? 0.319 -9.657 26.239 1.00 41.62 347 PRO A CA 1
ATOM 2682 C C . PRO A 1 347 ? 0.431 -8.625 27.375 1.00 41.62 347 PRO A C 1
ATOM 2684 O O . PRO A 1 347 ? 0.253 -8.958 28.554 1.00 41.62 347 PRO A O 1
ATOM 2687 N N . VAL A 1 348 ? 0.650 -7.348 27.042 1.00 40.97 348 VAL A N 1
ATOM 2688 C CA . VAL A 1 348 ? 0.931 -6.263 27.993 1.00 40.97 348 VAL A CA 1
ATOM 2689 C C . VAL A 1 348 ? -0.356 -5.744 28.648 1.00 40.97 348 VAL A C 1
ATOM 2691 O O . VAL A 1 348 ? -1.353 -5.467 27.987 1.00 40.97 348 VAL A O 1
ATOM 2694 N N . ALA A 1 349 ? -0.363 -5.640 29.979 1.00 39.78 349 ALA A N 1
ATOM 2695 C CA . ALA A 1 349 ? -1.365 -4.856 30.701 1.00 39.78 349 ALA A CA 1
ATOM 2696 C C . ALA A 1 349 ? -0.965 -3.375 30.608 1.00 39.78 349 ALA A C 1
ATOM 2698 O O . ALA A 1 349 ? 0.103 -3.011 31.089 1.00 39.78 349 ALA A O 1
ATOM 2699 N N . GLY A 1 350 ? -1.783 -2.543 29.962 1.00 44.47 350 GLY A N 1
ATOM 2700 C CA . GLY A 1 350 ? -1.453 -1.137 29.715 1.00 44.47 350 GLY A CA 1
ATOM 2701 C C . GLY A 1 350 ? -2.212 -0.520 28.539 1.00 44.47 350 GLY A C 1
ATOM 2702 O O . GLY A 1 350 ? -3.062 -1.167 27.913 1.00 44.47 350 GLY A O 1
ATOM 2703 N N . TRP A 1 351 ? -1.908 0.748 28.271 1.00 52.88 351 TRP A N 1
ATOM 2704 C CA . TRP A 1 351 ? -2.343 1.512 27.101 1.00 52.88 351 TRP A CA 1
ATOM 2705 C C . TRP A 1 351 ? -1.193 1.583 26.086 1.00 52.88 351 TRP A C 1
ATOM 2707 O O . TRP A 1 351 ? -0.034 1.736 26.467 1.00 52.88 351 TRP A O 1
ATOM 2717 N N . GLY A 1 352 ? -1.502 1.457 24.796 1.00 47.69 352 GLY A N 1
ATOM 2718 C CA . GLY A 1 352 ? -0.501 1.552 23.733 1.00 47.69 352 GLY A CA 1
ATOM 2719 C C . GLY A 1 352 ? -1.130 1.965 22.408 1.00 47.69 352 GLY A C 1
ATOM 2720 O O . GLY A 1 352 ? -2.183 1.448 22.023 1.00 47.69 352 GLY A O 1
ATOM 2721 N N . ALA A 1 353 ? -0.503 2.916 21.716 1.00 51.00 353 ALA A N 1
ATOM 2722 C CA . ALA A 1 353 ? -0.825 3.196 20.323 1.00 51.00 353 ALA A CA 1
ATOM 2723 C C . ALA A 1 353 ? -0.294 2.043 19.462 1.00 51.00 353 ALA A C 1
ATOM 2725 O O . ALA A 1 353 ? 0.871 1.674 19.585 1.00 51.00 353 ALA A O 1
ATOM 2726 N N . VAL A 1 354 ? -1.135 1.479 18.595 1.00 46.38 354 VAL A N 1
ATOM 2727 C CA . VAL A 1 354 ? -0.676 0.566 17.539 1.00 46.38 354 VAL A CA 1
ATOM 2728 C C . VAL A 1 354 ? -0.692 1.397 16.257 1.00 46.38 354 VAL A C 1
ATOM 2730 O O . VAL A 1 354 ? -1.677 1.427 15.517 1.00 46.38 354 VAL A O 1
ATOM 2733 N N . GLY A 1 355 ? 0.363 2.193 16.083 1.00 44.50 355 GLY A N 1
ATOM 2734 C CA . GLY A 1 355 ? 0.516 3.142 14.976 1.00 44.50 355 GLY A CA 1
ATOM 2735 C C . GLY A 1 355 ? -0.249 4.469 15.130 1.00 44.50 355 GLY A C 1
ATOM 2736 O O . GLY A 1 355 ? -0.895 4.756 16.138 1.00 44.50 355 GLY A O 1
ATOM 2737 N N . ALA A 1 356 ? -0.182 5.316 14.095 1.00 44.38 356 ALA A N 1
ATOM 2738 C CA . ALA A 1 356 ? -0.671 6.705 14.128 1.00 44.38 356 ALA A CA 1
ATOM 2739 C C . ALA A 1 356 ? -2.212 6.875 14.102 1.00 44.38 356 ALA A C 1
ATOM 2741 O O . ALA A 1 356 ? -2.725 7.969 14.370 1.00 44.38 356 ALA A O 1
ATOM 2742 N N . LYS A 1 357 ? -2.965 5.821 13.751 1.00 51.31 357 LYS A N 1
ATOM 2743 C CA . LYS A 1 357 ? -4.433 5.857 13.557 1.00 51.31 357 LYS A CA 1
ATOM 2744 C C . LYS A 1 357 ? -5.226 5.057 14.601 1.00 51.31 357 LYS A C 1
ATOM 2746 O O . LYS A 1 357 ? -6.451 5.202 14.654 1.00 51.31 357 LYS A O 1
ATOM 2751 N N . PHE A 1 358 ? -4.576 4.236 15.424 1.00 55.16 358 PHE A N 1
ATOM 2752 C CA . PHE A 1 358 ? -5.263 3.286 16.296 1.00 55.16 358 PHE A CA 1
ATOM 2753 C C . PHE A 1 358 ? -4.594 3.166 17.668 1.00 55.16 358 PHE A C 1
ATOM 2755 O O . PHE A 1 358 ? -3.372 3.188 17.793 1.00 55.16 358 PHE A O 1
ATOM 2762 N N . ALA A 1 359 ? -5.414 3.037 18.708 1.00 62.56 359 ALA A N 1
ATOM 2763 C CA . ALA A 1 359 ? -4.956 2.831 20.074 1.00 62.56 359 ALA A CA 1
ATOM 2764 C C . ALA A 1 359 ? -5.791 1.756 20.767 1.00 62.56 359 ALA A C 1
ATOM 2766 O O . ALA A 1 359 ? -7.000 1.638 20.544 1.00 62.56 359 ALA A O 1
ATOM 2767 N N . ILE A 1 360 ? -5.139 0.992 21.636 1.00 64.12 360 ILE A N 1
ATOM 2768 C CA . ILE A 1 360 ? -5.763 -0.058 22.438 1.00 64.12 360 ILE A CA 1
ATOM 2769 C C . ILE A 1 360 ? -5.602 0.241 23.919 1.00 64.12 360 ILE A C 1
ATOM 2771 O O . ILE A 1 360 ? -4.551 0.683 24.384 1.00 64.12 360 ILE A O 1
ATOM 2775 N N . LYS A 1 361 ? -6.659 -0.056 24.671 1.00 68.75 361 LYS A N 1
ATOM 2776 C CA . LYS A 1 361 ? -6.643 -0.075 26.129 1.00 68.75 361 LYS A CA 1
ATOM 2777 C C . LYS A 1 361 ? -7.096 -1.439 26.612 1.00 68.75 361 LYS A C 1
ATOM 2779 O O . LYS A 1 361 ? -8.181 -1.910 26.266 1.00 68.75 361 LYS A O 1
ATOM 2784 N N . THR A 1 362 ? -6.262 -2.072 27.427 1.00 62.62 362 THR A N 1
ATOM 2785 C CA . THR A 1 362 ? -6.629 -3.301 28.129 1.00 62.62 362 THR A CA 1
ATOM 2786 C C . THR A 1 362 ? -7.084 -2.951 29.541 1.00 62.62 362 THR A C 1
ATOM 2788 O O . THR A 1 362 ? -6.370 -2.306 30.302 1.00 62.62 362 THR A O 1
ATOM 2791 N N . VAL A 1 363 ? -8.303 -3.351 29.897 1.00 63.91 363 VAL A N 1
ATOM 2792 C CA . VAL A 1 363 ? -8.859 -3.131 31.235 1.00 63.91 363 VAL A CA 1
ATOM 2793 C C . VAL A 1 363 ? -8.834 -4.450 31.987 1.00 63.91 363 VAL A C 1
ATOM 2795 O O . VAL A 1 363 ? -9.425 -5.441 31.545 1.00 63.91 363 VAL A O 1
ATOM 2798 N N . ALA A 1 364 ? -8.133 -4.463 33.120 1.00 59.81 364 ALA A N 1
ATOM 2799 C CA . ALA A 1 364 ? -8.163 -5.583 34.046 1.00 59.81 364 ALA A CA 1
ATOM 2800 C C . ALA A 1 364 ? -9.569 -5.715 34.640 1.00 59.81 364 ALA A C 1
ATOM 2802 O O . ALA A 1 364 ? -10.157 -4.742 35.111 1.00 59.81 364 ALA A O 1
ATOM 2803 N N . VAL A 1 365 ? -10.108 -6.930 34.619 1.00 56.03 365 VAL A N 1
ATOM 2804 C CA . VAL A 1 365 ? -11.427 -7.230 35.175 1.00 56.03 365 VAL A CA 1
ATOM 2805 C C . VAL A 1 365 ? -11.261 -7.799 36.582 1.00 56.03 365 VAL A C 1
ATOM 2807 O O . VAL A 1 365 ? -10.386 -8.634 36.829 1.00 56.03 365 VAL A O 1
ATOM 2810 N N . ALA A 1 366 ? -12.125 -7.386 37.512 1.00 47.50 366 ALA A N 1
ATOM 2811 C CA . ALA A 1 366 ? -12.156 -7.941 38.861 1.00 47.50 366 ALA A CA 1
ATOM 2812 C C . ALA A 1 366 ? -12.336 -9.478 38.828 1.00 47.50 366 ALA A C 1
ATOM 2814 O O . ALA A 1 366 ? -13.274 -10.004 38.216 1.00 47.50 366 ALA A O 1
ATOM 2815 N N . GLY A 1 367 ? -11.423 -10.201 39.490 1.00 50.81 367 GLY A N 1
ATOM 2816 C CA . GLY A 1 367 ? -11.424 -11.669 39.564 1.00 50.81 367 GLY A CA 1
ATOM 2817 C C . GLY A 1 367 ? -10.640 -12.401 38.466 1.00 50.81 367 GLY A C 1
ATOM 2818 O O . GLY A 1 367 ? -10.850 -13.598 38.297 1.00 50.81 367 GLY A O 1
ATOM 2819 N N . GLY A 1 368 ? -9.757 -11.711 37.736 1.00 48.75 368 GLY A N 1
ATOM 2820 C CA . GLY A 1 368 ? -8.890 -12.306 36.714 1.00 48.75 368 GLY A CA 1
ATOM 2821 C C . GLY A 1 368 ? -9.544 -12.322 35.329 1.00 48.75 368 GLY A C 1
ATOM 2822 O O . GLY A 1 368 ? -10.627 -12.876 35.141 1.00 48.75 368 GLY A O 1
ATOM 2823 N N . GLY A 1 369 ? -8.894 -11.669 34.363 1.00 55.12 369 GLY A N 1
ATOM 2824 C CA . GLY A 1 369 ? -9.364 -11.483 32.985 1.00 55.12 369 GLY A CA 1
ATOM 2825 C C . GLY A 1 369 ? -9.032 -10.083 32.457 1.00 55.12 369 GLY A C 1
ATOM 2826 O O . GLY A 1 369 ? -8.799 -9.162 33.241 1.00 55.12 369 GLY A O 1
ATOM 2827 N N . LYS A 1 370 ? -9.003 -9.914 31.132 1.00 61.91 370 LYS A N 1
ATOM 2828 C CA . LYS A 1 370 ? -8.768 -8.624 30.463 1.00 61.91 370 LYS A CA 1
ATOM 2829 C C . LYS A 1 370 ? -9.877 -8.371 29.440 1.00 61.91 370 LYS A C 1
ATOM 2831 O O . LYS A 1 370 ? -10.266 -9.288 28.722 1.00 61.91 370 LYS A O 1
ATOM 2836 N N . VAL A 1 371 ? -10.381 -7.142 29.373 1.00 63.50 371 VAL A N 1
ATOM 2837 C CA . VAL A 1 371 ? -11.260 -6.672 28.289 1.00 63.50 371 VAL A CA 1
ATOM 2838 C C . VAL A 1 371 ? -10.480 -5.681 27.444 1.00 63.50 371 VAL A C 1
ATOM 2840 O O . VAL A 1 371 ? -9.848 -4.775 27.984 1.00 63.50 371 VAL A O 1
ATOM 2843 N N . VAL A 1 372 ? -10.524 -5.852 26.125 1.00 64.31 372 VAL A N 1
ATOM 2844 C CA . VAL A 1 372 ? -9.838 -4.963 25.183 1.00 64.31 372 VAL A CA 1
ATOM 2845 C C . VAL A 1 372 ? -10.807 -3.958 24.594 1.00 64.31 372 VAL A C 1
ATOM 2847 O O . VAL A 1 372 ? -11.895 -4.300 24.126 1.00 64.31 372 VAL A O 1
ATOM 2850 N N . LEU A 1 373 ? -10.387 -2.702 24.650 1.00 70.38 373 LEU A N 1
ATOM 2851 C CA . LEU A 1 373 ? -11.126 -1.530 24.227 1.00 70.38 373 LEU A CA 1
ATOM 2852 C C . LEU A 1 373 ? -10.320 -0.828 23.129 1.00 70.38 373 LEU A C 1
ATOM 2854 O O . LEU A 1 373 ? -9.171 -0.450 23.350 1.00 70.38 373 LEU A O 1
ATOM 2858 N N . GLY A 1 374 ? -10.900 -0.712 21.934 1.00 69.00 374 GLY A N 1
ATOM 2859 C CA . GLY A 1 374 ? -10.227 -0.165 20.754 1.00 69.00 374 GLY A CA 1
ATOM 2860 C C . GLY A 1 374 ? -10.691 1.250 20.421 1.00 69.00 374 GLY A C 1
ATOM 2861 O O . GLY A 1 374 ? -11.891 1.535 20.431 1.00 69.00 374 GLY A O 1
ATOM 2862 N N . MET A 1 375 ? -9.739 2.111 20.067 1.00 73.25 375 MET A N 1
ATOM 2863 C CA . MET A 1 375 ? -9.956 3.494 19.648 1.00 73.25 375 MET A CA 1
ATOM 2864 C C . MET A 1 375 ? -9.417 3.710 18.242 1.00 73.25 375 MET A C 1
ATOM 2866 O O . MET A 1 375 ? -8.278 3.359 17.946 1.00 73.25 375 MET A O 1
ATOM 2870 N N . ILE A 1 376 ? -10.224 4.326 17.381 1.00 64.88 376 ILE A N 1
ATOM 2871 C CA . ILE A 1 376 ? -9.846 4.615 15.993 1.00 64.88 376 ILE A CA 1
ATOM 2872 C C . ILE A 1 376 ? -9.927 6.116 15.770 1.00 64.88 376 ILE A C 1
ATOM 2874 O O . ILE A 1 376 ? -10.995 6.706 15.958 1.00 64.88 376 ILE A O 1
ATOM 2878 N N . LYS A 1 377 ? -8.827 6.718 15.318 1.00 68.69 377 LYS A N 1
ATOM 2879 C CA . LYS A 1 377 ? -8.780 8.110 14.869 1.00 68.69 377 LYS A CA 1
ATOM 2880 C C . LYS A 1 377 ? -9.245 8.181 13.411 1.00 68.69 377 LYS A C 1
ATOM 2882 O O . LYS A 1 377 ? -8.533 7.768 12.500 1.00 68.69 377 LYS A O 1
ATOM 2887 N N . GLY A 1 378 ? -10.459 8.682 13.198 1.00 53.75 378 GLY A N 1
ATOM 2888 C CA . GLY A 1 378 ? -11.049 8.876 11.873 1.00 53.75 378 GLY A CA 1
ATOM 2889 C C . GLY A 1 378 ? -10.590 10.163 11.176 1.00 53.75 378 GLY A C 1
ATOM 2890 O O . GLY A 1 378 ? -9.804 10.950 11.712 1.00 53.75 378 GLY A O 1
ATOM 2891 N N . ALA A 1 379 ? -11.127 10.403 9.975 1.00 45.16 379 ALA A N 1
ATOM 2892 C CA . ALA A 1 379 ? -10.915 11.645 9.231 1.00 45.16 379 ALA A CA 1
ATOM 2893 C C . ALA A 1 379 ? -11.321 12.872 10.075 1.00 45.16 379 ALA A C 1
ATOM 2895 O O . ALA A 1 379 ? -12.369 12.870 10.723 1.00 45.16 379 ALA A O 1
ATOM 2896 N N . GLY A 1 380 ? -10.471 13.903 10.102 1.00 53.81 380 GLY A N 1
ATOM 2897 C CA . GLY A 1 380 ? -10.654 15.088 10.954 1.00 53.81 380 GLY A CA 1
ATOM 2898 C C . GLY A 1 380 ? -10.171 14.926 12.403 1.00 53.81 380 GLY A C 1
ATOM 2899 O O . GLY A 1 380 ? -10.384 15.816 13.217 1.00 53.81 380 GLY A O 1
ATOM 2900 N N . GLY A 1 381 ? -9.518 13.809 12.744 1.00 66.44 381 GLY A N 1
ATOM 2901 C CA . GLY A 1 381 ? -8.903 13.607 14.061 1.00 66.44 381 GLY A CA 1
ATOM 2902 C C . GLY A 1 381 ? -9.870 13.196 15.175 1.00 66.44 381 GLY A C 1
ATOM 2903 O O . GLY A 1 381 ? -9.453 13.139 16.331 1.00 66.44 381 GLY A O 1
ATOM 2904 N N . LEU A 1 382 ? -11.125 12.886 14.833 1.00 76.44 382 LEU A N 1
ATOM 2905 C CA . LEU A 1 382 ? -12.134 12.388 15.766 1.00 76.44 382 LEU A CA 1
ATOM 2906 C C . LEU A 1 382 ? -11.842 10.932 16.150 1.00 76.44 382 LEU A C 1
ATOM 2908 O O . LEU A 1 382 ? -11.769 10.056 15.289 1.00 76.44 382 LEU A O 1
ATOM 2912 N N . ILE A 1 383 ? -11.741 10.666 17.444 1.00 78.62 383 ILE A N 1
ATOM 2913 C CA . ILE A 1 383 ? -11.588 9.334 18.018 1.00 78.62 383 ILE A CA 1
ATOM 2914 C C . ILE A 1 383 ? -12.967 8.694 18.188 1.00 78.62 383 ILE A C 1
ATOM 2916 O O . ILE A 1 383 ? -13.889 9.277 18.765 1.00 78.62 383 ILE A O 1
ATOM 2920 N N . THR A 1 384 ? -13.107 7.469 17.689 1.00 80.19 384 THR A N 1
ATOM 2921 C CA . THR A 1 384 ? -14.298 6.632 17.858 1.00 80.19 384 THR A CA 1
ATOM 2922 C C . THR A 1 384 ? -13.983 5.423 18.735 1.00 80.19 384 THR A C 1
ATOM 2924 O O . THR A 1 384 ? -12.894 4.863 18.650 1.00 80.19 384 THR A O 1
ATOM 2927 N N . PHE A 1 385 ? -14.954 5.005 19.549 1.00 78.25 385 PHE A N 1
ATOM 2928 C CA . PHE A 1 385 ? -14.811 3.947 20.564 1.00 78.25 385 PHE A CA 1
ATOM 2929 C C . PHE A 1 385 ? -15.547 2.649 20.173 1.00 78.25 385 PHE A C 1
ATOM 2931 O O . PHE A 1 385 ? -16.081 1.933 21.021 1.00 78.25 385 PHE A O 1
ATOM 2938 N N . GLY A 1 386 ? -15.694 2.399 18.867 1.00 67.06 386 GLY A N 1
ATOM 2939 C CA . GLY A 1 386 ? -16.498 1.304 18.307 1.00 67.06 386 GLY A CA 1
ATOM 2940 C C . GLY A 1 386 ? -18.003 1.604 18.187 1.00 67.06 386 GLY A C 1
ATOM 2941 O O . GLY A 1 386 ? -18.528 2.561 18.758 1.00 67.06 386 GLY A O 1
ATOM 2942 N N . LYS A 1 387 ? -18.734 0.785 17.417 1.00 61.84 387 LYS A N 1
ATOM 2943 C CA . LYS A 1 387 ? -20.195 0.938 17.222 1.00 61.84 387 LYS A CA 1
ATOM 2944 C C . LYS A 1 387 ? -21.023 0.305 18.344 1.00 61.84 387 LYS A C 1
ATOM 2946 O O . LYS A 1 387 ? -22.081 0.816 18.692 1.00 61.84 387 LYS A O 1
ATOM 2951 N N . THR A 1 388 ? -20.538 -0.793 18.915 1.00 59.22 388 THR A N 1
ATOM 2952 C CA . THR A 1 388 ? -21.203 -1.542 19.990 1.00 59.22 388 THR A CA 1
ATOM 2953 C C . THR A 1 388 ? -20.512 -1.277 21.320 1.00 59.22 388 THR A C 1
ATOM 2955 O O . THR A 1 388 ? -19.290 -1.398 21.387 1.00 59.22 388 THR A O 1
ATOM 2958 N N . SER A 1 389 ? -21.269 -0.979 22.380 1.00 76.25 389 SER A N 1
ATOM 2959 C CA . SER A 1 389 ? -20.682 -0.806 23.713 1.00 76.25 389 SER A CA 1
ATOM 2960 C C . SER A 1 389 ? -20.127 -2.121 24.265 1.00 76.25 389 SER A C 1
ATOM 2962 O O . SER A 1 389 ? -20.777 -3.166 24.187 1.00 76.25 389 SER A O 1
ATOM 2964 N N . LYS A 1 390 ? -18.940 -2.048 24.874 1.00 79.44 390 LYS A N 1
ATOM 2965 C CA . LYS A 1 390 ? -18.312 -3.152 25.618 1.00 79.44 390 LYS A CA 1
ATOM 2966 C C . LYS A 1 390 ? -18.419 -3.001 27.141 1.00 79.44 390 LYS A C 1
ATOM 2968 O O . LYS A 1 390 ? -17.920 -3.858 27.867 1.00 79.44 390 LYS A O 1
ATOM 2973 N N . LEU A 1 391 ? -19.115 -1.975 27.641 1.00 83.94 391 LEU A N 1
ATOM 2974 C CA . LEU A 1 391 ? -19.128 -1.630 29.067 1.00 83.94 391 LEU A CA 1
ATOM 2975 C C . LEU A 1 391 ? -19.599 -2.782 29.957 1.00 83.94 391 LEU A C 1
ATOM 2977 O O . LEU A 1 391 ? -18.982 -3.077 30.975 1.00 83.94 391 LEU A O 1
ATOM 2981 N N . ARG A 1 392 ? -20.670 -3.477 29.551 1.00 85.00 392 ARG A N 1
ATOM 2982 C CA . ARG A 1 392 ? -21.217 -4.610 30.314 1.00 85.00 392 ARG A CA 1
ATOM 2983 C C . ARG A 1 392 ? -20.177 -5.713 30.535 1.00 85.00 392 ARG A C 1
ATOM 2985 O O . ARG A 1 392 ? -20.154 -6.311 31.609 1.00 85.00 392 ARG A O 1
ATOM 2992 N N . ALA A 1 393 ? -19.322 -5.952 29.539 1.00 76.69 393 ALA A N 1
ATOM 2993 C CA . ALA A 1 393 ? -18.204 -6.881 29.649 1.00 76.69 393 ALA A CA 1
ATOM 2994 C C . ALA A 1 393 ? -17.085 -6.304 30.530 1.00 76.69 393 ALA A C 1
ATOM 2996 O O . ALA A 1 393 ? -16.597 -7.012 31.406 1.00 76.69 393 ALA A O 1
ATOM 2997 N N . ALA A 1 394 ? -16.739 -5.021 30.362 1.00 74.69 394 ALA A N 1
ATOM 2998 C CA . ALA A 1 394 ? -15.705 -4.340 31.148 1.00 74.69 394 ALA A CA 1
ATOM 2999 C C . ALA A 1 394 ? -15.978 -4.367 32.664 1.00 74.69 394 ALA A C 1
ATOM 3001 O O . ALA A 1 394 ? -15.050 -4.555 33.444 1.00 74.69 394 ALA A O 1
ATOM 3002 N N . ILE A 1 395 ? -17.246 -4.258 33.082 1.00 80.75 395 ILE A N 1
ATOM 3003 C CA . ILE A 1 395 ? -17.654 -4.355 34.499 1.00 80.75 395 ILE A CA 1
ATOM 3004 C C . ILE A 1 395 ? -18.126 -5.762 34.922 1.00 80.75 395 ILE A C 1
ATOM 3006 O O . ILE A 1 395 ? -18.633 -5.930 36.028 1.00 80.75 395 ILE A O 1
ATOM 3010 N N . LYS A 1 396 ? -18.009 -6.773 34.045 1.00 78.31 396 LYS A N 1
ATOM 3011 C CA . LYS A 1 396 ? -18.425 -8.174 34.275 1.00 78.31 396 LYS A CA 1
ATOM 3012 C C . LYS A 1 396 ? -19.865 -8.334 34.790 1.00 78.31 396 LYS A C 1
ATOM 3014 O O . L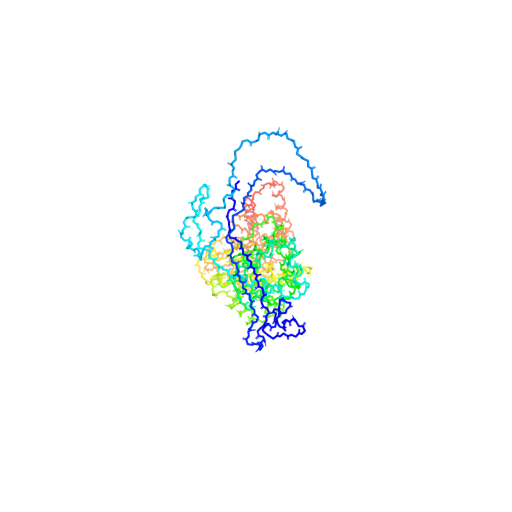YS A 1 396 ? -20.151 -9.177 35.641 1.00 78.31 396 LYS A O 1
ATOM 3019 N N . LEU A 1 397 ? -20.799 -7.539 34.272 1.00 80.56 397 LEU A N 1
ATOM 3020 C CA . LEU A 1 397 ? -22.179 -7.566 34.751 1.00 80.56 397 LEU A CA 1
ATOM 3021 C C . LEU A 1 397 ? -22.944 -8.773 34.190 1.00 80.56 397 LEU A C 1
ATOM 3023 O O . LEU A 1 397 ? -23.499 -8.733 33.087 1.00 80.56 397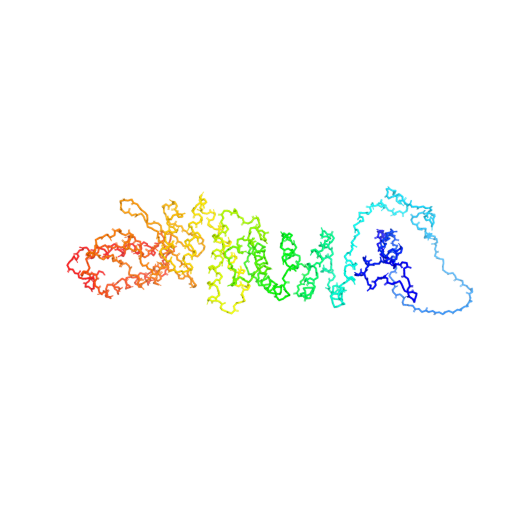 LEU A O 1
ATOM 3027 N N . THR A 1 398 ? -23.005 -9.844 34.976 1.00 83.19 398 THR A N 1
ATOM 3028 C CA . THR A 1 398 ? -23.772 -11.060 34.663 1.00 83.19 398 THR A CA 1
ATOM 3029 C C . THR A 1 398 ? -25.239 -10.945 35.070 1.00 83.19 398 THR A C 1
ATOM 3031 O O . THR A 1 398 ? -26.099 -11.535 34.422 1.00 83.19 398 THR A O 1
ATOM 3034 N N . ASP A 1 399 ? -25.543 -10.130 36.083 1.00 85.50 399 ASP A N 1
ATOM 3035 C CA . ASP A 1 399 ? -26.897 -9.958 36.606 1.00 85.50 399 ASP A CA 1
ATOM 3036 C C . ASP A 1 399 ? -27.829 -9.323 35.562 1.00 85.50 399 ASP A C 1
ATOM 3038 O O . ASP A 1 399 ? -27.684 -8.162 35.158 1.00 85.50 399 ASP A O 1
ATOM 3042 N N . ALA A 1 400 ? -28.809 -10.105 35.111 1.00 88.88 400 ALA A N 1
ATOM 3043 C CA . ALA A 1 400 ? -29.791 -9.689 34.124 1.00 88.88 400 ALA A CA 1
ATOM 3044 C C . ALA A 1 400 ? -30.790 -8.651 34.665 1.00 88.88 400 ALA A C 1
ATOM 3046 O O . ALA A 1 400 ? -31.462 -8.008 33.861 1.00 88.88 400 ALA A O 1
ATOM 3047 N N . SER A 1 401 ? -30.902 -8.448 35.980 1.00 90.81 401 SER A N 1
ATOM 3048 C CA . SER A 1 401 ? -31.752 -7.410 36.588 1.00 90.81 401 SER A CA 1
ATOM 3049 C C . SER A 1 401 ? -31.122 -6.010 36.541 1.00 90.81 401 SER A C 1
ATOM 3051 O O . SER A 1 401 ? -31.817 -4.998 36.674 1.00 90.81 401 SER A O 1
ATOM 3053 N N . LYS A 1 402 ? -29.815 -5.945 36.270 1.00 92.31 402 LYS A N 1
ATOM 3054 C CA . LYS A 1 402 ? -29.024 -4.717 36.228 1.00 92.31 402 LYS A CA 1
ATOM 3055 C C . LYS A 1 402 ? -28.679 -4.310 34.792 1.00 92.31 402 LYS A C 1
ATOM 3057 O O . LYS A 1 402 ? -28.508 -5.137 33.887 1.00 92.31 402 LYS A O 1
ATOM 3062 N N . HIS A 1 403 ? -28.526 -3.012 34.589 1.00 91.38 403 HIS A N 1
ATOM 3063 C CA . HIS A 1 403 ? -28.000 -2.387 33.384 1.00 91.38 403 HIS A CA 1
ATOM 3064 C C . HIS A 1 403 ? -26.575 -1.886 33.670 1.00 91.38 403 HIS A C 1
ATOM 3066 O O . HIS A 1 403 ? -26.324 -1.324 34.733 1.00 91.38 403 HIS A O 1
ATOM 3072 N N . ALA A 1 404 ? -25.648 -2.088 32.732 1.00 91.25 404 ALA A N 1
ATOM 3073 C CA . ALA A 1 404 ? -24.370 -1.383 32.731 1.00 91.25 404 ALA A CA 1
ATOM 3074 C C . ALA A 1 404 ? -24.609 0.051 32.247 1.00 91.25 404 ALA A C 1
ATOM 3076 O O . ALA A 1 404 ? -24.935 0.252 31.080 1.00 91.25 404 ALA A O 1
ATOM 3077 N N . HIS A 1 405 ? -24.520 1.016 33.152 1.00 93.75 405 HIS A N 1
ATOM 3078 C CA . HIS A 1 405 ? -24.752 2.423 32.862 1.00 93.75 405 HIS A CA 1
ATOM 3079 C C . HIS A 1 405 ? -23.414 3.148 32.691 1.00 93.75 405 HIS A C 1
ATOM 3081 O O . HIS A 1 405 ? -22.518 2.997 33.527 1.00 93.75 405 HIS A O 1
ATOM 3087 N N . HIS A 1 406 ? -23.290 3.905 31.601 1.00 94.56 406 HIS A N 1
ATOM 3088 C CA . HIS A 1 406 ? -22.168 4.807 31.356 1.00 94.56 406 HIS A CA 1
ATOM 3089 C C . HIS A 1 406 ? -22.347 6.074 32.181 1.00 94.56 406 HIS A C 1
ATOM 3091 O O . HIS A 1 406 ? -23.328 6.782 31.976 1.00 94.56 406 HIS A O 1
ATOM 3097 N N . ILE A 1 407 ? -21.388 6.368 33.056 1.00 96.19 407 ILE A N 1
ATOM 3098 C CA . ILE A 1 407 ? -21.398 7.581 33.878 1.00 96.19 407 ILE A CA 1
ATOM 3099 C C . ILE A 1 407 ? -21.207 8.819 32.995 1.00 96.19 407 ILE A C 1
ATOM 3101 O O . ILE A 1 407 ? -22.025 9.728 33.007 1.00 96.19 407 ILE A O 1
ATOM 3105 N N . ILE A 1 408 ? -20.182 8.808 32.142 1.00 96.81 408 ILE A N 1
ATOM 3106 C CA . ILE A 1 408 ? -20.052 9.717 31.003 1.00 96.81 408 ILE A CA 1
ATOM 3107 C C . ILE A 1 408 ? -20.811 9.106 29.816 1.00 96.81 408 ILE A C 1
ATOM 3109 O O . ILE A 1 408 ? -20.363 8.080 29.283 1.00 96.81 408 ILE A O 1
ATOM 3113 N N . PRO A 1 409 ? -21.940 9.697 29.374 1.00 95.00 409 PRO A N 1
ATOM 3114 C CA . PRO A 1 409 ? -22.808 9.104 28.366 1.00 95.00 409 PRO A CA 1
ATOM 3115 C C . PRO A 1 409 ? -22.117 8.895 27.021 1.00 95.00 409 PRO A C 1
ATOM 3117 O O . PRO A 1 409 ? -21.445 9.781 26.489 1.00 95.00 409 PRO A O 1
ATOM 3120 N N . ARG A 1 410 ? -22.389 7.749 26.385 1.00 90.44 410 ARG A N 1
ATOM 3121 C CA . ARG A 1 410 ? -21.842 7.435 25.056 1.00 90.44 410 ARG A CA 1
ATOM 3122 C C . ARG A 1 410 ? -22.254 8.437 23.972 1.00 90.44 410 ARG A C 1
ATOM 3124 O O . ARG A 1 410 ? -21.515 8.622 23.010 1.00 90.44 410 ARG A O 1
ATOM 3131 N N . SER A 1 411 ? -23.402 9.099 24.121 1.00 92.00 411 SER A N 1
ATOM 3132 C CA . SER A 1 411 ? -23.866 10.151 23.207 1.00 92.00 411 SER A CA 1
ATOM 3133 C C . SER A 1 411 ? -22.935 11.364 23.166 1.00 92.00 411 SER A C 1
ATOM 3135 O O . SER A 1 411 ? -22.853 12.017 22.130 1.00 92.00 411 SER A O 1
ATOM 3137 N N . LEU A 1 412 ? -22.189 11.622 24.243 1.00 95.44 412 LEU A N 1
ATOM 3138 C CA . LEU A 1 412 ? -21.287 12.766 24.358 1.00 95.44 412 LEU A CA 1
ATOM 3139 C C . LEU A 1 412 ? -19.878 12.476 23.834 1.00 95.44 412 LEU A C 1
ATOM 3141 O O . LEU A 1 412 ? -19.011 13.331 23.943 1.00 95.44 412 LEU A O 1
ATOM 3145 N N . TYR A 1 413 ? -19.615 11.316 23.216 1.00 92.06 413 TYR A N 1
ATOM 3146 C CA . TYR A 1 413 ? -18.253 10.922 22.820 1.00 92.06 413 TYR A CA 1
ATOM 3147 C C . TYR A 1 413 ? -17.516 11.953 21.948 1.00 92.06 413 TYR A C 1
ATOM 3149 O O . TYR A 1 413 ? -16.291 11.955 21.924 1.00 92.06 413 TYR A O 1
ATOM 3157 N N . ARG A 1 414 ? -18.244 12.810 21.219 1.00 92.94 414 ARG A N 1
ATOM 3158 C CA . ARG A 1 414 ? -17.692 13.871 20.361 1.00 92.94 414 ARG A CA 1
ATOM 3159 C C . ARG A 1 414 ? -17.256 15.123 21.125 1.00 92.94 414 ARG A C 1
ATOM 3161 O O . ARG A 1 414 ? -16.616 15.977 20.522 1.00 92.94 414 ARG A O 1
ATOM 3168 N N . HIS A 1 415 ? -17.607 15.248 22.402 1.00 96.31 415 HIS A N 1
ATOM 3169 C CA . HIS A 1 415 ? -17.260 16.405 23.214 1.00 96.31 415 HIS A CA 1
ATOM 3170 C C . HIS A 1 415 ? -15.736 16.544 23.331 1.00 96.31 415 HIS A C 1
ATOM 3172 O O . HIS A 1 415 ? -15.026 15.555 23.536 1.00 96.31 415 HIS A O 1
ATOM 3178 N N . GLN A 1 416 ? -15.229 17.775 23.227 1.00 95.31 416 GLN A N 1
ATOM 3179 C CA . GLN A 1 416 ? -13.791 18.051 23.139 1.00 95.31 416 GLN A CA 1
ATOM 3180 C C . GLN A 1 416 ? -13.005 17.484 24.327 1.00 95.31 416 GLN A C 1
ATOM 3182 O O . GLN A 1 416 ? -11.949 16.894 24.130 1.00 95.31 416 GLN A O 1
ATOM 3187 N N . ILE A 1 417 ? -13.535 17.610 25.546 1.00 97.75 417 ILE A N 1
ATOM 3188 C CA . ILE A 1 417 ? -12.880 17.107 26.765 1.00 97.75 417 ILE A CA 1
ATOM 3189 C C . ILE A 1 417 ? -12.743 15.580 26.740 1.00 97.75 417 ILE A C 1
ATOM 3191 O O . ILE A 1 417 ? -11.687 15.057 27.075 1.00 97.75 417 ILE A O 1
ATOM 3195 N N . ILE A 1 418 ? -13.753 14.863 26.237 1.00 96.50 418 ILE A N 1
ATOM 3196 C CA . ILE A 1 418 ? -13.701 13.399 26.090 1.00 96.50 418 ILE A CA 1
ATOM 3197 C C . ILE A 1 418 ? -12.689 13.002 25.013 1.00 96.50 418 ILE A C 1
ATOM 3199 O O . ILE A 1 418 ? -11.909 12.071 25.199 1.00 96.50 418 ILE A O 1
ATOM 3203 N N . GLN A 1 419 ? -12.659 13.736 23.901 1.00 94.12 419 GLN A N 1
ATOM 3204 C CA . GLN A 1 419 ? -11.684 13.528 22.830 1.00 94.12 419 GLN A CA 1
ATOM 3205 C C . GLN A 1 419 ? -10.245 13.820 23.280 1.00 94.12 419 GLN A C 1
ATOM 3207 O O . GLN A 1 419 ? -9.328 13.120 22.860 1.00 94.12 419 GLN A O 1
ATOM 3212 N N . ASN A 1 420 ? -10.038 14.830 24.127 1.00 93.75 420 ASN A N 1
ATOM 3213 C CA . ASN A 1 420 ? -8.737 15.172 24.699 1.00 93.75 420 ASN A CA 1
ATOM 3214 C C . ASN A 1 420 ? -8.294 14.144 25.742 1.00 93.75 420 ASN A C 1
ATOM 3216 O O . ASN A 1 420 ? -7.170 13.667 25.666 1.00 93.75 420 ASN A O 1
ATOM 3220 N N . ALA A 1 421 ? -9.186 13.723 26.639 1.00 92.88 421 ALA A N 1
ATOM 3221 C CA . ALA A 1 421 ? -8.899 12.666 27.605 1.00 92.88 421 ALA A CA 1
ATOM 3222 C C . ALA A 1 421 ? -8.566 11.324 26.928 1.00 92.88 421 ALA A C 1
ATOM 3224 O O . ALA A 1 421 ? -7.751 10.557 27.432 1.00 92.88 421 ALA A O 1
ATOM 3225 N N . ALA A 1 422 ? -9.149 11.031 25.762 1.00 88.69 422 ALA A N 1
ATOM 3226 C CA . ALA A 1 422 ? -8.789 9.851 24.972 1.00 88.69 422 ALA A CA 1
ATOM 3227 C C . ALA A 1 422 ? -7.380 9.929 24.353 1.00 88.69 422 ALA A C 1
ATOM 3229 O O . ALA A 1 422 ? -6.804 8.897 24.020 1.00 88.69 422 ALA A O 1
ATOM 3230 N N . LYS A 1 423 ? -6.826 11.141 24.202 1.00 85.88 423 LYS A N 1
ATOM 3231 C CA . LYS A 1 423 ? -5.448 11.402 23.744 1.00 85.88 423 LYS A CA 1
ATOM 3232 C C . LYS A 1 423 ? -4.447 11.529 24.893 1.00 85.88 423 LYS A C 1
ATOM 3234 O O . LYS A 1 423 ? -3.266 11.728 24.621 1.00 85.88 423 LYS A O 1
ATOM 3239 N N . SER A 1 424 ? -4.916 11.484 26.139 1.00 86.19 424 SER A N 1
ATOM 3240 C CA . SER A 1 424 ? -4.055 11.556 27.316 1.00 86.19 424 SER A CA 1
ATOM 3241 C C . SER A 1 424 ? -3.113 10.363 27.350 1.00 86.19 424 SER A C 1
ATOM 3243 O O . SER A 1 424 ? -3.385 9.341 26.709 1.00 86.19 424 SER A O 1
ATOM 3245 N N . GLU A 1 425 ? -2.037 10.451 28.129 1.00 74.00 425 GLU A N 1
ATOM 3246 C CA . GLU A 1 425 ? -1.156 9.295 28.289 1.00 74.00 425 GLU A CA 1
ATOM 3247 C C . GLU A 1 425 ? -1.945 8.105 28.843 1.00 74.00 425 GLU A C 1
ATOM 3249 O O . GLU A 1 425 ? -1.735 6.979 28.429 1.00 74.00 425 GLU A O 1
ATOM 3254 N N . LYS A 1 426 ? -2.949 8.349 29.686 1.00 81.88 426 LYS A N 1
ATOM 3255 C CA . LYS A 1 426 ? -3.791 7.324 30.328 1.00 81.88 426 LYS A CA 1
ATOM 3256 C C . LYS A 1 426 ? -4.942 6.814 29.432 1.00 81.88 426 LYS A C 1
ATOM 3258 O O . LYS A 1 426 ? -5.662 5.880 29.814 1.00 81.88 426 LYS A O 1
ATOM 3263 N N . ALA A 1 427 ? -5.126 7.431 28.260 1.00 81.81 427 ALA A N 1
ATOM 3264 C CA . ALA A 1 427 ? -6.046 7.060 27.186 1.00 81.81 427 ALA A CA 1
ATOM 3265 C C . ALA A 1 427 ? -7.472 6.721 27.666 1.00 81.81 427 ALA A C 1
ATOM 3267 O O . ALA A 1 427 ? -7.873 5.553 27.692 1.00 81.81 427 ALA A O 1
ATOM 3268 N N . PHE A 1 428 ? -8.259 7.722 28.078 1.00 88.69 428 PHE A N 1
ATOM 3269 C CA . PHE A 1 428 ? -9.651 7.493 28.495 1.00 88.69 428 PHE A CA 1
ATOM 3270 C C . PHE A 1 428 ? -10.455 6.785 27.396 1.00 88.69 428 PHE A C 1
ATOM 3272 O O . PHE A 1 428 ? -10.494 7.226 26.247 1.00 88.69 428 PHE A O 1
ATOM 3279 N N . HIS A 1 429 ? -11.150 5.710 27.758 1.00 88.75 429 HIS A N 1
ATOM 3280 C CA . HIS A 1 429 ? -12.030 4.973 26.867 1.00 88.75 429 HIS A CA 1
ATOM 3281 C C . HIS A 1 429 ? -13.448 4.942 27.428 1.00 88.75 429 HIS A C 1
ATOM 3283 O O . HIS A 1 429 ? -13.689 4.476 28.534 1.00 88.75 429 HIS A O 1
ATOM 3289 N N . ILE A 1 430 ? -14.438 5.321 26.622 1.00 89.00 430 ILE A N 1
ATOM 3290 C CA . ILE A 1 430 ? -15.815 5.482 27.109 1.00 89.00 430 ILE A CA 1
ATOM 3291 C C . ILE A 1 430 ? -16.455 4.189 27.656 1.00 89.00 430 ILE A C 1
ATOM 3293 O O . ILE A 1 430 ? -17.310 4.248 28.527 1.00 89.00 430 ILE A O 1
ATOM 3297 N N . ASP A 1 431 ? -16.058 3.013 27.164 1.00 86.31 431 ASP A N 1
ATOM 3298 C CA . ASP A 1 431 ? -16.494 1.702 27.690 1.00 86.31 431 ASP A CA 1
ATOM 3299 C C . ASP A 1 431 ? -15.605 1.122 28.805 1.00 86.31 431 ASP A C 1
ATOM 3301 O O . ASP A 1 431 ? -15.739 -0.059 29.132 1.00 86.31 431 ASP A O 1
ATOM 3305 N N . GLU A 1 432 ? -14.666 1.888 29.362 1.00 83.56 432 GLU A N 1
ATOM 3306 C CA . GLU A 1 432 ? -13.819 1.375 30.437 1.00 83.56 432 GLU A CA 1
ATOM 3307 C C . GLU A 1 432 ? -14.581 1.187 31.748 1.00 83.56 432 GLU A C 1
ATOM 3309 O O . GLU A 1 432 ? -15.571 1.865 32.021 1.00 83.56 432 GLU A O 1
ATOM 3314 N N . ALA A 1 433 ? -14.101 0.263 32.584 1.00 84.25 433 ALA A N 1
ATOM 3315 C CA . ALA A 1 433 ? -14.763 -0.072 33.842 1.00 84.25 433 ALA A CA 1
ATOM 3316 C C . ALA A 1 433 ? -14.890 1.139 34.781 1.00 84.25 433 ALA A C 1
ATOM 3318 O O . ALA A 1 433 ? -15.886 1.251 35.492 1.00 84.25 433 ALA A O 1
ATOM 3319 N N . LEU A 1 434 ? -13.928 2.071 34.744 1.00 87.50 434 LEU A N 1
ATOM 3320 C CA . LEU A 1 434 ? -13.998 3.313 35.514 1.00 87.50 434 LEU A CA 1
ATOM 3321 C C . LEU A 1 434 ? -15.208 4.162 35.109 1.00 87.50 434 LEU A C 1
ATOM 3323 O O . LEU A 1 434 ? -15.857 4.714 35.986 1.00 87.50 434 LEU A O 1
ATOM 3327 N N . ASN A 1 435 ? -15.593 4.182 33.833 1.00 92.56 435 ASN A N 1
ATOM 3328 C CA . ASN A 1 435 ? -16.771 4.912 33.361 1.00 92.56 435 ASN A CA 1
ATOM 3329 C C . ASN A 1 435 ? -18.095 4.132 33.530 1.00 92.56 435 ASN A C 1
ATOM 3331 O O . ASN A 1 435 ? -19.144 4.551 33.039 1.00 92.56 435 ASN A O 1
ATOM 3335 N N . GLY A 1 436 ? -18.064 2.968 34.182 1.00 90.31 436 GLY A N 1
ATOM 3336 C CA . GLY A 1 436 ? -19.210 2.076 34.308 1.00 90.31 436 GLY A CA 1
ATOM 3337 C C . GLY A 1 436 ? -19.706 1.896 35.728 1.00 90.31 436 GLY A C 1
ATOM 3338 O O . GLY A 1 436 ? -18.927 1.803 36.674 1.00 90.31 436 GLY A O 1
ATOM 3339 N N . MET A 1 437 ? -21.020 1.734 35.867 1.00 90.94 437 MET A N 1
ATOM 3340 C CA . MET A 1 437 ? -21.630 1.200 37.083 1.00 90.94 437 MET A CA 1
ATOM 3341 C C . MET A 1 437 ? -22.776 0.243 36.742 1.00 90.94 437 MET A C 1
ATOM 3343 O O . MET A 1 437 ? -23.512 0.439 35.774 1.00 90.94 437 MET A O 1
ATOM 3347 N N . ALA A 1 438 ? -22.947 -0.804 37.549 1.00 93.31 438 ALA A N 1
ATOM 3348 C CA . ALA A 1 438 ? -24.138 -1.642 37.511 1.00 93.31 438 ALA A CA 1
ATOM 3349 C C . ALA A 1 438 ? -25.290 -0.961 38.263 1.00 93.31 438 ALA A C 1
ATOM 3351 O O . ALA A 1 438 ? -25.184 -0.693 39.457 1.00 93.31 438 ALA A O 1
ATOM 3352 N N . ILE A 1 439 ? -26.404 -0.716 37.577 1.00 93.38 439 ILE A N 1
ATOM 3353 C CA . ILE A 1 439 ? -27.568 -0.017 38.136 1.00 93.38 439 ILE A CA 1
ATOM 3354 C C . ILE A 1 439 ? -28.826 -0.846 37.888 1.00 93.38 439 ILE A C 1
ATOM 3356 O O . ILE A 1 439 ? -28.949 -1.504 36.857 1.00 93.38 439 ILE A O 1
ATOM 3360 N N . ASP A 1 440 ? -29.782 -0.835 38.817 1.00 94.25 440 ASP A N 1
ATOM 3361 C CA . ASP A 1 440 ? -31.082 -1.474 38.600 1.00 94.25 440 ASP A CA 1
ATOM 3362 C C . ASP A 1 440 ? -31.772 -0.960 37.337 1.00 94.25 440 ASP A C 1
ATOM 3364 O O . ASP A 1 440 ? -31.872 0.249 37.109 1.00 94.25 440 ASP A O 1
ATOM 3368 N N . LYS A 1 441 ? -32.306 -1.881 36.525 1.00 93.19 441 LYS A N 1
ATOM 3369 C CA . LYS A 1 441 ? -32.959 -1.543 35.250 1.00 93.19 441 LYS A CA 1
ATOM 3370 C C . LYS A 1 441 ? -34.051 -0.480 35.384 1.00 93.19 441 LYS A C 1
ATOM 3372 O O . LYS A 1 441 ? -34.199 0.346 34.493 1.00 93.19 441 LYS A O 1
ATOM 3377 N N . TRP A 1 442 ? -34.795 -0.476 36.491 1.00 92.75 442 TRP A N 1
ATOM 3378 C CA . TRP A 1 442 ? -35.871 0.492 36.721 1.00 92.75 442 TRP A CA 1
ATOM 3379 C C . TRP A 1 442 ? -35.364 1.922 36.983 1.00 92.75 442 TRP A C 1
ATOM 3381 O O . TRP A 1 442 ? -36.111 2.875 36.753 1.00 92.75 442 TRP A O 1
ATOM 3391 N N . ARG A 1 443 ? -34.112 2.082 37.446 1.00 92.62 443 ARG A N 1
ATOM 3392 C CA . ARG A 1 443 ? -33.461 3.390 37.642 1.00 92.62 443 ARG A CA 1
ATOM 3393 C C . ARG A 1 443 ? -32.883 3.928 36.338 1.00 92.62 443 ARG A C 1
ATOM 3395 O O . ARG A 1 443 ? -32.940 5.133 36.101 1.00 92.62 443 ARG A O 1
ATOM 3402 N N . ASN A 1 444 ? -32.351 3.027 35.509 1.00 85.31 444 ASN A N 1
ATOM 3403 C CA . ASN A 1 444 ? -31.731 3.325 34.219 1.00 85.31 444 ASN A CA 1
ATOM 3404 C C . ASN A 1 444 ? -32.752 3.279 33.063 1.00 85.31 444 ASN A C 1
ATOM 3406 O O . ASN A 1 444 ? -32.623 2.493 32.121 1.00 85.31 444 ASN A O 1
ATOM 3410 N N . THR A 1 445 ? -33.811 4.085 33.185 1.00 84.19 445 THR A N 1
ATOM 3411 C CA . THR A 1 445 ? -34.762 4.385 32.099 1.00 84.19 445 THR A CA 1
ATOM 3412 C C . THR A 1 445 ? -34.254 5.563 31.259 1.00 84.19 445 THR A C 1
ATOM 3414 O O . THR A 1 445 ? -33.156 6.047 31.500 1.00 84.19 445 THR A O 1
ATOM 3417 N N . ASN A 1 446 ? -35.047 6.073 30.309 1.00 89.12 446 ASN A N 1
ATOM 3418 C CA . ASN A 1 446 ? -34.702 7.300 29.581 1.00 89.12 446 ASN A CA 1
ATOM 3419 C C . ASN A 1 446 ? -34.318 8.438 30.553 1.00 89.12 446 ASN A C 1
ATOM 3421 O O . ASN A 1 446 ? -35.108 8.753 31.448 1.00 89.12 446 ASN A O 1
ATOM 3425 N N . HIS A 1 447 ? -33.116 9.001 30.393 1.00 90.50 447 HIS A N 1
ATOM 3426 C CA . HIS A 1 447 ? -32.508 9.950 31.333 1.00 90.50 447 HIS A CA 1
ATOM 3427 C C . HIS A 1 447 ? -31.825 11.163 30.645 1.00 90.50 447 HIS A C 1
ATOM 3429 O O . HIS A 1 447 ? -30.634 11.395 30.865 1.00 90.50 447 HIS A O 1
ATOM 3435 N N . PRO A 1 448 ? -32.520 11.936 29.783 1.00 94.25 448 PRO A N 1
ATOM 3436 C CA . PRO A 1 448 ? -31.945 13.126 29.143 1.00 94.25 448 PRO A CA 1
ATOM 3437 C C . PRO A 1 448 ? -31.362 14.145 30.132 1.00 94.25 448 PRO A C 1
ATOM 3439 O O . PRO A 1 448 ? -30.248 14.593 29.917 1.00 94.25 448 PRO A O 1
ATOM 3442 N N . SER A 1 449 ? -32.018 14.428 31.261 1.00 95.25 449 SER A N 1
ATOM 3443 C CA . SER A 1 449 ? -31.504 15.432 32.209 1.00 95.25 449 SER A CA 1
ATOM 3444 C C . SER A 1 449 ? -30.231 14.994 32.921 1.00 95.25 449 SER A C 1
ATOM 3446 O O . SER A 1 449 ? -29.419 15.837 33.276 1.00 95.25 449 SER A O 1
ATOM 3448 N N . TYR A 1 450 ? -30.011 13.686 33.082 1.00 96.38 450 TYR A N 1
ATOM 3449 C CA . TYR A 1 450 ? -28.711 13.193 33.537 1.00 96.38 450 TYR A CA 1
ATOM 3450 C C . TYR A 1 450 ? -27.619 13.516 32.508 1.00 96.38 450 TYR A C 1
ATOM 3452 O O . TYR A 1 450 ? -26.547 13.990 32.873 1.00 96.38 450 TYR A O 1
ATOM 3460 N N . ASN A 1 451 ? -27.906 13.305 31.218 1.00 96.06 451 ASN A N 1
ATOM 3461 C CA . ASN A 1 451 ? -26.966 13.645 30.152 1.00 96.06 451 ASN A CA 1
ATOM 3462 C C . ASN A 1 451 ? -26.697 15.157 30.111 1.00 96.06 451 ASN A C 1
ATOM 3464 O O . ASN A 1 451 ? -25.539 15.536 29.967 1.00 96.06 451 ASN A O 1
ATOM 3468 N N . ASP A 1 452 ? -27.732 15.984 30.295 1.00 97.12 452 ASP A N 1
ATOM 3469 C CA . ASP A 1 452 ? -27.618 17.448 30.313 1.00 97.12 452 ASP A CA 1
ATOM 3470 C C . ASP A 1 452 ? -26.724 17.932 31.469 1.00 97.12 452 ASP A C 1
ATOM 3472 O O . ASP A 1 452 ? -25.910 18.829 31.277 1.00 97.12 452 ASP A O 1
ATOM 3476 N N . ILE A 1 453 ? -26.823 17.319 32.659 1.00 97.62 453 ILE A N 1
ATOM 3477 C CA . ILE A 1 453 ? -25.954 17.641 33.808 1.00 97.62 453 ILE A CA 1
ATOM 3478 C C . ILE A 1 453 ? -24.490 17.329 33.483 1.00 97.62 453 ILE A C 1
ATOM 3480 O O . ILE A 1 453 ? -23.610 18.155 33.732 1.00 97.62 453 ILE A O 1
ATOM 3484 N N . ILE A 1 454 ? -24.220 16.151 32.910 1.00 98.25 454 ILE A N 1
ATOM 3485 C CA . ILE A 1 454 ? -22.857 15.768 32.525 1.00 98.25 454 ILE A CA 1
ATOM 3486 C C . ILE A 1 454 ? -22.324 16.714 31.446 1.00 98.25 454 ILE A C 1
ATOM 3488 O O . ILE A 1 454 ? -21.223 17.236 31.593 1.00 98.25 454 ILE A O 1
ATOM 3492 N N . GLU A 1 455 ? -23.096 16.978 30.390 1.00 98.06 455 GLU A N 1
ATOM 3493 C CA . GLU A 1 455 ? -22.703 17.901 29.320 1.00 98.06 455 GLU A CA 1
ATOM 3494 C C . GLU A 1 455 ? -22.442 19.316 29.852 1.00 98.06 455 GLU A C 1
ATOM 3496 O O . GLU A 1 455 ? -21.427 19.916 29.510 1.00 98.06 455 GLU A O 1
ATOM 3501 N N . PHE A 1 456 ? -23.280 19.813 30.765 1.00 98.00 456 PHE A N 1
ATOM 3502 C CA . PHE A 1 456 ? -23.084 21.107 31.417 1.00 98.00 456 PHE A CA 1
ATOM 3503 C C . PHE A 1 456 ? -21.764 21.176 32.194 1.00 98.00 456 PHE A C 1
ATOM 3505 O O . PHE A 1 456 ? -21.017 22.142 32.048 1.00 98.00 456 PHE A O 1
ATOM 3512 N N . LYS A 1 457 ? -21.429 20.146 32.983 1.00 98.25 457 LYS A N 1
ATOM 3513 C CA . LYS A 1 457 ? -20.149 20.093 33.711 1.00 98.25 457 LYS A CA 1
ATOM 3514 C C . LYS A 1 457 ? -18.954 20.021 32.753 1.00 98.25 457 LYS A C 1
ATOM 3516 O O . LYS A 1 457 ? -17.955 20.702 32.979 1.00 98.25 457 LYS A O 1
ATOM 3521 N N . LEU A 1 458 ? -19.068 19.257 31.662 1.00 98.31 458 LEU A N 1
ATOM 3522 C CA . LEU A 1 458 ? -18.040 19.191 30.619 1.00 98.31 458 LEU A CA 1
ATOM 3523 C C . LEU A 1 458 ? -17.818 20.554 29.933 1.00 98.31 458 LEU A C 1
ATOM 3525 O O . LEU A 1 458 ? -16.669 20.941 29.706 1.00 98.31 458 LEU A O 1
ATOM 3529 N N . GLU A 1 459 ? -18.892 21.277 29.604 1.00 98.25 459 GLU A N 1
ATOM 3530 C CA . GLU A 1 459 ? -18.812 22.603 28.980 1.00 98.25 459 GLU A CA 1
ATOM 3531 C C . GLU A 1 459 ? -18.284 23.663 29.956 1.00 98.25 459 GLU A C 1
ATOM 3533 O O . GLU A 1 459 ? -17.452 24.481 29.564 1.00 98.25 459 GLU A O 1
ATOM 3538 N N . ASN A 1 460 ? -18.666 23.623 31.237 1.00 98.12 460 ASN A N 1
ATOM 3539 C CA . ASN A 1 460 ? -18.098 24.521 32.248 1.00 98.12 460 ASN A CA 1
ATOM 3540 C C . ASN A 1 460 ? -16.586 24.337 32.371 1.00 98.12 460 ASN A C 1
ATOM 3542 O O . ASN A 1 460 ? -15.850 25.313 32.251 1.00 98.12 460 ASN A O 1
ATOM 3546 N N . PHE A 1 461 ? -16.108 23.095 32.505 1.00 98.38 461 PHE A N 1
ATOM 3547 C CA . PHE A 1 461 ? -14.672 22.830 32.587 1.00 98.38 461 PHE A CA 1
ATOM 3548 C C . PHE A 1 461 ? -13.925 23.321 31.345 1.00 98.38 461 PHE A C 1
ATOM 3550 O O . PHE A 1 461 ? -12.881 23.957 31.465 1.00 98.38 461 PHE A O 1
ATOM 3557 N N . LYS A 1 462 ? -14.478 23.076 30.152 1.00 97.25 462 LYS A N 1
ATOM 3558 C CA . LYS A 1 462 ? -13.917 23.549 28.880 1.00 97.25 462 LYS A CA 1
ATOM 3559 C C . LYS A 1 462 ? -13.828 25.077 28.809 1.00 97.25 462 LYS A C 1
ATOM 3561 O O . LYS A 1 462 ? -12.845 25.595 28.286 1.00 97.25 462 LYS A O 1
ATOM 3566 N N . ASN A 1 463 ? -14.837 25.786 29.310 1.00 97.31 463 ASN A N 1
ATOM 3567 C CA . ASN A 1 463 ? -14.873 27.248 29.302 1.00 97.31 463 ASN A CA 1
ATOM 3568 C C . ASN A 1 463 ? -13.938 27.862 30.353 1.00 97.31 463 ASN A C 1
ATOM 3570 O O . ASN A 1 463 ? -13.302 28.878 30.083 1.00 97.31 463 ASN A O 1
ATOM 3574 N N . GLU A 1 464 ? -13.835 27.246 31.530 1.00 97.75 464 GLU A N 1
ATOM 3575 C CA . GLU A 1 464 ? -12.950 27.688 32.615 1.00 97.75 464 GLU A CA 1
ATOM 3576 C C . GLU A 1 464 ? -11.477 27.348 32.341 1.00 97.75 464 GLU A C 1
ATOM 3578 O O . GLU A 1 464 ? -10.584 28.085 32.757 1.00 97.75 464 GLU A O 1
ATOM 3583 N N . ASN A 1 465 ? -11.217 26.272 31.588 1.00 97.12 465 ASN A N 1
ATOM 3584 C CA . ASN A 1 465 ? -9.878 25.746 31.315 1.00 97.12 465 ASN A CA 1
ATOM 3585 C C . ASN A 1 465 ? -9.636 25.577 29.798 1.00 97.12 465 ASN A C 1
ATOM 3587 O O . ASN A 1 465 ? -9.414 24.462 29.320 1.00 97.12 465 ASN A O 1
ATOM 3591 N N . PRO A 1 466 ? -9.634 26.668 29.004 1.00 94.06 466 PRO A N 1
ATOM 3592 C CA . PRO A 1 466 ? -9.558 26.592 27.539 1.00 94.06 466 PRO A CA 1
ATOM 3593 C C . PRO A 1 466 ? -8.249 25.987 27.007 1.00 94.06 466 PRO A C 1
ATOM 3595 O O . PRO A 1 466 ? -8.202 25.530 25.867 1.00 94.06 466 PRO A O 1
ATOM 3598 N N . ASN A 1 467 ? -7.196 25.975 27.829 1.00 95.19 467 ASN A N 1
ATOM 3599 C CA . ASN A 1 467 ? -5.875 25.445 27.488 1.00 95.19 467 ASN A CA 1
ATOM 3600 C C . ASN A 1 467 ? -5.551 24.132 28.217 1.00 95.19 467 ASN A C 1
ATOM 3602 O O . ASN A 1 467 ? -4.382 23.752 28.255 1.00 95.19 467 ASN A O 1
ATOM 3606 N N . ALA A 1 468 ? -6.553 23.465 28.806 1.00 95.50 468 ALA A N 1
ATOM 3607 C CA . ALA A 1 468 ? -6.346 22.200 29.501 1.00 95.50 468 ALA A CA 1
ATOM 3608 C C . ALA A 1 468 ? -5.657 21.185 28.579 1.00 95.50 468 ALA A C 1
ATOM 3610 O O . ALA A 1 468 ? -6.117 20.911 27.461 1.00 95.50 468 ALA A O 1
ATOM 3611 N N . ASN A 1 469 ? -4.552 20.620 29.052 1.00 95.69 469 ASN A N 1
ATOM 3612 C CA . ASN A 1 469 ? -3.843 19.565 28.352 1.00 95.69 469 ASN A CA 1
ATOM 3613 C C . ASN A 1 469 ? -4.631 18.239 28.419 1.00 95.69 469 ASN A C 1
ATOM 3615 O O . ASN A 1 469 ? -5.692 18.133 29.044 1.00 95.69 469 ASN A O 1
ATOM 3619 N N . TYR A 1 470 ? -4.146 17.214 27.717 1.00 93.81 470 TYR A N 1
ATOM 3620 C CA . TYR A 1 470 ? -4.867 15.946 27.611 1.00 93.81 470 TYR A CA 1
ATOM 3621 C C . TYR A 1 470 ? -5.010 15.212 28.952 1.00 93.81 470 TYR A C 1
ATOM 3623 O O . TYR A 1 470 ? -6.061 14.616 29.194 1.00 93.81 470 TYR A O 1
ATOM 3631 N N . ASP A 1 471 ? -4.004 15.279 29.824 1.00 91.06 471 ASP A N 1
ATOM 3632 C CA . ASP A 1 471 ? -4.041 14.641 31.142 1.00 91.06 471 ASP A CA 1
ATOM 3633 C C . ASP A 1 471 ? -4.936 15.412 32.118 1.00 91.06 471 ASP A C 1
ATOM 3635 O O . ASP A 1 471 ? -5.702 14.790 32.844 1.00 91.06 471 ASP A O 1
ATOM 3639 N N . GLU A 1 472 ? -4.957 16.746 32.059 1.00 96.31 472 GLU A N 1
ATOM 3640 C CA . GLU A 1 472 ? -5.900 17.570 32.834 1.00 96.31 472 GLU A CA 1
ATOM 3641 C C . GLU A 1 472 ? -7.356 17.269 32.450 1.00 96.31 472 GLU A C 1
ATOM 3643 O O . GLU A 1 472 ? -8.225 17.147 33.313 1.00 96.31 472 GLU A O 1
ATOM 3648 N N . CYS A 1 473 ? -7.631 17.077 31.153 1.00 96.69 473 CYS A N 1
ATOM 3649 C CA . CYS A 1 473 ? -8.948 16.635 30.689 1.00 96.69 473 CYS A CA 1
ATOM 3650 C C . CYS A 1 473 ? -9.301 15.233 31.212 1.00 96.69 473 CYS A C 1
ATOM 3652 O O . CYS A 1 473 ? -10.463 14.964 31.515 1.00 96.69 473 CYS A O 1
ATOM 3654 N N . TYR A 1 474 ? -8.320 14.328 31.281 1.00 94.50 474 TYR A N 1
ATOM 3655 C CA . TYR A 1 474 ? -8.508 12.977 31.806 1.00 94.50 474 TYR A CA 1
ATOM 3656 C C . TYR A 1 474 ? -8.807 12.990 33.306 1.00 94.50 474 TYR A C 1
ATOM 3658 O O . TYR A 1 474 ? -9.756 12.338 33.740 1.00 94.50 474 TYR A O 1
ATOM 3666 N N . ASP A 1 475 ? -8.023 13.736 34.082 1.00 95.31 475 ASP A N 1
ATOM 3667 C CA . ASP A 1 475 ? -8.163 13.809 35.535 1.00 95.31 475 ASP A CA 1
ATOM 3668 C C . ASP A 1 475 ? -9.518 14.431 35.910 1.00 95.31 475 ASP A C 1
ATOM 3670 O O . ASP A 1 475 ? -10.253 13.855 36.710 1.00 95.31 475 ASP A O 1
ATOM 3674 N N . PHE A 1 476 ? -9.941 15.489 35.208 1.00 97.88 476 PHE A N 1
ATOM 3675 C CA . PHE A 1 476 ? -11.286 16.047 35.365 1.00 97.88 476 PHE A CA 1
ATOM 3676 C C . PHE A 1 476 ? -12.404 15.032 35.076 1.00 97.88 476 PHE A C 1
ATOM 3678 O O . PHE A 1 476 ? -13.396 14.982 35.805 1.00 97.88 476 PHE A O 1
ATOM 3685 N N . LEU A 1 477 ? -12.277 14.207 34.027 1.00 97.12 477 LEU A N 1
ATOM 3686 C CA . LEU A 1 477 ? -13.283 13.174 33.758 1.00 97.12 477 LEU A CA 1
ATOM 3687 C C . LEU A 1 477 ? -13.374 12.152 34.889 1.00 97.12 477 LEU A C 1
ATOM 3689 O O . LEU A 1 477 ? -14.476 11.683 35.166 1.00 97.12 477 LEU A O 1
ATOM 3693 N N . LEU A 1 478 ? -12.257 11.790 35.524 1.00 94.31 478 LEU A N 1
ATOM 3694 C CA . LEU A 1 478 ? -12.282 10.877 36.665 1.00 94.31 478 LEU A CA 1
ATOM 3695 C C . LEU A 1 478 ? -12.981 11.503 37.872 1.00 94.31 478 LEU A C 1
ATOM 3697 O O . LEU A 1 478 ? -13.852 10.854 38.451 1.00 94.31 478 LEU A O 1
ATOM 3701 N N . ASP A 1 479 ? -12.681 12.763 38.181 1.00 96.75 479 ASP A N 1
ATOM 3702 C CA . ASP A 1 479 ? -13.344 13.490 39.267 1.00 96.75 479 ASP A CA 1
ATOM 3703 C C . ASP A 1 479 ? -14.857 13.598 39.022 1.00 96.75 479 ASP A C 1
ATOM 3705 O O . ASP A 1 479 ? -15.665 13.304 39.906 1.00 96.75 479 ASP A O 1
ATOM 3709 N N . LEU A 1 480 ? -15.258 13.927 37.789 1.00 97.81 480 LEU A N 1
ATOM 3710 C CA . LEU A 1 480 ? -16.661 13.985 37.378 1.00 97.81 480 LEU A CA 1
ATOM 3711 C C . LEU A 1 480 ? -17.349 12.616 37.467 1.00 97.81 480 LEU A C 1
ATOM 3713 O O . LEU A 1 480 ? -18.506 12.511 37.883 1.00 97.81 480 LEU A O 1
ATOM 3717 N N . ILE A 1 481 ? -16.649 11.550 37.073 1.00 96.56 481 ILE A N 1
ATOM 3718 C CA . ILE A 1 481 ? -17.149 10.182 37.196 1.00 96.56 481 ILE A CA 1
ATOM 3719 C C . ILE A 1 481 ? -17.395 9.845 38.666 1.00 96.56 481 ILE A C 1
ATOM 3721 O O . ILE A 1 481 ? -18.454 9.307 38.994 1.00 96.56 481 ILE A O 1
ATOM 3725 N N . ASP A 1 482 ? -16.446 10.141 39.546 1.00 95.31 482 ASP A N 1
ATOM 3726 C CA . ASP A 1 482 ? -16.554 9.814 40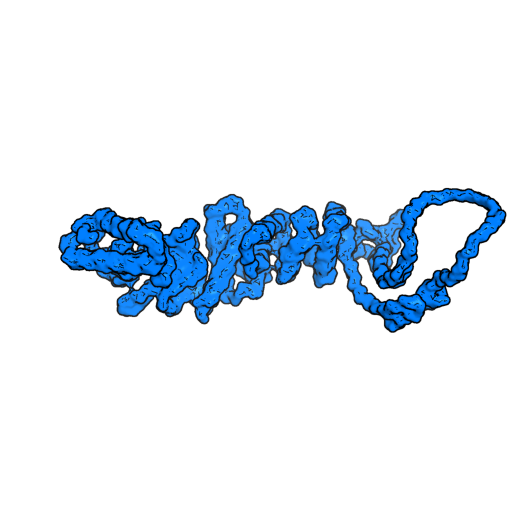.964 1.00 95.31 482 ASP A CA 1
ATOM 3727 C C . ASP A 1 482 ? -17.647 10.636 41.657 1.00 95.31 482 ASP A C 1
ATOM 3729 O O . ASP A 1 482 ? -18.442 10.073 42.418 1.00 95.31 482 ASP A O 1
ATOM 3733 N N . GLU A 1 483 ? -17.786 11.917 41.310 1.00 97.06 483 GLU A N 1
ATOM 3734 C CA . GLU A 1 483 ? -18.893 12.772 41.747 1.00 97.06 483 GLU A CA 1
ATOM 3735 C C . GLU A 1 483 ? -20.253 12.181 41.339 1.00 97.06 483 GLU A C 1
ATOM 3737 O O . GLU A 1 483 ? -21.137 11.969 42.176 1.00 97.06 483 GLU A O 1
ATOM 3742 N N . ALA A 1 484 ? -20.414 11.836 40.060 1.00 96.69 484 ALA A N 1
ATOM 3743 C CA . ALA A 1 484 ? -21.652 11.269 39.540 1.00 96.69 484 ALA A CA 1
ATOM 3744 C C . ALA A 1 484 ? -21.970 9.902 40.167 1.00 96.69 484 ALA A C 1
ATOM 3746 O O . ALA A 1 484 ? -23.119 9.619 40.522 1.00 96.69 484 ALA A O 1
ATOM 3747 N N . LYS A 1 485 ? -20.958 9.043 40.354 1.00 95.56 485 LYS A N 1
ATOM 3748 C CA . LYS A 1 485 ? -21.114 7.761 41.054 1.00 95.56 485 LYS A CA 1
ATOM 3749 C C . LYS A 1 485 ? -21.550 7.967 42.503 1.00 95.56 485 LYS A C 1
ATOM 3751 O O . LYS A 1 485 ? -22.435 7.247 42.969 1.00 95.56 485 LYS A O 1
ATOM 3756 N N . ALA A 1 486 ? -20.968 8.937 43.207 1.00 95.56 486 ALA A N 1
ATOM 3757 C CA . ALA A 1 486 ? -21.364 9.280 44.567 1.00 95.56 486 ALA A CA 1
ATOM 3758 C C . ALA A 1 486 ? -22.826 9.749 44.611 1.00 95.56 486 ALA A C 1
ATOM 3760 O O . ALA A 1 486 ? -23.604 9.248 45.425 1.00 95.56 486 ALA A O 1
ATOM 3761 N N . ALA A 1 487 ? -23.241 10.614 43.682 1.00 96.31 487 ALA A N 1
ATOM 3762 C CA . ALA A 1 487 ? -24.625 11.070 43.577 1.00 96.31 487 ALA A CA 1
ATOM 3763 C C . ALA A 1 487 ? -25.610 9.908 43.338 1.00 96.31 487 ALA A C 1
ATOM 3765 O O . ALA A 1 487 ? -26.660 9.834 43.985 1.00 96.31 487 ALA A O 1
ATOM 3766 N N . ILE A 1 488 ? -25.256 8.958 42.464 1.00 95.50 488 ILE A N 1
ATOM 3767 C CA . ILE A 1 488 ? -26.055 7.753 42.182 1.00 95.50 488 ILE A CA 1
ATOM 3768 C C . ILE A 1 488 ? -26.180 6.854 43.419 1.00 95.50 488 ILE A C 1
ATOM 3770 O O . ILE A 1 488 ? -27.276 6.347 43.695 1.00 95.50 488 ILE A O 1
ATOM 3774 N N . ASN A 1 489 ? -25.076 6.638 44.138 1.00 94.56 489 ASN A N 1
ATOM 3775 C CA . ASN A 1 489 ? -25.015 5.761 45.310 1.00 94.56 489 ASN A CA 1
ATOM 3776 C C . ASN A 1 489 ? -25.736 6.356 46.523 1.00 94.56 489 ASN A C 1
ATOM 3778 O O . ASN A 1 489 ? -26.426 5.629 47.235 1.00 94.56 489 ASN A O 1
ATOM 3782 N N . ASN A 1 490 ? -25.644 7.673 46.717 1.00 96.38 490 ASN A N 1
ATOM 3783 C CA . ASN A 1 490 ? -26.312 8.382 47.811 1.00 96.38 490 ASN A CA 1
ATOM 3784 C C . ASN A 1 490 ? -27.835 8.485 47.617 1.00 96.38 490 ASN A C 1
ATOM 3786 O O . ASN A 1 490 ? -28.560 8.740 48.575 1.00 96.38 490 ASN A O 1
ATOM 3790 N N . ASN A 1 491 ? -28.335 8.243 46.400 1.00 95.88 491 ASN A N 1
ATOM 3791 C CA . ASN A 1 491 ? -29.756 8.332 46.056 1.00 95.88 491 ASN A CA 1
ATOM 3792 C C . ASN A 1 491 ? -30.307 7.011 45.477 1.00 95.88 491 ASN A C 1
ATOM 3794 O O . ASN A 1 491 ? -30.792 6.987 44.338 1.00 95.88 491 ASN A O 1
ATOM 3798 N N . PRO A 1 492 ? -30.269 5.889 46.223 1.00 93.25 492 PRO A N 1
ATOM 3799 C CA . PRO A 1 492 ? -30.542 4.552 45.684 1.00 93.25 492 PRO A CA 1
ATOM 3800 C C . PRO A 1 492 ? -31.991 4.348 45.208 1.00 93.25 492 PRO A C 1
ATOM 3802 O O . PRO A 1 492 ? -32.255 3.444 44.417 1.00 93.25 492 PRO A O 1
ATOM 3805 N N . THR A 1 493 ? -32.928 5.186 45.659 1.00 93.31 493 THR A N 1
ATOM 3806 C CA . THR A 1 493 ? -34.360 5.122 45.323 1.00 93.31 493 THR A CA 1
ATOM 3807 C C . THR A 1 493 ? -34.769 6.055 44.178 1.00 93.31 493 THR A C 1
ATOM 3809 O O . THR A 1 493 ? -35.927 6.032 43.758 1.00 93.31 493 THR A O 1
ATOM 3812 N N . LEU A 1 494 ? -33.848 6.860 43.637 1.00 93.69 494 LEU A N 1
ATOM 3813 C CA . LEU A 1 494 ? -34.139 7.771 42.531 1.00 93.69 494 LEU A CA 1
ATOM 3814 C C . LEU A 1 494 ? -33.801 7.151 41.172 1.00 93.69 494 LEU A C 1
ATOM 3816 O O . LEU A 1 494 ? -32.813 6.427 41.013 1.00 93.69 494 LEU A O 1
ATOM 3820 N N . LYS A 1 495 ? -34.611 7.492 40.163 1.00 94.81 495 LYS A N 1
ATOM 3821 C CA . LYS A 1 495 ? -34.247 7.312 38.752 1.00 94.81 495 LYS A CA 1
ATOM 3822 C C . LYS A 1 495 ? -33.136 8.288 38.381 1.00 94.81 495 LYS A C 1
ATOM 3824 O O . LYS A 1 495 ? -33.112 9.401 38.896 1.00 94.81 495 LYS A O 1
ATOM 3829 N N . LEU A 1 496 ? -32.279 7.899 37.438 1.00 94.25 496 LEU A N 1
ATOM 3830 C CA . LEU A 1 496 ? -31.134 8.721 37.021 1.00 94.25 496 LEU A CA 1
ATOM 3831 C C . LEU A 1 496 ? -31.551 10.092 36.480 1.00 94.25 496 LEU A C 1
ATOM 3833 O O . LEU A 1 496 ? -30.935 11.096 36.806 1.00 94.25 496 LEU A O 1
ATOM 3837 N N . GLN A 1 497 ? -32.669 10.134 35.751 1.00 94.69 497 GLN A N 1
ATOM 3838 C CA . GLN A 1 497 ? -33.312 11.353 35.249 1.00 94.69 497 GLN A CA 1
ATOM 3839 C C . GLN A 1 497 ? -33.619 12.408 36.333 1.00 94.69 497 GLN A C 1
ATOM 3841 O O . GLN A 1 497 ? -33.810 13.571 35.997 1.00 94.69 497 GLN A O 1
ATOM 3846 N N . ASN A 1 498 ? -33.702 12.007 37.605 1.00 94.62 498 ASN A N 1
ATOM 3847 C CA . ASN A 1 498 ? -34.076 12.874 38.724 1.00 94.62 498 ASN A CA 1
ATOM 3848 C C . ASN A 1 498 ? -32.889 13.193 39.649 1.00 94.62 498 ASN A C 1
ATOM 3850 O O . ASN A 1 498 ? -33.098 13.738 40.732 1.00 94.62 498 ASN A O 1
ATOM 3854 N N . LEU A 1 499 ? -31.672 12.784 39.283 1.00 93.81 499 LEU A N 1
ATOM 3855 C CA . LEU A 1 499 ? -30.476 13.116 40.050 1.00 93.81 499 LEU A CA 1
ATOM 3856 C C . LEU A 1 499 ? -30.092 14.580 39.835 1.00 93.81 499 LEU A C 1
ATOM 3858 O O . LEU A 1 499 ? -30.314 15.138 38.765 1.00 93.81 499 LEU A O 1
ATOM 3862 N N . ILE A 1 500 ? -29.498 15.174 40.866 1.00 89.94 500 ILE A N 1
ATOM 3863 C CA . ILE A 1 500 ? -28.936 16.524 40.857 1.00 89.94 500 ILE A CA 1
ATOM 3864 C C . ILE A 1 500 ? -27.579 16.423 41.547 1.00 89.94 500 ILE A C 1
ATOM 3866 O O . ILE A 1 500 ? -27.508 15.870 42.648 1.00 89.94 500 ILE A O 1
ATOM 3870 N N . PHE A 1 501 ? -26.528 16.900 40.887 1.00 90.81 501 PHE A N 1
ATOM 3871 C CA . PHE A 1 501 ? -25.165 16.986 41.404 1.00 90.81 501 PHE A CA 1
ATOM 3872 C C . PHE A 1 501 ? -24.342 17.930 40.531 1.00 90.81 501 PHE A C 1
ATOM 3874 O O . PHE A 1 501 ? -24.689 18.095 39.339 1.00 90.81 501 PHE A O 1
#

pLDDT: mean 74.67, std 19.65, range [24.78, 98.38]